Protein AF-A0A812Z7P4-F1 (afdb_monomer_lite)

Secondary structure (DSSP, 8-state):
-PPPP-------HHHHHHHHHHHHHHHS------PPPGGGHHHHTT--TT-----SSPPP---HHHHHHHHHHHHHHHHT-HHHHHHHHHT-----HHHHHHHHHHHHHTT-HHHHHHHHHHHHTSTT----HHHHHHHHHHHHHHT-HHHHHHHHHHHHHTT---HHHHHHHHHHHHHHT-HHHHHHHHHHHHHTT----HHHHHHHHHHHHH---TTHHHHHHHHHHHHHHTTPPP-HHHHHHHHHHGGGS-HHHHHHHHHHHHHTTPPP-HHHHHHHHHHHH----S--SHHHHHHHHHSS-HHHHHHHHHHHHHHHHTT-----EEEEEEEEPPTT-HHHHHTTHHHHHHHHHHS-TTEEEEEEEEETTEEEEEEEESSHHHHHHHHHHTHHHHHHHHHHH-TTSEEEEEEE-HHHHHHHHHHHGGGT-EEEEBPTT-EE-----SS---EEEEEEEEPPTT-HHHHHTTHHHHHHHHHHS-TTEEEEEEEEETTEEEEEEEESSHHHHHHHHHHTHHHHHHHHHHH-TTTEEEEEEE-HHHHGGGHHHHGGGTPEEEEEPTT-EE-

Radius of gyration: 27.0 Å; chains: 1; bounding box: 67×52×75 Å

Structure (mmCIF, N/CA/C/O backbone):
data_AF-A0A812Z7P4-F1
#
_entry.id   AF-A0A812Z7P4-F1
#
loop_
_atom_site.group_PDB
_atom_site.id
_atom_site.type_symbol
_atom_site.label_atom_id
_atom_site.label_alt_id
_atom_site.label_comp_id
_atom_site.label_asym_id
_atom_site.label_entity_id
_atom_site.label_seq_id
_atom_site.pdbx_PDB_ins_code
_atom_site.Cartn_x
_atom_site.Cartn_y
_atom_site.Cartn_z
_atom_site.occupancy
_atom_site.B_iso_or_equiv
_atom_site.auth_seq_id
_atom_site.auth_comp_id
_atom_site.auth_asym_id
_atom_site.auth_atom_id
_atom_site.pdbx_PDB_model_num
ATOM 1 N N . MET A 1 1 ? -6.033 26.272 -31.046 1.00 30.12 1 MET A N 1
ATOM 2 C CA . MET A 1 1 ? -6.868 25.969 -29.862 1.00 30.12 1 MET A CA 1
ATOM 3 C C . MET A 1 1 ? -6.390 24.642 -29.301 1.00 30.12 1 MET A C 1
ATOM 5 O O . MET A 1 1 ? -6.400 23.667 -30.039 1.00 30.12 1 MET A O 1
ATOM 9 N N . VAL A 1 2 ? -5.879 24.620 -28.070 1.00 25.52 2 VAL A N 1
ATOM 10 C CA . VAL A 1 2 ? -5.314 23.407 -27.454 1.00 25.52 2 VAL A CA 1
ATOM 11 C C . VAL A 1 2 ? -6.429 22.671 -26.715 1.00 25.52 2 VAL A C 1
ATOM 13 O O . VAL A 1 2 ? -7.096 23.267 -25.872 1.00 25.52 2 VAL A O 1
ATOM 16 N N . ALA A 1 3 ? -6.652 21.397 -27.038 1.00 22.02 3 ALA A N 1
ATOM 17 C CA . ALA A 1 3 ? -7.585 20.560 -26.289 1.00 22.02 3 ALA A CA 1
ATOM 18 C C . ALA A 1 3 ? -7.003 20.251 -24.893 1.00 22.02 3 ALA A C 1
ATOM 20 O O . ALA A 1 3 ? -5.816 19.925 -24.810 1.00 22.02 3 ALA A O 1
ATOM 21 N N . PRO A 1 4 ? -7.790 20.315 -23.800 1.00 26.67 4 PRO A N 1
ATOM 22 C CA . PRO A 1 4 ? -7.289 19.964 -22.475 1.00 26.67 4 PRO A CA 1
ATOM 23 C C . PRO A 1 4 ? -6.882 18.491 -22.434 1.00 26.67 4 PRO A C 1
ATOM 25 O O . PRO A 1 4 ? -7.632 17.620 -22.891 1.00 26.67 4 PRO A O 1
ATOM 28 N N . SER A 1 5 ? -5.720 18.194 -21.854 1.00 23.91 5 SER A N 1
ATOM 29 C CA . SER A 1 5 ? -5.325 16.814 -21.590 1.00 23.91 5 SER A CA 1
ATOM 30 C C . SER A 1 5 ? -6.328 16.177 -20.626 1.00 23.91 5 SER A C 1
ATOM 32 O O . SER A 1 5 ? -6.592 16.684 -19.536 1.00 23.91 5 SER A O 1
ATOM 34 N N . LYS A 1 6 ? -6.914 15.044 -21.027 1.00 24.33 6 LYS A N 1
ATOM 35 C CA . LYS A 1 6 ? -7.744 14.245 -20.123 1.00 24.33 6 LYS A CA 1
ATOM 36 C C . LYS A 1 6 ? -6.831 13.629 -19.069 1.00 24.33 6 LYS A C 1
ATOM 38 O O . LYS A 1 6 ? -6.160 12.637 -19.341 1.00 24.33 6 LYS A O 1
ATOM 43 N N . THR A 1 7 ? -6.808 14.216 -17.877 1.00 23.75 7 THR A N 1
ATOM 44 C CA . THR A 1 7 ? -6.112 13.664 -16.713 1.00 23.75 7 THR A CA 1
ATOM 45 C C . THR A 1 7 ? -6.671 12.273 -16.420 1.00 23.75 7 THR A C 1
ATOM 47 O O . THR A 1 7 ? -7.791 12.140 -15.922 1.00 23.75 7 THR A O 1
ATOM 50 N N . VAL A 1 8 ? -5.919 11.225 -16.768 1.00 25.42 8 VAL A N 1
ATOM 51 C CA . VAL A 1 8 ? -6.342 9.837 -16.549 1.00 25.42 8 VAL A CA 1
ATOM 52 C C . VAL A 1 8 ? -6.358 9.568 -15.047 1.00 25.42 8 VAL A C 1
ATOM 54 O O . VAL A 1 8 ? -5.317 9.442 -14.403 1.00 25.42 8 VAL A O 1
ATOM 57 N N . TRP A 1 9 ? -7.566 9.503 -14.489 1.00 21.88 9 TRP A N 1
ATOM 58 C CA . TRP A 1 9 ? -7.824 9.221 -13.081 1.00 21.88 9 TRP A CA 1
ATOM 59 C C . TRP A 1 9 ? -7.302 7.820 -12.710 1.00 21.88 9 TRP A C 1
ATOM 61 O O . TRP A 1 9 ? -7.929 6.805 -13.015 1.00 21.88 9 TRP A O 1
ATOM 71 N N . ARG A 1 10 ? -6.149 7.747 -12.032 1.00 25.75 10 ARG A N 1
ATOM 72 C CA . ARG A 1 10 ? -5.577 6.493 -11.512 1.00 25.75 10 ARG A CA 1
ATOM 73 C C . ARG A 1 10 ? -6.250 6.096 -10.189 1.00 25.75 10 ARG A C 1
ATOM 75 O O . ARG A 1 10 ? -5.707 6.328 -9.115 1.00 25.75 10 ARG A O 1
ATOM 82 N N . GLY A 1 11 ? -7.437 5.493 -10.265 1.00 27.22 11 GLY A N 1
ATOM 83 C CA . GLY A 1 11 ? -8.162 4.962 -9.101 1.00 27.22 11 GLY A CA 1
ATOM 84 C C . GLY A 1 11 ? -7.928 3.463 -8.865 1.00 27.22 11 GLY A C 1
ATOM 85 O O . GLY A 1 11 ? -8.193 2.650 -9.751 1.00 27.22 11 GLY A O 1
ATOM 86 N N . PRO A 1 12 ? -7.473 3.078 -7.659 1.00 28.86 12 PRO A N 1
ATOM 87 C CA . PRO A 1 12 ? -8.139 1.964 -6.971 1.00 28.86 12 PRO A CA 1
ATOM 88 C C . PRO A 1 12 ? -8.408 2.188 -5.468 1.00 28.86 12 PRO A C 1
ATOM 90 O O . PRO A 1 12 ? -9.170 1.423 -4.886 1.00 28.86 12 PRO A O 1
ATOM 93 N N . VAL A 1 13 ? -7.820 3.211 -4.833 1.00 30.33 13 VAL A N 1
ATOM 94 C CA . VAL A 1 13 ? -7.772 3.336 -3.356 1.00 30.33 13 VAL A CA 1
ATOM 95 C C . VAL A 1 13 ? -9.149 3.580 -2.721 1.00 30.33 13 VAL A C 1
ATOM 97 O O . VAL A 1 13 ? -9.495 2.908 -1.753 1.00 30.33 13 VAL A O 1
ATOM 100 N N . LEU A 1 14 ? -9.965 4.472 -3.297 1.00 29.08 14 LEU A N 1
ATOM 101 C CA . LEU A 1 14 ? -11.325 4.757 -2.809 1.00 29.08 14 LEU A CA 1
ATOM 102 C C . LEU A 1 14 ? -12.236 3.517 -2.846 1.00 29.08 14 LEU A C 1
ATOM 104 O O . LEU A 1 14 ? -12.969 3.261 -1.898 1.00 29.08 14 LEU A O 1
ATOM 108 N N . LEU A 1 15 ? -12.149 2.699 -3.900 1.00 33.47 15 LEU A N 1
ATOM 109 C CA . LEU A 1 15 ? -13.056 1.564 -4.101 1.00 33.47 15 LEU A CA 1
ATOM 110 C C . LEU A 1 15 ? -12.952 0.512 -2.981 1.00 33.47 15 LEU A C 1
ATOM 112 O O . LEU A 1 15 ? -13.958 -0.065 -2.580 1.00 33.47 15 LEU A O 1
ATOM 116 N N . VAL A 1 16 ? -11.736 0.269 -2.479 1.00 34.72 16 VAL A N 1
ATOM 117 C CA . VAL A 1 16 ? -11.441 -0.816 -1.527 1.00 34.72 16 VAL A CA 1
ATOM 118 C C . VAL A 1 16 ? -11.898 -0.468 -0.108 1.00 34.72 16 VAL A C 1
ATOM 120 O O . VAL A 1 16 ? -12.548 -1.291 0.532 1.00 34.72 16 VAL A O 1
ATOM 123 N N . GLY A 1 17 ? -11.640 0.758 0.367 1.00 33.97 17 GLY A N 1
ATOM 124 C CA . GLY A 1 17 ? -12.118 1.199 1.688 1.00 33.97 17 GLY A CA 1
ATOM 125 C C . GLY A 1 17 ? -13.648 1.222 1.782 1.00 33.97 17 GLY A C 1
ATOM 126 O O . GLY A 1 17 ? -14.228 0.857 2.800 1.00 33.97 17 GLY A O 1
ATOM 127 N N . MET A 1 18 ? -14.313 1.564 0.680 1.00 36.75 18 MET A N 1
ATOM 128 C CA . MET A 1 18 ? -15.772 1.654 0.617 1.00 36.75 18 MET A CA 1
ATOM 129 C C . MET A 1 18 ? -16.445 0.276 0.477 1.00 36.75 18 MET A C 1
ATOM 131 O O . MET A 1 18 ? -17.516 0.062 1.041 1.00 36.75 18 MET A O 1
ATOM 135 N N . MET A 1 19 ? -15.818 -0.695 -0.208 1.00 34.78 19 MET A N 1
ATOM 136 C CA . MET A 1 19 ? -16.302 -2.085 -0.182 1.00 34.78 19 MET A CA 1
ATOM 137 C C . MET A 1 19 ? -16.125 -2.736 1.197 1.00 34.78 19 MET A C 1
ATOM 139 O O . MET A 1 19 ? -16.982 -3.523 1.588 1.00 34.78 19 MET A O 1
ATOM 143 N N . ALA A 1 20 ? -15.083 -2.382 1.961 1.00 37.06 20 ALA A N 1
ATOM 144 C CA . ALA A 1 20 ? -14.920 -2.854 3.339 1.00 37.06 20 ALA A CA 1
ATOM 145 C C . ALA A 1 20 ? -16.061 -2.361 4.253 1.00 37.06 20 ALA A C 1
ATOM 147 O O . ALA A 1 20 ? -16.652 -3.159 4.978 1.00 37.06 20 ALA A O 1
ATOM 148 N N . GLN A 1 21 ? -16.449 -1.083 4.145 1.00 36.16 21 GLN A N 1
ATOM 149 C CA . GLN A 1 21 ? -17.596 -0.522 4.876 1.00 36.16 21 GLN A CA 1
ATOM 150 C C . GLN A 1 21 ? -18.930 -1.214 4.543 1.00 36.16 21 GLN A C 1
ATOM 152 O O . GLN A 1 21 ? -19.782 -1.327 5.421 1.00 36.16 21 GLN A O 1
ATOM 157 N N . PHE A 1 22 ? -19.123 -1.702 3.311 1.00 40.09 22 PHE A N 1
ATOM 158 C CA . PHE A 1 22 ? -20.367 -2.377 2.922 1.00 40.09 22 PHE A CA 1
ATOM 159 C C . PHE A 1 22 ? -20.368 -3.894 3.169 1.00 40.09 22 PHE A C 1
ATOM 161 O O . PHE A 1 22 ? -21.406 -4.449 3.525 1.00 40.09 22 PHE A O 1
ATOM 168 N N . ALA A 1 23 ? -19.217 -4.568 3.063 1.00 36.94 23 ALA A N 1
ATOM 169 C CA . ALA A 1 23 ? -19.074 -5.953 3.523 1.00 36.94 23 ALA A CA 1
ATOM 170 C C . ALA A 1 23 ? -19.417 -6.072 5.019 1.00 36.94 23 ALA A C 1
ATOM 172 O O . ALA A 1 23 ? -20.098 -7.004 5.442 1.00 36.94 23 ALA A O 1
ATOM 173 N N . PHE A 1 24 ? -19.031 -5.055 5.787 1.00 35.66 24 PHE A N 1
ATOM 174 C CA . PHE A 1 24 ? -19.361 -4.898 7.195 1.00 35.66 24 PHE A CA 1
ATOM 175 C C . PHE A 1 24 ? -20.861 -4.643 7.460 1.00 35.66 24 PHE A C 1
ATOM 177 O O . PHE A 1 24 ? -21.371 -5.084 8.483 1.00 35.66 24 PHE A O 1
ATOM 184 N N . TRP A 1 25 ? -21.586 -3.986 6.542 1.00 31.78 25 TRP A N 1
ATOM 185 C CA . TRP A 1 25 ? -23.004 -3.615 6.722 1.00 31.78 25 TRP A CA 1
ATOM 186 C C . TRP A 1 25 ? -24.007 -4.713 6.316 1.00 31.78 25 TRP A C 1
ATOM 188 O O . TRP A 1 25 ? -25.131 -4.715 6.805 1.00 31.78 25 TRP A O 1
ATOM 198 N N . LEU A 1 26 ? -23.623 -5.649 5.435 1.00 34.16 26 LEU A N 1
ATOM 199 C CA . LEU A 1 26 ? -24.467 -6.799 5.059 1.00 34.16 26 LEU A CA 1
ATOM 200 C C . LEU A 1 26 ? -24.066 -8.133 5.704 1.00 34.16 26 LEU A C 1
ATOM 202 O O . LEU A 1 26 ? -24.894 -9.043 5.729 1.00 34.16 26 LEU A O 1
ATOM 206 N N . PHE A 1 27 ? -22.810 -8.300 6.136 1.00 38.00 27 PHE A N 1
ATOM 207 C CA . PHE A 1 27 ? -22.260 -9.635 6.421 1.00 38.00 27 PHE A CA 1
ATOM 208 C C . PHE A 1 27 ? -21.524 -9.775 7.759 1.00 38.00 27 PHE A C 1
ATOM 210 O O . PHE A 1 27 ? -21.036 -10.865 8.036 1.00 38.00 27 PHE A O 1
ATOM 217 N N . ASP A 1 28 ? -21.452 -8.721 8.578 1.00 29.69 28 ASP A N 1
ATOM 218 C CA . ASP A 1 28 ? -20.866 -8.755 9.931 1.00 29.69 28 ASP A CA 1
ATOM 219 C C . ASP A 1 28 ? -19.380 -9.198 9.973 1.00 29.69 28 ASP A C 1
ATOM 221 O O . ASP A 1 28 ? -18.908 -9.849 10.906 1.00 29.69 28 ASP A O 1
ATOM 225 N N . VAL A 1 29 ? -18.611 -8.848 8.928 1.00 33.75 29 VAL A N 1
ATOM 226 C CA . VAL A 1 29 ? -17.169 -9.137 8.830 1.00 33.75 29 VAL A CA 1
ATOM 227 C C . VAL A 1 29 ? -16.377 -7.888 8.440 1.00 33.75 29 VAL A C 1
ATOM 229 O O . VAL A 1 29 ? -16.521 -7.361 7.336 1.00 33.75 29 VAL A O 1
ATOM 232 N N . GLY A 1 30 ? -15.483 -7.451 9.330 1.00 31.27 30 GLY A N 1
ATOM 233 C CA . GLY A 1 30 ? -14.333 -6.621 8.972 1.00 31.27 30 GLY A CA 1
ATOM 234 C C . GLY A 1 30 ? -13.162 -7.520 8.573 1.00 31.27 30 GLY A C 1
ATOM 235 O O . GLY A 1 30 ? -12.961 -8.558 9.191 1.00 31.27 30 GLY A O 1
ATOM 236 N N . PHE A 1 31 ? -12.393 -7.141 7.555 1.00 27.98 31 PHE A N 1
ATOM 237 C CA . PHE A 1 31 ? -11.209 -7.899 7.129 1.00 27.98 31 PHE A CA 1
ATOM 238 C C . PHE A 1 31 ? -9.932 -7.247 7.746 1.00 27.98 31 PHE A C 1
ATOM 240 O O . PHE A 1 31 ? -9.766 -6.049 7.565 1.00 27.98 31 PHE A O 1
ATOM 247 N N . SER A 1 32 ? -9.019 -7.988 8.430 1.00 32.91 32 SER A N 1
ATOM 248 C CA . SER A 1 32 ? -7.630 -7.641 8.908 1.00 32.91 32 SER A CA 1
ATOM 249 C C . SER A 1 32 ? -6.400 -8.616 8.623 1.00 32.91 32 SER A C 1
ATOM 251 O O . SER A 1 32 ? -6.404 -9.751 9.070 1.00 32.91 32 SER A O 1
ATOM 253 N N . LEU A 1 33 ? -5.297 -8.172 7.956 1.00 26.97 33 LEU A N 1
ATOM 254 C CA . LEU A 1 33 ? -4.332 -8.864 7.007 1.00 26.97 33 LEU A CA 1
ATOM 255 C C . LEU A 1 33 ? -2.838 -9.083 7.431 1.00 26.97 33 LEU A C 1
ATOM 257 O O . LEU A 1 33 ? -2.402 -8.523 8.434 1.00 26.97 33 LEU A O 1
ATOM 261 N N . PRO A 1 34 ? -2.001 -9.735 6.571 1.00 22.97 34 PRO A N 1
ATOM 262 C CA . PRO A 1 34 ? -0.533 -9.509 6.530 1.00 22.97 34 PRO A CA 1
ATOM 263 C C . PRO A 1 34 ? 0.131 -9.227 5.146 1.00 22.97 34 PRO A C 1
ATOM 265 O O . PRO A 1 34 ? -0.263 -9.770 4.110 1.00 22.97 34 PRO A O 1
ATOM 268 N N . ARG A 1 35 ? 1.202 -8.408 5.117 1.00 26.34 35 ARG A N 1
ATOM 269 C CA . ARG A 1 35 ? 2.136 -8.313 3.966 1.00 26.34 35 ARG A CA 1
ATOM 270 C C . ARG A 1 35 ? 3.194 -9.421 4.035 1.00 26.34 35 ARG A C 1
ATOM 272 O O . ARG A 1 35 ? 3.717 -9.717 5.104 1.00 26.34 35 ARG A O 1
ATOM 279 N N . GLN A 1 36 ? 3.558 -9.974 2.877 1.00 26.86 36 GLN A N 1
ATOM 280 C CA . GLN A 1 36 ? 4.770 -10.787 2.715 1.00 26.86 36 GLN A CA 1
ATOM 281 C C . GLN A 1 36 ? 6.035 -9.914 2.810 1.00 26.86 36 GLN A C 1
ATOM 283 O O . GLN A 1 36 ? 5.989 -8.708 2.561 1.00 26.86 36 GLN A O 1
ATOM 288 N N . ALA A 1 37 ? 7.166 -10.544 3.141 1.00 24.38 37 ALA A N 1
ATOM 289 C CA . ALA A 1 37 ? 8.466 -9.893 3.294 1.00 24.38 37 ALA A CA 1
ATOM 290 C C . ALA A 1 37 ? 8.908 -9.095 2.048 1.00 24.38 37 ALA A C 1
ATOM 292 O O . ALA A 1 37 ? 8.495 -9.377 0.923 1.00 24.38 37 ALA A O 1
ATOM 293 N N . ILE A 1 38 ? 9.826 -8.142 2.254 1.00 28.95 38 ILE A N 1
ATOM 294 C CA . ILE A 1 38 ? 10.306 -7.141 1.274 1.00 28.95 38 ILE A CA 1
ATOM 295 C C . ILE A 1 38 ? 10.731 -7.742 -0.086 1.00 28.95 38 ILE A C 1
ATOM 297 O O . ILE A 1 38 ? 10.614 -7.076 -1.115 1.00 28.95 38 ILE A O 1
ATOM 301 N N . GLY A 1 39 ? 11.141 -9.016 -0.134 1.00 30.11 39 GLY A N 1
ATOM 302 C CA . GLY A 1 39 ? 11.398 -9.741 -1.385 1.00 30.11 39 GLY A CA 1
ATOM 303 C C . GLY A 1 39 ? 10.211 -9.768 -2.364 1.00 30.11 39 GLY A C 1
ATOM 304 O O . GLY A 1 39 ? 10.422 -9.610 -3.565 1.00 30.11 39 GLY A O 1
ATOM 305 N N . ALA A 1 40 ? 8.971 -9.869 -1.869 1.00 32.16 40 ALA A N 1
ATOM 306 C CA . ALA A 1 40 ? 7.755 -9.967 -2.686 1.00 32.16 40 ALA A CA 1
ATOM 307 C C . ALA A 1 40 ? 7.373 -8.654 -3.401 1.00 32.16 40 ALA A C 1
ATOM 309 O O . ALA A 1 40 ? 6.597 -8.661 -4.358 1.00 32.16 40 ALA A O 1
ATOM 310 N N . PHE A 1 41 ? 7.947 -7.510 -3.005 1.00 27.39 41 PHE A N 1
ATOM 311 C CA . PHE A 1 41 ? 7.725 -6.245 -3.716 1.00 27.39 41 PHE A CA 1
ATOM 312 C C . PHE A 1 41 ? 8.298 -6.284 -5.146 1.00 27.39 41 PHE A C 1
ATOM 314 O O . PHE A 1 41 ? 7.763 -5.630 -6.042 1.00 27.39 41 PHE A O 1
ATOM 321 N N . ARG A 1 42 ? 9.335 -7.106 -5.385 1.00 32.06 42 ARG A N 1
ATOM 322 C CA . ARG A 1 42 ? 9.909 -7.330 -6.724 1.00 32.06 42 ARG A CA 1
ATOM 323 C C . ARG A 1 42 ? 8.915 -7.962 -7.696 1.00 32.06 42 ARG A C 1
ATOM 325 O O . ARG A 1 42 ? 8.908 -7.570 -8.860 1.00 32.06 42 ARG A O 1
ATOM 332 N N . GLU A 1 43 ? 8.077 -8.890 -7.229 1.00 30.61 43 GLU A N 1
ATOM 333 C CA . GLU A 1 43 ? 7.115 -9.606 -8.080 1.00 30.61 43 GLU A CA 1
ATOM 334 C C . GLU A 1 43 ? 5.980 -8.698 -8.566 1.00 30.61 43 GLU A C 1
ATOM 336 O O . GLU A 1 43 ? 5.507 -8.838 -9.692 1.00 30.61 43 GLU A O 1
ATOM 341 N N . ARG A 1 44 ? 5.559 -7.732 -7.738 1.00 29.67 44 ARG A N 1
ATOM 342 C CA . ARG A 1 44 ? 4.468 -6.801 -8.072 1.00 29.67 44 ARG A CA 1
ATOM 343 C C . ARG A 1 44 ? 4.888 -5.707 -9.057 1.00 29.67 44 ARG A C 1
ATOM 345 O O . ARG A 1 44 ? 4.051 -5.211 -9.801 1.00 29.67 44 ARG A O 1
ATOM 352 N N . GLU A 1 45 ? 6.165 -5.335 -9.034 1.00 31.05 45 GLU A N 1
ATOM 353 C CA . GLU A 1 45 ? 6.792 -4.369 -9.947 1.00 31.05 45 GLU A CA 1
ATOM 354 C C . GLU A 1 45 ? 7.225 -4.994 -11.286 1.00 31.05 45 GLU A C 1
ATOM 356 O O . GLU A 1 45 ? 7.757 -4.269 -12.116 1.00 31.05 45 GLU A O 1
ATOM 361 N N . GLY A 1 46 ? 7.140 -6.324 -11.463 1.00 33.44 46 GLY A N 1
ATOM 362 C CA . GLY A 1 46 ? 7.762 -7.019 -12.605 1.00 33.44 46 GLY A CA 1
ATOM 363 C C . GLY A 1 46 ? 9.283 -6.800 -12.708 1.00 33.44 46 GLY A C 1
ATOM 364 O O . GLY A 1 46 ? 9.906 -7.102 -13.726 1.00 33.44 46 GLY A O 1
ATOM 365 N N . SER A 1 47 ? 9.904 -6.218 -11.675 1.00 33.69 47 SER A N 1
ATOM 366 C CA . SER A 1 47 ? 11.202 -5.579 -11.846 1.00 33.69 47 SER A CA 1
ATOM 367 C C . SER A 1 47 ? 12.328 -6.602 -11.865 1.00 33.69 47 SER A C 1
ATOM 369 O O . SER A 1 47 ? 12.548 -7.343 -10.907 1.00 33.69 47 SER A O 1
ATOM 371 N N . SER A 1 48 ? 13.142 -6.534 -12.917 1.00 36.44 48 SER A N 1
ATOM 372 C CA . SER A 1 48 ? 14.395 -7.275 -13.111 1.00 36.44 48 SER A CA 1
ATOM 373 C C . SER A 1 48 ? 15.510 -6.930 -12.095 1.00 36.44 48 SER A C 1
ATOM 375 O O . SER A 1 48 ? 16.698 -7.102 -12.372 1.00 36.44 48 SER A O 1
ATOM 377 N N . ALA A 1 49 ? 15.160 -6.391 -10.924 1.00 36.62 49 ALA A N 1
ATOM 378 C CA . ALA A 1 49 ? 16.032 -5.685 -9.990 1.00 36.62 49 ALA A CA 1
ATOM 379 C C . ALA A 1 49 ? 16.869 -6.608 -9.076 1.00 36.62 49 ALA A C 1
ATOM 381 O O . ALA A 1 49 ? 16.921 -6.399 -7.857 1.00 36.62 49 ALA A O 1
ATOM 382 N N . SER A 1 50 ? 17.554 -7.601 -9.654 1.00 35.12 50 SER A N 1
ATOM 383 C CA . SER A 1 50 ? 18.654 -8.326 -8.986 1.00 35.12 50 SER A CA 1
ATOM 384 C C . SER A 1 50 ? 19.623 -9.096 -9.888 1.00 35.12 50 SER A C 1
ATOM 386 O O . SER A 1 50 ? 20.575 -9.650 -9.348 1.00 35.12 50 SER A O 1
ATOM 388 N N . ALA A 1 51 ? 19.465 -9.130 -11.216 1.00 31.30 51 ALA A N 1
ATOM 389 C CA . ALA A 1 51 ? 20.540 -9.649 -12.065 1.00 31.30 51 ALA A CA 1
ATOM 390 C C . ALA A 1 51 ? 21.678 -8.607 -12.118 1.00 31.30 51 ALA A C 1
ATOM 392 O O . ALA A 1 51 ? 21.440 -7.510 -12.632 1.00 31.30 51 ALA A O 1
ATOM 393 N N . PRO A 1 52 ? 22.892 -8.883 -11.597 1.00 33.06 52 PRO A N 1
ATOM 394 C CA . PRO A 1 52 ? 24.023 -7.996 -11.825 1.00 33.06 52 PRO A CA 1
ATOM 395 C C . PRO A 1 52 ? 24.329 -8.008 -13.322 1.00 33.06 52 PRO A C 1
ATOM 397 O O . PRO A 1 52 ? 24.645 -9.053 -13.895 1.00 33.06 52 PRO A O 1
ATOM 400 N N . ILE A 1 53 ? 24.206 -6.850 -13.966 1.00 40.88 53 ILE A N 1
ATOM 401 C CA . ILE A 1 53 ? 24.525 -6.719 -15.383 1.00 40.88 53 ILE A CA 1
ATOM 402 C C . ILE A 1 53 ? 26.044 -6.842 -15.498 1.00 40.88 53 ILE A C 1
ATOM 404 O O . ILE A 1 53 ? 26.778 -5.948 -15.076 1.00 40.88 53 ILE A O 1
ATOM 408 N N . ARG A 1 54 ? 26.526 -7.975 -16.025 1.00 36.91 54 ARG A N 1
ATOM 409 C CA . ARG A 1 54 ? 27.932 -8.103 -16.415 1.00 36.91 54 ARG A CA 1
ATOM 410 C C . ARG A 1 54 ? 28.195 -7.066 -17.500 1.00 36.91 54 ARG A C 1
ATOM 412 O O . ARG A 1 54 ? 27.577 -7.128 -18.558 1.00 36.91 54 ARG A O 1
ATOM 419 N N . GLN A 1 55 ? 29.102 -6.135 -17.223 1.00 44.91 55 GLN A N 1
ATOM 420 C CA . GLN A 1 55 ? 29.638 -5.228 -18.232 1.00 44.91 55 GLN A CA 1
ATOM 421 C C . GLN A 1 55 ? 30.262 -6.073 -19.345 1.00 44.91 55 GLN A C 1
ATOM 423 O O . GLN A 1 55 ? 31.146 -6.888 -19.086 1.00 44.91 55 GLN A O 1
ATOM 428 N N . THR A 1 56 ? 29.740 -5.931 -20.562 1.00 41.09 56 THR A N 1
ATOM 429 C CA . THR A 1 56 ? 30.172 -6.710 -21.732 1.00 41.09 56 THR A CA 1
ATOM 430 C C . THR A 1 56 ? 31.338 -6.068 -22.477 1.00 41.09 56 THR A C 1
ATOM 432 O O . THR A 1 56 ? 31.951 -6.729 -23.307 1.00 41.09 56 THR A O 1
ATOM 435 N N . GLU A 1 57 ? 31.676 -4.816 -22.164 1.00 42.19 57 GLU A N 1
ATOM 436 C CA . GLU A 1 57 ? 32.898 -4.150 -22.619 1.00 42.19 57 GLU A CA 1
ATOM 437 C C . GLU A 1 57 ? 33.774 -3.766 -21.415 1.00 42.19 57 GLU A C 1
ATOM 439 O O . GLU A 1 57 ? 33.238 -3.376 -20.369 1.00 42.19 57 GLU A O 1
ATOM 444 N N . PRO A 1 58 ? 35.114 -3.841 -21.534 1.00 41.53 58 PRO A N 1
ATOM 445 C CA . PRO A 1 58 ? 36.005 -3.260 -20.544 1.00 41.53 58 PRO A CA 1
ATOM 446 C C . PRO A 1 58 ? 35.816 -1.741 -20.541 1.00 41.53 58 PRO A C 1
ATOM 448 O O . PRO A 1 58 ? 36.037 -1.062 -21.545 1.00 41.53 58 PRO A O 1
ATOM 451 N N . LEU A 1 59 ? 35.398 -1.215 -19.393 1.00 47.75 59 LEU A N 1
ATOM 452 C CA . LEU A 1 59 ? 35.217 0.213 -19.167 1.00 47.75 59 LEU A CA 1
ATOM 453 C C . LEU A 1 59 ? 36.493 0.984 -19.535 1.00 47.75 59 LEU A C 1
ATOM 455 O O . LEU A 1 59 ? 37.535 0.775 -18.911 1.00 47.75 59 LEU A O 1
ATOM 459 N N . LYS A 1 60 ? 36.393 1.919 -20.489 1.00 56.50 60 LYS A N 1
ATOM 460 C CA . LYS A 1 60 ? 37.403 2.977 -20.646 1.00 56.50 60 LYS A CA 1
ATOM 461 C C . LYS A 1 60 ? 37.527 3.779 -19.347 1.00 56.50 60 LYS A C 1
ATOM 463 O O . LYS A 1 60 ? 36.575 3.848 -18.571 1.00 56.50 60 LYS A O 1
ATOM 468 N N . ASP A 1 61 ? 38.708 4.353 -19.138 1.00 66.62 61 ASP A N 1
ATOM 469 C CA . ASP A 1 61 ? 39.241 4.863 -17.870 1.00 66.62 61 ASP A CA 1
ATOM 470 C C . ASP A 1 61 ? 38.244 5.618 -16.969 1.00 66.62 61 ASP A C 1
ATOM 472 O O . ASP A 1 61 ? 38.125 6.839 -17.022 1.00 66.62 61 ASP A O 1
ATOM 476 N N . ILE A 1 62 ? 37.572 4.886 -16.072 1.00 80.81 62 ILE A N 1
ATOM 477 C CA . ILE A 1 62 ? 36.821 5.487 -14.962 1.00 80.81 62 ILE A CA 1
ATOM 478 C C . ILE A 1 62 ? 37.807 5.886 -13.870 1.00 80.81 62 ILE A C 1
ATOM 480 O O . ILE A 1 62 ? 38.536 5.035 -13.335 1.00 80.81 62 ILE A O 1
ATOM 484 N N . THR A 1 63 ? 37.769 7.158 -13.483 1.00 89.12 63 THR A N 1
ATOM 485 C CA . THR A 1 63 ? 38.614 7.697 -12.416 1.00 89.12 63 THR A CA 1
ATOM 486 C C . THR A 1 63 ? 38.312 7.053 -11.057 1.00 89.12 63 THR A C 1
ATOM 488 O O . THR A 1 63 ? 37.233 6.508 -10.800 1.00 89.12 63 THR A O 1
ATOM 491 N N . THR A 1 64 ? 39.272 7.119 -10.133 1.00 89.00 64 THR A N 1
ATOM 492 C CA . THR A 1 64 ? 39.087 6.621 -8.760 1.00 89.00 64 THR A CA 1
ATOM 493 C C . THR A 1 64 ? 37.922 7.315 -8.048 1.00 89.00 64 THR A C 1
ATOM 495 O O . THR A 1 64 ? 37.204 6.669 -7.284 1.00 89.00 64 THR A O 1
ATOM 498 N N . ASP A 1 65 ? 37.688 8.599 -8.320 1.00 91.00 65 ASP A N 1
ATOM 499 C CA . ASP A 1 65 ? 36.615 9.358 -7.676 1.00 91.00 65 ASP A CA 1
ATOM 500 C C . ASP A 1 65 ? 35.240 9.069 -8.286 1.00 91.00 65 ASP A C 1
ATOM 502 O O . ASP A 1 65 ? 34.264 8.957 -7.547 1.00 91.00 65 ASP A O 1
ATOM 506 N N . GLU A 1 66 ? 35.151 8.786 -9.587 1.00 93.19 66 GLU A N 1
ATOM 507 C CA . GLU A 1 66 ? 33.918 8.268 -10.195 1.00 93.19 66 GLU A CA 1
ATOM 508 C C . GLU A 1 66 ? 33.548 6.875 -9.665 1.00 93.19 66 GLU A C 1
ATOM 510 O O . GLU A 1 66 ? 32.373 6.608 -9.421 1.00 93.19 66 GLU A O 1
ATOM 515 N N . LYS A 1 67 ? 34.526 5.997 -9.392 1.00 92.00 67 LYS A N 1
ATOM 516 C CA . LYS A 1 67 ? 34.273 4.692 -8.740 1.00 92.00 67 LYS A CA 1
ATOM 517 C C . LYS A 1 67 ? 33.706 4.854 -7.323 1.00 92.00 67 LYS A C 1
ATOM 519 O O . LYS A 1 67 ? 32.776 4.131 -6.948 1.00 92.00 67 LYS A O 1
ATOM 524 N N . LYS A 1 68 ? 34.212 5.826 -6.551 1.00 93.44 68 LYS A N 1
ATOM 525 C CA . LYS A 1 68 ? 33.648 6.191 -5.237 1.00 93.44 68 LYS A CA 1
ATOM 526 C C . LYS A 1 68 ? 32.229 6.741 -5.394 1.00 93.44 68 LYS A C 1
ATOM 528 O O . LYS A 1 68 ? 31.317 6.253 -4.735 1.00 93.44 68 LYS A O 1
ATOM 533 N N . LEU A 1 69 ? 32.026 7.686 -6.314 1.00 95.62 69 LEU A N 1
ATOM 534 C CA . LEU A 1 69 ? 30.731 8.311 -6.592 1.00 95.62 69 LEU A CA 1
ATOM 535 C C . LEU A 1 69 ? 29.664 7.286 -7.004 1.00 95.62 69 LEU A C 1
ATOM 537 O O . LEU A 1 69 ? 28.561 7.317 -6.464 1.00 95.62 69 LEU A O 1
ATOM 541 N N . ILE A 1 70 ? 29.994 6.339 -7.890 1.00 94.31 70 ILE A N 1
ATOM 542 C CA . ILE A 1 70 ? 29.115 5.219 -8.270 1.00 94.31 70 ILE A CA 1
ATOM 543 C C . ILE A 1 70 ? 28.706 4.418 -7.032 1.00 94.31 70 ILE A C 1
ATOM 545 O O . ILE A 1 70 ? 27.520 4.153 -6.840 1.00 94.31 70 ILE A O 1
ATOM 549 N N . THR A 1 71 ? 29.664 4.076 -6.167 1.00 94.25 71 THR A N 1
ATOM 550 C CA . THR A 1 71 ? 29.391 3.355 -4.913 1.00 94.25 71 THR A CA 1
ATOM 551 C C . THR A 1 71 ? 28.428 4.144 -4.022 1.00 94.25 71 THR A C 1
ATOM 553 O O . THR A 1 71 ? 27.391 3.616 -3.621 1.00 94.25 71 THR A O 1
ATOM 556 N N . SER A 1 72 ? 28.699 5.433 -3.791 1.00 94.31 72 SER A N 1
ATOM 557 C CA . SER A 1 72 ? 27.851 6.301 -2.965 1.00 94.31 72 SER A CA 1
ATOM 558 C C . SER A 1 72 ? 26.445 6.514 -3.543 1.00 94.31 72 SER A C 1
ATOM 560 O O . SER A 1 72 ? 25.473 6.513 -2.787 1.00 94.31 72 SER A O 1
ATOM 562 N N . LEU A 1 73 ? 26.306 6.649 -4.868 1.00 93.38 73 LEU A N 1
ATOM 563 C CA . LEU A 1 73 ? 25.011 6.742 -5.557 1.00 93.38 73 LEU A CA 1
ATOM 564 C C . LEU A 1 73 ? 24.213 5.438 -5.429 1.00 93.38 73 LEU A C 1
ATOM 566 O O . LEU A 1 73 ? 23.020 5.471 -5.124 1.00 93.38 73 LEU A O 1
ATOM 570 N N . VAL A 1 74 ? 24.865 4.285 -5.615 1.00 89.44 74 VAL A N 1
ATOM 571 C CA . VAL A 1 74 ? 24.241 2.962 -5.460 1.00 89.44 74 VAL A CA 1
ATOM 572 C C . VAL A 1 74 ? 23.782 2.731 -4.020 1.00 89.44 74 VAL A C 1
ATOM 574 O O . VAL A 1 74 ? 22.705 2.178 -3.806 1.00 89.44 74 VAL A O 1
ATOM 577 N N . GLU A 1 75 ? 24.559 3.152 -3.026 1.00 83.19 75 GLU A N 1
ATOM 578 C CA . GLU A 1 75 ? 24.180 3.057 -1.615 1.00 83.19 75 GLU A CA 1
ATOM 579 C C . GLU A 1 75 ? 23.029 3.990 -1.236 1.00 83.19 75 GLU A C 1
ATOM 581 O O . GLU A 1 75 ? 22.060 3.535 -0.626 1.00 83.19 75 GLU A O 1
ATOM 586 N N . ALA A 1 76 ? 23.086 5.265 -1.629 1.00 74.62 76 ALA A N 1
ATOM 587 C CA . ALA A 1 76 ? 21.996 6.208 -1.388 1.00 74.62 76 ALA A CA 1
ATOM 588 C C . ALA A 1 76 ? 20.700 5.736 -2.075 1.00 74.62 76 ALA A C 1
ATOM 590 O O . ALA A 1 76 ? 19.649 5.671 -1.441 1.00 74.62 76 ALA A O 1
ATOM 591 N N . GLY A 1 77 ? 20.792 5.252 -3.320 1.00 73.38 77 GLY A N 1
ATOM 592 C CA . GLY A 1 77 ? 19.676 4.640 -4.046 1.00 73.38 77 GLY A CA 1
ATOM 593 C C . GLY A 1 77 ? 19.172 3.313 -3.461 1.00 73.38 77 GLY A C 1
ATOM 594 O O . GLY A 1 77 ? 18.008 2.972 -3.651 1.00 73.38 77 GLY A O 1
ATOM 595 N N . LYS A 1 78 ? 20.000 2.546 -2.734 1.00 72.56 78 LYS A N 1
ATOM 596 C CA . LYS A 1 78 ? 19.543 1.380 -1.946 1.00 72.56 78 LYS A CA 1
ATOM 597 C C . LYS A 1 78 ? 18.774 1.803 -0.691 1.00 72.56 78 LYS A C 1
ATOM 599 O O . LYS A 1 78 ? 17.849 1.093 -0.315 1.00 72.56 78 LYS A O 1
ATOM 604 N N . ARG A 1 79 ? 19.147 2.929 -0.071 1.00 72.50 79 ARG A N 1
ATOM 605 C CA . ARG A 1 79 ? 18.453 3.531 1.084 1.00 72.50 79 ARG A CA 1
ATOM 606 C C . ARG A 1 79 ? 17.220 4.362 0.698 1.00 72.50 79 ARG A C 1
ATOM 608 O O . ARG A 1 79 ? 16.486 4.784 1.577 1.00 72.50 79 ARG A O 1
ATOM 615 N N . GLY A 1 80 ? 17.007 4.625 -0.594 1.00 74.12 80 GLY A N 1
ATOM 616 C CA . GLY A 1 80 ? 15.957 5.529 -1.078 1.00 74.12 80 GLY A CA 1
ATOM 617 C C . GLY A 1 80 ? 16.253 7.020 -0.854 1.00 74.12 80 GLY A C 1
ATOM 618 O O . GLY A 1 80 ? 15.433 7.855 -1.233 1.00 74.12 80 GLY A O 1
ATOM 619 N N . ASP A 1 81 ? 17.425 7.363 -0.308 1.00 78.06 81 ASP A N 1
ATOM 620 C CA . ASP A 1 81 ? 17.842 8.712 0.095 1.00 78.06 81 ASP A CA 1
ATOM 621 C C . ASP A 1 81 ? 18.067 9.630 -1.117 1.00 78.06 81 ASP A C 1
ATOM 623 O O . ASP A 1 81 ? 19.177 9.811 -1.629 1.00 78.06 81 ASP A O 1
ATOM 627 N N . TRP A 1 82 ? 16.970 10.214 -1.594 1.00 88.69 82 TRP A N 1
ATOM 628 C CA . TRP A 1 82 ? 16.967 11.075 -2.767 1.00 88.69 82 TRP A CA 1
ATOM 629 C C . TRP A 1 82 ? 17.762 12.370 -2.574 1.00 88.69 82 TRP A C 1
ATOM 631 O O . TRP A 1 82 ? 18.362 12.876 -3.525 1.00 88.69 82 TRP A O 1
ATOM 641 N N . ILE A 1 83 ? 17.804 12.902 -1.349 1.00 83.50 83 ILE A N 1
ATOM 642 C CA . ILE A 1 83 ? 18.526 14.142 -1.042 1.00 83.50 83 ILE A CA 1
ATOM 643 C C . ILE A 1 83 ? 20.025 13.916 -1.245 1.00 83.50 83 ILE A C 1
ATOM 645 O O . ILE A 1 83 ? 20.680 14.717 -1.921 1.00 83.50 83 ILE A O 1
ATOM 649 N N . GLN A 1 84 ? 20.563 12.803 -0.740 1.00 84.88 84 GLN A N 1
ATOM 650 C CA . GLN A 1 84 ? 21.961 12.450 -0.954 1.00 84.88 84 GLN A CA 1
ATOM 651 C C . GLN A 1 84 ? 22.245 12.074 -2.414 1.00 84.88 84 GLN A C 1
ATOM 653 O O . GLN A 1 84 ? 23.266 12.513 -2.944 1.00 84.88 84 GLN A O 1
ATOM 658 N N . VAL A 1 85 ? 21.348 11.351 -3.103 1.00 88.50 85 VAL A N 1
ATOM 659 C CA . VAL A 1 85 ? 21.490 11.081 -4.552 1.00 88.50 85 VAL A CA 1
ATOM 660 C C . VAL A 1 85 ? 21.602 12.387 -5.343 1.00 88.50 85 VAL A C 1
ATOM 662 O O . VAL A 1 85 ? 22.521 12.536 -6.145 1.00 88.50 85 VAL A O 1
ATOM 665 N N . MET A 1 86 ? 20.733 13.368 -5.085 1.00 92.94 86 MET A N 1
ATOM 666 C CA . MET A 1 86 ? 20.763 14.657 -5.781 1.00 92.94 86 MET A CA 1
ATOM 667 C C . MET A 1 86 ? 21.948 15.541 -5.394 1.00 92.94 86 MET A C 1
ATOM 669 O O . MET A 1 86 ? 22.441 16.281 -6.245 1.00 92.94 86 MET A O 1
ATOM 673 N N . ARG A 1 87 ? 22.434 15.471 -4.148 1.00 93.44 87 ARG A N 1
ATOM 674 C CA . ARG A 1 87 ? 23.672 16.149 -3.733 1.00 93.44 87 ARG A CA 1
ATOM 675 C C . ARG A 1 87 ? 24.877 15.590 -4.492 1.00 93.44 87 ARG A C 1
ATOM 677 O O . ARG A 1 87 ? 25.641 16.365 -5.058 1.00 93.44 87 ARG A O 1
ATOM 684 N N . LEU A 1 88 ? 25.014 14.264 -4.527 1.00 95.56 88 LEU A N 1
ATOM 685 C CA . LEU A 1 88 ? 26.076 13.564 -5.255 1.00 95.56 88 LEU A CA 1
ATOM 686 C C . LEU A 1 88 ? 26.001 13.850 -6.761 1.00 95.56 88 LEU A C 1
ATOM 688 O O . LEU A 1 88 ? 27.011 14.185 -7.371 1.00 95.56 88 LEU A O 1
ATOM 692 N N . TRP A 1 89 ? 24.800 13.788 -7.343 1.00 96.19 89 TRP A N 1
ATOM 693 C CA . TRP A 1 89 ? 24.578 14.050 -8.764 1.00 96.19 89 TRP A CA 1
ATOM 694 C C . TRP A 1 89 ? 24.913 15.490 -9.169 1.00 96.19 89 TRP A C 1
ATOM 696 O O . TRP A 1 89 ? 25.621 15.702 -10.146 1.00 96.19 89 TRP A O 1
ATOM 706 N N . ARG A 1 90 ? 24.468 16.495 -8.401 1.00 93.62 90 ARG A N 1
ATOM 707 C CA . ARG A 1 90 ? 24.780 17.912 -8.676 1.00 93.62 90 ARG A CA 1
ATOM 708 C C . ARG A 1 90 ? 26.261 18.258 -8.508 1.00 93.62 90 ARG A C 1
ATOM 710 O O . ARG A 1 90 ? 26.697 19.265 -9.054 1.00 93.62 90 ARG A O 1
ATOM 717 N N . GLY A 1 91 ? 27.011 17.463 -7.743 1.00 90.12 91 GLY A N 1
ATOM 718 C CA . GLY A 1 91 ? 28.462 17.595 -7.612 1.00 90.12 91 GLY A CA 1
ATOM 719 C C . GLY A 1 91 ? 29.253 16.987 -8.774 1.00 90.12 91 GLY A C 1
ATOM 720 O O . GLY A 1 91 ? 30.469 17.153 -8.814 1.00 90.12 91 GLY A O 1
ATOM 721 N N . TYR A 1 92 ? 28.598 16.283 -9.704 1.00 94.31 92 TYR A N 1
ATOM 722 C CA . TYR A 1 92 ? 29.250 15.633 -10.836 1.00 94.31 92 TYR A CA 1
ATOM 723 C C . TYR A 1 92 ? 29.134 16.466 -12.116 1.00 94.31 92 TYR A C 1
ATOM 725 O O . TYR A 1 92 ? 28.044 16.862 -12.521 1.00 94.31 92 TYR A O 1
ATOM 733 N N . SER A 1 93 ? 30.275 16.701 -12.765 1.00 88.69 93 SER A N 1
ATOM 734 C CA . SER A 1 93 ? 30.401 17.448 -14.024 1.00 88.69 93 SER A CA 1
ATOM 735 C C . SER A 1 93 ? 30.987 16.621 -15.178 1.00 88.69 93 SER A C 1
ATOM 737 O O . SER A 1 93 ? 31.227 17.164 -16.255 1.00 88.69 93 SER A O 1
ATOM 739 N N . GLY A 1 94 ? 31.247 15.326 -14.962 1.00 87.62 94 GLY A N 1
ATOM 740 C CA . GLY A 1 94 ? 31.783 14.418 -15.981 1.00 87.62 94 GLY A CA 1
ATOM 741 C C . GLY A 1 94 ? 30.704 13.774 -16.861 1.00 87.62 94 GLY A C 1
ATOM 742 O O . GLY A 1 94 ? 29.515 14.047 -16.720 1.00 87.62 94 GLY A O 1
ATOM 743 N N . GLN A 1 95 ? 31.130 12.889 -17.767 1.00 86.44 95 GLN A N 1
ATOM 744 C CA . GLN A 1 95 ? 30.273 12.228 -18.768 1.00 86.44 95 GLN A CA 1
ATOM 745 C C . GLN A 1 95 ? 30.384 10.688 -18.759 1.00 86.44 95 GLN A C 1
ATOM 747 O O . GLN A 1 95 ? 30.000 10.017 -19.716 1.00 86.44 95 GLN A O 1
ATOM 752 N N . ALA A 1 96 ? 30.901 10.084 -17.684 1.00 87.88 96 ALA A N 1
ATOM 753 C CA . ALA A 1 96 ? 31.066 8.636 -17.608 1.00 87.88 96 ALA A CA 1
ATOM 754 C C . ALA A 1 96 ? 29.706 7.916 -17.517 1.00 87.88 96 ALA A C 1
ATOM 756 O O . ALA A 1 96 ? 29.002 7.985 -16.504 1.00 87.88 96 ALA A O 1
ATOM 757 N N . VAL A 1 97 ? 29.374 7.153 -18.565 1.00 88.81 97 VAL A N 1
ATOM 758 C CA . VAL A 1 97 ? 28.149 6.335 -18.698 1.00 88.81 97 VAL A CA 1
ATOM 759 C C . VAL A 1 97 ? 27.790 5.542 -17.420 1.00 88.81 97 VAL A C 1
ATOM 761 O O . VAL A 1 97 ? 26.614 5.538 -17.044 1.00 88.81 97 VAL A O 1
ATOM 764 N N . PRO A 1 98 ? 28.735 4.926 -16.677 1.00 88.94 98 PRO A N 1
ATOM 765 C CA . PRO A 1 98 ? 28.405 4.190 -15.452 1.00 88.94 98 PRO A CA 1
ATOM 766 C C . PRO A 1 98 ? 27.973 5.075 -14.275 1.00 88.94 98 PRO A C 1
ATOM 768 O O . PRO A 1 98 ? 27.174 4.626 -13.454 1.00 88.94 98 PRO A O 1
ATOM 771 N N . VAL A 1 99 ? 28.441 6.328 -14.196 1.00 92.19 99 VAL A N 1
ATOM 772 C CA . VAL A 1 99 ? 27.982 7.302 -13.186 1.00 92.19 99 VAL A CA 1
ATOM 773 C C . VAL A 1 99 ? 26.537 7.699 -13.476 1.00 92.19 99 VAL A C 1
ATOM 775 O O . VAL A 1 99 ? 25.699 7.667 -12.575 1.00 92.19 99 VAL A O 1
ATOM 778 N N . TYR A 1 100 ? 26.218 7.976 -14.743 1.00 93.00 100 TYR A N 1
ATOM 779 C CA . TYR A 1 100 ? 24.849 8.237 -15.191 1.00 93.00 100 TYR A CA 1
ATOM 780 C C . TYR A 1 100 ? 23.928 7.039 -14.931 1.00 93.00 100 TYR A C 1
ATOM 782 O O . TYR A 1 100 ? 22.865 7.206 -14.340 1.00 93.00 100 TYR A O 1
ATOM 790 N N . SER A 1 101 ? 24.352 5.819 -15.279 1.00 92.06 101 SER A N 1
ATOM 791 C CA . SER A 1 101 ? 23.592 4.594 -14.988 1.00 92.06 101 SER A CA 1
ATOM 792 C C . SER A 1 101 ? 23.342 4.399 -13.489 1.00 92.06 101 SER A C 1
ATOM 794 O O . SER A 1 101 ? 22.229 4.051 -13.089 1.00 92.06 101 SER A O 1
ATOM 796 N N . ALA A 1 102 ? 24.338 4.668 -12.637 1.00 93.00 102 ALA A N 1
ATOM 797 C CA . ALA A 1 102 ? 24.181 4.608 -11.184 1.00 93.00 102 ALA A CA 1
ATOM 798 C C . ALA A 1 102 ? 23.193 5.668 -10.664 1.00 93.00 102 ALA A C 1
ATOM 800 O O . ALA A 1 102 ? 22.310 5.338 -9.870 1.00 93.00 102 ALA A O 1
ATOM 801 N N . ALA A 1 103 ? 23.293 6.912 -11.144 1.00 95.31 103 ALA A N 1
ATOM 802 C CA . ALA A 1 103 ? 22.391 8.004 -10.781 1.00 95.31 103 ALA A CA 1
ATOM 803 C C . ALA A 1 103 ? 20.947 7.741 -11.239 1.00 95.31 103 ALA A C 1
ATOM 805 O O . ALA A 1 103 ? 20.024 7.849 -10.432 1.00 95.31 103 ALA A O 1
ATOM 806 N N . MET A 1 104 ? 20.747 7.296 -12.484 1.00 94.50 104 MET A N 1
ATOM 807 C CA . MET A 1 104 ? 19.443 6.886 -13.018 1.00 94.50 104 MET A CA 1
ATOM 808 C C . MET A 1 104 ? 18.833 5.737 -12.213 1.00 94.50 104 MET A C 1
ATOM 810 O O . MET A 1 104 ? 17.659 5.782 -11.844 1.00 94.50 104 MET A O 1
ATOM 814 N N . GLN A 1 105 ? 19.622 4.703 -11.908 1.00 90.62 105 GLN A N 1
ATOM 815 C CA . GLN A 1 105 ? 19.161 3.567 -11.114 1.00 90.62 105 GLN A CA 1
ATOM 816 C C . GLN A 1 105 ? 18.806 3.989 -9.680 1.00 90.62 105 GLN A C 1
ATOM 818 O O . GLN A 1 105 ? 17.844 3.454 -9.121 1.00 90.62 105 GLN A O 1
ATOM 823 N N . ALA A 1 106 ? 19.533 4.937 -9.088 1.00 84.75 106 ALA A N 1
ATOM 824 C CA . ALA A 1 106 ? 19.216 5.496 -7.779 1.00 84.75 106 ALA A CA 1
ATOM 825 C C . ALA A 1 106 ? 17.931 6.345 -7.818 1.00 84.75 106 ALA A C 1
ATOM 827 O O . ALA A 1 106 ? 17.013 6.087 -7.043 1.00 84.75 106 ALA A O 1
ATOM 828 N N . ALA A 1 107 ? 17.804 7.257 -8.788 1.00 81.50 107 ALA A N 1
ATOM 829 C CA . ALA A 1 107 ? 16.599 8.051 -9.028 1.00 81.50 107 ALA A CA 1
ATOM 830 C C . ALA A 1 107 ? 15.355 7.170 -9.229 1.00 81.50 107 ALA A C 1
ATOM 832 O O . ALA A 1 107 ? 14.321 7.402 -8.606 1.00 81.50 107 ALA A O 1
ATOM 833 N N . HIS A 1 108 ? 15.469 6.099 -10.021 1.00 81.88 108 HIS A N 1
ATOM 834 C CA . HIS A 1 108 ? 14.389 5.134 -10.217 1.00 81.88 108 HIS A CA 1
ATOM 835 C C . HIS A 1 108 ? 14.019 4.398 -8.914 1.00 81.88 108 HIS A C 1
ATOM 837 O O . HIS A 1 108 ? 12.841 4.118 -8.691 1.00 81.88 108 HIS A O 1
ATOM 843 N N . ARG A 1 109 ? 14.982 4.066 -8.041 1.00 80.12 109 ARG A N 1
ATOM 844 C CA . ARG A 1 109 ? 14.692 3.418 -6.743 1.00 80.12 109 ARG A CA 1
ATOM 845 C C . ARG A 1 109 ? 14.003 4.360 -5.760 1.00 80.12 109 ARG A C 1
ATOM 847 O O . ARG A 1 109 ? 13.134 3.908 -5.027 1.00 80.12 109 ARG A O 1
ATOM 854 N N . SER A 1 110 ? 14.327 5.649 -5.807 1.00 76.25 110 SER A N 1
ATOM 855 C CA . SER A 1 110 ? 13.639 6.697 -5.045 1.00 76.25 110 SER A CA 1
ATOM 856 C C . SER A 1 110 ? 12.343 7.204 -5.710 1.00 76.25 110 SER A C 1
ATOM 858 O O . SER A 1 110 ? 11.741 8.146 -5.212 1.00 76.25 110 SER A O 1
ATOM 860 N N . GLY A 1 111 ? 11.893 6.626 -6.833 1.00 77.88 111 GLY A N 1
ATOM 861 C CA . GLY A 1 111 ? 10.646 7.018 -7.517 1.00 77.88 111 GLY A CA 1
ATOM 862 C C . GLY A 1 111 ? 10.714 8.304 -8.362 1.00 77.88 111 GLY A C 1
ATOM 863 O O . GLY A 1 111 ? 9.700 8.750 -8.900 1.00 77.88 111 GLY A O 1
ATOM 864 N N . HIS A 1 112 ? 11.898 8.894 -8.534 1.00 85.38 112 HIS A N 1
ATOM 865 C CA . HIS A 1 112 ? 12.122 10.152 -9.254 1.00 85.38 112 HIS A CA 1
ATOM 866 C C . HIS A 1 112 ? 12.339 9.930 -10.761 1.00 85.38 112 HIS A C 1
ATOM 868 O O . HIS A 1 112 ? 13.400 10.204 -11.324 1.00 85.38 112 HIS A O 1
ATOM 874 N N . PHE A 1 113 ? 11.312 9.404 -11.438 1.00 88.44 113 PHE A N 1
ATOM 875 C CA . PHE A 1 113 ? 11.395 8.999 -12.851 1.00 88.44 113 PHE A CA 1
ATOM 876 C C . PHE A 1 113 ? 11.641 10.166 -13.823 1.00 88.44 113 PHE A C 1
ATOM 878 O O . PHE A 1 113 ? 12.313 9.986 -14.834 1.00 88.44 113 PHE A O 1
ATOM 885 N N . LYS A 1 114 ? 11.145 11.375 -13.518 1.00 90.88 114 LYS A N 1
ATOM 886 C CA . LYS A 1 114 ? 11.380 12.578 -14.344 1.00 90.88 114 LYS A CA 1
ATOM 887 C C . LYS A 1 114 ? 12.829 13.054 -14.266 1.00 90.88 114 LYS A C 1
ATOM 889 O O . LYS A 1 114 ? 13.372 13.578 -15.232 1.00 90.88 114 LYS A O 1
ATOM 894 N N . GLU A 1 115 ? 13.468 12.895 -13.116 1.00 92.00 115 GLU A N 1
ATOM 895 C CA . GLU A 1 115 ? 14.882 13.202 -12.953 1.00 92.00 115 GLU A CA 1
ATOM 896 C C . GLU A 1 115 ? 15.759 12.103 -13.560 1.00 92.00 115 GLU A C 1
ATOM 898 O O . GLU A 1 115 ? 16.730 12.433 -14.236 1.00 92.00 115 GLU A O 1
ATOM 903 N N . ALA A 1 116 ? 15.363 10.830 -13.452 1.00 92.44 116 ALA A N 1
ATOM 904 C CA . ALA A 1 116 ? 15.997 9.734 -14.187 1.00 92.44 116 ALA A CA 1
ATOM 905 C C . ALA A 1 116 ? 15.944 9.942 -15.716 1.00 92.44 116 ALA A C 1
ATOM 907 O O . ALA A 1 116 ? 16.940 9.686 -16.392 1.00 92.44 116 ALA A O 1
ATOM 908 N N . SER A 1 117 ? 14.836 10.453 -16.275 1.00 95.44 117 SER A N 1
ATOM 909 C CA . SER A 1 117 ? 14.764 10.738 -17.716 1.00 95.44 117 SER A CA 1
ATOM 910 C C . SER A 1 117 ? 15.651 11.920 -18.102 1.00 95.44 117 SER A C 1
ATOM 912 O O . SER A 1 117 ? 16.391 11.815 -19.068 1.00 95.44 117 SER A O 1
ATOM 914 N N . ARG A 1 118 ? 15.692 12.998 -17.302 1.00 95.38 118 ARG A N 1
ATOM 915 C CA . ARG A 1 118 ? 16.643 14.109 -17.515 1.00 95.38 118 ARG A CA 1
ATOM 916 C C . ARG A 1 118 ? 18.105 13.654 -17.476 1.00 95.38 118 ARG A C 1
ATOM 918 O O . ARG A 1 118 ? 18.910 14.179 -18.237 1.00 95.38 118 ARG A O 1
ATOM 925 N N . MET A 1 119 ? 18.456 12.706 -16.603 1.00 94.88 119 MET A N 1
ATOM 926 C CA . MET A 1 119 ? 19.795 12.102 -16.580 1.00 94.88 119 MET A CA 1
ATOM 927 C C . MET A 1 119 ? 20.068 11.342 -17.885 1.00 94.88 119 MET A C 1
ATOM 929 O O . MET A 1 119 ? 21.123 11.534 -18.481 1.00 94.88 119 MET A O 1
ATOM 933 N N . TYR A 1 120 ? 19.110 10.542 -18.366 1.00 94.38 120 TYR A N 1
ATOM 934 C CA . TYR A 1 120 ? 19.226 9.838 -19.647 1.00 94.38 120 TYR A CA 1
ATOM 935 C C . TYR A 1 120 ? 19.359 10.801 -20.834 1.00 94.38 120 TYR A C 1
ATOM 937 O O . TYR A 1 120 ? 20.318 10.711 -21.592 1.00 94.38 120 TYR A O 1
ATOM 945 N N . ASP A 1 121 ? 18.446 11.764 -20.965 1.00 92.69 121 ASP A N 1
ATOM 946 C CA . ASP A 1 121 ? 18.459 12.782 -22.021 1.00 92.69 121 ASP A CA 1
ATOM 947 C C . ASP A 1 121 ? 19.753 13.612 -21.988 1.00 92.69 121 ASP A C 1
ATOM 949 O O . ASP A 1 121 ? 20.338 13.897 -23.031 1.00 92.69 121 ASP A O 1
ATOM 953 N N . GLY A 1 122 ? 20.256 13.930 -20.791 1.00 91.31 122 GLY A N 1
ATOM 954 C CA . GLY A 1 122 ? 21.546 14.589 -20.599 1.00 91.31 122 GLY A CA 1
ATOM 955 C C . GLY A 1 122 ? 22.751 13.739 -21.014 1.00 91.31 122 GLY A C 1
ATOM 956 O O . GLY A 1 122 ? 23.741 14.301 -21.461 1.00 91.31 122 GLY A O 1
ATOM 957 N N . LEU A 1 123 ? 22.679 12.407 -20.911 1.00 90.19 123 LEU A N 1
ATOM 958 C CA . LEU A 1 123 ? 23.710 11.507 -21.442 1.00 90.19 123 LEU A CA 1
ATOM 959 C C . LEU A 1 123 ? 23.631 11.387 -22.967 1.00 90.19 123 LEU A C 1
ATOM 961 O O . LEU A 1 123 ? 24.656 11.294 -23.633 1.00 90.19 123 LEU A O 1
ATOM 965 N N . ARG A 1 124 ? 22.414 11.371 -23.528 1.00 86.94 124 ARG A N 1
ATOM 966 C CA . ARG A 1 124 ? 22.189 11.263 -24.979 1.00 86.94 124 ARG A CA 1
ATOM 967 C C . ARG A 1 124 ? 22.427 12.575 -25.735 1.00 86.94 124 ARG A C 1
ATOM 969 O O . ARG A 1 124 ? 22.504 12.532 -26.958 1.00 86.94 124 ARG A O 1
ATOM 976 N N . SER A 1 125 ? 22.566 13.714 -25.049 1.00 85.81 125 SER A N 1
ATOM 977 C CA . SER A 1 125 ? 22.930 14.988 -25.687 1.00 85.81 125 SER A CA 1
ATOM 978 C C . SER A 1 125 ? 24.380 15.014 -26.191 1.00 85.81 125 SER A C 1
ATOM 980 O O . SER A 1 125 ? 24.683 15.764 -27.119 1.00 85.81 125 SER A O 1
ATOM 982 N N . ASP A 1 126 ? 25.258 14.161 -25.650 1.00 82.06 126 ASP A N 1
ATOM 983 C CA . ASP A 1 126 ? 26.564 13.884 -26.242 1.00 82.06 126 ASP A CA 1
ATOM 984 C C . ASP A 1 126 ? 26.457 12.802 -27.331 1.00 82.06 126 ASP A C 1
ATOM 986 O O . ASP A 1 126 ? 26.253 11.616 -27.066 1.00 82.06 126 ASP A O 1
ATOM 990 N N . SER A 1 127 ? 26.667 13.222 -28.580 1.00 71.12 127 SER A N 1
ATOM 991 C CA . SER A 1 127 ? 26.725 12.343 -29.756 1.00 71.12 127 SER A CA 1
ATOM 992 C C . SER A 1 127 ? 27.807 11.251 -29.695 1.00 71.12 127 SER A C 1
ATOM 994 O O . SER A 1 127 ? 27.701 10.260 -30.414 1.00 71.12 127 SER A O 1
ATOM 996 N N . GLN A 1 128 ? 28.844 11.415 -28.862 1.00 71.50 128 GLN A N 1
ATOM 997 C CA . GLN A 1 128 ? 29.937 10.451 -28.697 1.00 71.50 128 GLN A CA 1
ATOM 998 C C . GLN A 1 128 ? 29.693 9.451 -27.553 1.00 71.50 128 GLN A C 1
ATOM 1000 O O . GLN A 1 128 ? 30.437 8.470 -27.427 1.00 71.50 128 GLN A O 1
ATOM 1005 N N . ALA A 1 129 ? 28.648 9.644 -26.740 1.00 76.25 129 ALA A N 1
ATOM 1006 C CA . ALA A 1 129 ? 28.356 8.799 -25.589 1.00 76.25 129 ALA A CA 1
ATOM 1007 C C . ALA A 1 129 ? 27.942 7.378 -26.013 1.00 76.25 129 ALA A C 1
ATOM 1009 O O . ALA A 1 129 ? 26.800 7.109 -26.402 1.00 76.25 129 ALA A O 1
ATOM 1010 N N . LYS A 1 130 ? 28.876 6.429 -25.879 1.00 76.56 130 LYS A N 1
ATOM 1011 C CA . LYS A 1 130 ? 28.634 4.994 -26.085 1.00 76.56 130 LYS A CA 1
ATOM 1012 C C . LYS A 1 130 ? 27.843 4.397 -24.918 1.00 76.56 130 LYS A C 1
ATOM 1014 O O . LYS A 1 130 ? 28.409 3.760 -24.035 1.00 76.56 130 LYS A O 1
ATOM 1019 N N . VAL A 1 131 ? 26.527 4.598 -24.918 1.00 83.69 131 VAL A N 1
ATOM 1020 C CA . VAL A 1 131 ? 25.625 3.981 -23.931 1.00 83.69 131 VAL A CA 1
ATOM 1021 C C . VAL A 1 131 ? 25.615 2.459 -24.087 1.00 83.69 131 VAL A C 1
ATOM 1023 O O . VAL A 1 131 ? 25.585 1.956 -25.210 1.00 83.69 131 VAL A O 1
ATOM 1026 N N . ASP A 1 132 ? 25.660 1.711 -22.989 1.00 85.44 132 ASP A N 1
ATOM 1027 C CA . ASP A 1 132 ? 25.675 0.244 -23.006 1.00 85.44 132 ASP A CA 1
ATOM 1028 C C . ASP A 1 132 ? 24.261 -0.359 -22.868 1.00 85.44 132 ASP A C 1
ATOM 1030 O O . ASP A 1 132 ? 23.261 0.345 -22.697 1.00 85.44 132 ASP A O 1
ATOM 1034 N N . ALA A 1 133 ? 24.165 -1.690 -22.916 1.00 87.12 133 ALA A N 1
ATOM 1035 C CA . ALA A 1 133 ? 22.898 -2.400 -22.737 1.00 87.12 133 ALA A CA 1
ATOM 1036 C C . ALA A 1 133 ? 22.229 -2.133 -21.367 1.00 87.12 133 ALA A C 1
ATOM 1038 O O . ALA A 1 133 ? 21.003 -2.210 -21.267 1.00 87.12 133 ALA A O 1
ATOM 1039 N N . ALA A 1 134 ? 23.004 -1.804 -20.323 1.00 85.69 134 ALA A N 1
ATOM 1040 C CA . ALA A 1 134 ? 22.477 -1.444 -19.004 1.00 85.69 134 ALA A CA 1
ATOM 1041 C C . ALA A 1 134 ? 21.802 -0.066 -19.028 1.00 85.69 134 ALA A C 1
ATOM 1043 O O . ALA A 1 134 ? 20.705 0.112 -18.502 1.00 85.69 134 ALA A O 1
ATOM 1044 N N . THR A 1 135 ? 22.434 0.893 -19.697 1.00 90.12 135 THR A N 1
ATOM 1045 C CA . THR A 1 135 ? 21.931 2.254 -19.874 1.00 90.12 135 THR A CA 1
ATOM 1046 C C . THR A 1 135 ? 20.642 2.258 -20.702 1.00 90.12 135 THR A C 1
ATOM 1048 O O . THR A 1 135 ? 19.660 2.883 -20.304 1.00 90.12 135 THR A O 1
ATOM 1051 N N . LEU A 1 136 ? 20.603 1.502 -21.809 1.00 93.19 136 LEU A N 1
ATOM 1052 C CA . LEU A 1 136 ? 19.406 1.346 -22.651 1.00 93.19 136 LEU A CA 1
ATOM 1053 C C . LEU A 1 136 ? 18.246 0.689 -21.875 1.00 93.19 136 LEU A C 1
ATOM 1055 O O . LEU A 1 136 ? 17.111 1.162 -21.938 1.00 93.19 136 LEU A O 1
ATOM 1059 N N . HIS A 1 137 ? 18.529 -0.352 -21.079 1.00 92.88 137 HIS A N 1
ATOM 1060 C CA . HIS A 1 137 ? 17.558 -0.980 -20.166 1.00 92.88 137 HIS A CA 1
ATOM 1061 C C . HIS A 1 137 ? 16.960 0.021 -19.166 1.00 92.88 137 HIS A C 1
ATOM 1063 O O . HIS A 1 137 ? 15.735 0.092 -19.026 1.00 92.88 137 HIS A O 1
ATOM 1069 N N . LEU A 1 138 ? 17.800 0.824 -18.504 1.00 92.00 138 LEU A N 1
ATOM 1070 C CA . LEU A 1 138 ? 17.350 1.852 -17.561 1.00 92.00 138 LEU A CA 1
ATOM 1071 C C . LEU A 1 138 ? 16.545 2.960 -18.254 1.00 92.00 138 LEU A C 1
ATOM 1073 O O . LEU A 1 138 ? 15.568 3.444 -17.677 1.00 92.00 138 LEU A O 1
ATOM 1077 N N . GLY A 1 139 ? 16.910 3.328 -19.486 1.00 95.75 139 GLY A N 1
ATOM 1078 C CA . GLY A 1 139 ? 16.152 4.243 -20.338 1.00 95.75 139 GLY A CA 1
ATOM 1079 C C . GLY A 1 139 ? 14.737 3.726 -20.603 1.00 95.75 139 GLY A C 1
ATOM 1080 O O . GLY A 1 139 ? 13.769 4.371 -20.197 1.00 95.75 139 GLY A O 1
ATOM 1081 N N . ILE A 1 140 ? 14.604 2.524 -21.183 1.00 96.25 140 ILE A N 1
ATOM 1082 C CA . ILE A 1 140 ? 13.301 1.879 -21.440 1.00 96.25 140 ILE A CA 1
ATOM 1083 C C . ILE A 1 140 ? 12.456 1.817 -20.167 1.00 96.25 140 ILE A C 1
ATOM 1085 O O . ILE A 1 140 ? 11.291 2.213 -20.188 1.00 96.25 140 ILE A O 1
ATOM 1089 N N . LYS A 1 141 ? 13.033 1.375 -19.042 1.00 91.19 141 LYS A N 1
ATOM 1090 C CA . LYS A 1 141 ? 12.290 1.263 -17.780 1.00 91.19 141 LYS A CA 1
ATOM 1091 C C . LYS A 1 141 ? 11.791 2.627 -17.278 1.00 91.19 141 LYS A C 1
ATOM 1093 O O . LYS A 1 141 ? 10.656 2.748 -16.818 1.00 91.19 141 LYS A O 1
ATOM 1098 N N . THR A 1 142 ? 12.616 3.665 -17.414 1.00 93.25 142 THR A N 1
ATOM 1099 C CA . THR A 1 142 ? 12.280 5.035 -16.999 1.00 93.25 142 THR A CA 1
ATOM 1100 C C . THR A 1 142 ? 11.152 5.627 -17.845 1.00 93.25 142 THR A C 1
ATOM 1102 O O . THR A 1 142 ? 10.163 6.100 -17.285 1.00 93.25 142 THR A O 1
ATOM 1105 N N . TYR A 1 143 ? 11.239 5.554 -19.178 1.00 95.94 143 TYR A N 1
ATOM 1106 C CA . TYR A 1 143 ? 10.160 6.036 -20.052 1.00 95.94 143 TYR A CA 1
ATOM 1107 C C . TYR A 1 143 ? 8.901 5.162 -19.971 1.00 95.94 143 TYR A C 1
ATOM 1109 O O . TYR A 1 143 ? 7.795 5.687 -20.088 1.00 95.94 143 TYR A O 1
ATOM 1117 N N . GLY A 1 144 ? 9.045 3.874 -19.637 1.00 91.81 144 GLY A N 1
ATOM 1118 C CA . GLY A 1 144 ? 7.947 2.994 -19.234 1.00 91.81 144 GLY A CA 1
ATOM 1119 C C . GLY A 1 144 ? 7.138 3.564 -18.067 1.00 91.81 144 GLY A C 1
ATOM 1120 O O . GLY A 1 144 ? 5.936 3.786 -18.203 1.00 91.81 144 GLY A O 1
ATOM 1121 N N . LYS A 1 145 ? 7.798 3.913 -16.951 1.00 89.19 145 LYS A N 1
ATOM 1122 C CA . LYS A 1 145 ? 7.150 4.563 -15.790 1.00 89.19 145 LYS A CA 1
ATOM 1123 C C . LYS A 1 145 ? 6.566 5.948 -16.109 1.00 89.19 145 LYS A C 1
ATOM 1125 O O . LYS A 1 145 ? 5.614 6.369 -15.451 1.00 89.19 145 LYS A O 1
ATOM 1130 N N . LEU A 1 146 ? 7.108 6.653 -17.107 1.00 88.69 146 LEU A N 1
ATOM 1131 C CA . LEU A 1 146 ? 6.591 7.941 -17.597 1.00 88.69 146 LEU A CA 1
ATOM 1132 C C . LEU A 1 146 ? 5.473 7.815 -18.651 1.00 88.69 146 LEU A C 1
ATOM 1134 O O . LEU A 1 146 ? 4.897 8.835 -19.023 1.00 88.69 146 LEU A O 1
ATOM 1138 N N . LEU A 1 147 ? 5.134 6.595 -19.087 1.00 92.25 147 LEU A N 1
ATOM 1139 C CA . LEU A 1 147 ? 4.173 6.295 -20.160 1.00 92.25 147 LEU A CA 1
ATOM 1140 C C . LEU A 1 147 ? 4.548 6.871 -21.542 1.00 92.25 147 LEU A C 1
ATOM 1142 O O . LEU A 1 147 ? 3.674 7.094 -22.380 1.00 92.25 147 LEU A O 1
ATOM 1146 N N . ASP A 1 148 ? 5.838 7.085 -21.806 1.00 94.88 148 ASP A N 1
ATOM 1147 C CA . ASP A 1 148 ? 6.327 7.576 -23.098 1.00 94.88 148 ASP A CA 1
ATOM 1148 C C . ASP A 1 148 ? 6.695 6.409 -24.029 1.00 94.88 148 ASP A C 1
ATOM 1150 O O . ASP A 1 148 ? 7.824 5.910 -24.049 1.00 94.88 148 ASP A O 1
ATOM 1154 N N . GLN A 1 149 ? 5.711 5.953 -24.810 1.00 94.06 149 GLN A N 1
ATOM 1155 C CA . GLN A 1 149 ? 5.909 4.878 -25.786 1.00 94.06 149 GLN A CA 1
ATOM 1156 C C . GLN A 1 149 ? 6.880 5.276 -26.911 1.00 94.06 149 GLN A C 1
ATOM 1158 O O . GLN A 1 149 ? 7.592 4.418 -27.433 1.00 94.06 149 GLN A O 1
ATOM 1163 N N . GLY A 1 150 ? 6.938 6.562 -27.278 1.00 96.12 150 GLY A N 1
ATOM 1164 C CA . GLY A 1 150 ? 7.807 7.051 -28.347 1.00 96.12 150 GLY A CA 1
ATOM 1165 C C . GLY A 1 150 ? 9.279 6.858 -27.996 1.00 96.12 150 GLY A C 1
ATOM 1166 O O . GLY A 1 150 ? 10.015 6.225 -28.754 1.00 96.12 150 GLY A O 1
ATOM 1167 N N . ARG A 1 151 ? 9.679 7.306 -26.799 1.00 96.50 151 ARG A N 1
ATOM 1168 C CA . ARG A 1 151 ? 11.045 7.124 -26.283 1.00 96.50 151 ARG A CA 1
ATOM 1169 C C . ARG A 1 151 ? 11.380 5.649 -26.057 1.00 96.50 151 ARG A C 1
ATOM 1171 O O . ARG A 1 151 ? 12.480 5.229 -26.399 1.00 96.50 151 ARG A O 1
ATOM 1178 N N . VAL A 1 152 ? 10.443 4.827 -25.569 1.00 97.12 152 VAL A N 1
ATOM 1179 C CA . VAL A 1 152 ? 10.663 3.369 -25.437 1.00 97.12 152 VAL A CA 1
ATOM 1180 C C . VAL A 1 152 ? 10.978 2.711 -26.790 1.00 97.12 152 VAL A C 1
ATOM 1182 O O . VAL A 1 152 ? 11.926 1.931 -26.877 1.00 97.12 152 VAL A O 1
ATOM 1185 N N . LEU A 1 153 ? 10.235 3.044 -27.851 1.00 95.81 153 LEU A N 1
ATOM 1186 C CA . LEU A 1 153 ? 10.447 2.492 -29.198 1.00 95.81 153 LEU A CA 1
ATOM 1187 C C . LEU A 1 153 ? 11.682 3.067 -29.912 1.00 95.81 153 LEU A C 1
ATOM 1189 O O . LEU A 1 153 ? 12.260 2.413 -30.779 1.00 95.81 153 LEU A O 1
ATOM 1193 N N . GLU A 1 154 ? 12.099 4.287 -29.584 1.00 95.44 154 GLU A N 1
ATOM 1194 C CA . GLU A 1 154 ? 13.369 4.863 -30.040 1.00 95.44 154 GLU A CA 1
ATOM 1195 C C . GLU A 1 154 ? 14.566 4.110 -29.440 1.00 95.44 154 GLU A C 1
ATOM 1197 O O . GLU A 1 154 ? 15.415 3.615 -30.177 1.00 95.44 154 GLU A O 1
ATOM 1202 N N . ILE A 1 155 ? 14.579 3.933 -28.115 1.00 95.44 155 ILE A N 1
ATOM 1203 C CA . ILE A 1 155 ? 15.655 3.236 -27.391 1.00 95.44 155 ILE A CA 1
ATOM 1204 C C . ILE A 1 155 ? 15.709 1.749 -27.774 1.00 95.44 155 ILE A C 1
ATOM 1206 O O . ILE A 1 155 ? 16.791 1.165 -27.848 1.00 95.44 155 ILE A O 1
ATOM 1210 N N . TRP A 1 156 ? 14.557 1.129 -28.059 1.00 95.44 156 TRP A N 1
ATOM 1211 C CA . TRP A 1 156 ? 14.515 -0.236 -28.586 1.00 95.44 156 TRP A CA 1
ATOM 1212 C C . TRP A 1 156 ? 15.180 -0.356 -29.962 1.00 95.44 156 TRP A C 1
ATOM 1214 O O . TRP A 1 156 ? 16.018 -1.237 -30.141 1.00 95.44 156 TRP A O 1
ATOM 1224 N N . ARG A 1 157 ? 14.857 0.533 -30.912 1.00 94.94 157 ARG A N 1
ATOM 1225 C CA . ARG A 1 157 ? 15.471 0.513 -32.252 1.00 94.94 157 ARG A CA 1
ATOM 1226 C C . ARG A 1 157 ? 16.981 0.717 -32.189 1.00 94.94 157 ARG A C 1
ATOM 1228 O O . ARG A 1 157 ? 17.711 -0.027 -32.832 1.00 94.94 157 ARG A O 1
ATOM 1235 N N . GLU A 1 158 ? 17.460 1.621 -31.331 1.00 92.31 158 GLU A N 1
ATOM 1236 C CA . GLU A 1 158 ? 18.900 1.757 -31.073 1.00 92.31 158 GLU A CA 1
ATOM 1237 C C . GLU A 1 158 ? 19.514 0.432 -30.571 1.00 92.31 158 GLU A C 1
ATOM 1239 O O . GLU A 1 158 ? 20.594 0.034 -31.014 1.00 92.31 158 GLU A O 1
ATOM 1244 N N . ALA A 1 159 ? 18.841 -0.278 -29.659 1.00 93.19 159 ALA A N 1
ATOM 1245 C CA . ALA A 1 159 ? 19.319 -1.572 -29.173 1.00 93.19 159 ALA A CA 1
ATOM 1246 C C . ALA A 1 159 ? 19.352 -2.645 -30.281 1.00 93.19 159 ALA A C 1
ATOM 1248 O O . ALA A 1 159 ? 20.229 -3.510 -30.252 1.00 93.19 159 ALA A O 1
ATOM 1249 N N . GLU A 1 160 ? 18.430 -2.602 -31.248 1.00 93.56 160 GLU A N 1
ATOM 1250 C CA . GLU A 1 160 ? 18.404 -3.496 -32.415 1.00 93.56 160 GLU A CA 1
ATOM 1251 C C . GLU A 1 160 ? 19.530 -3.195 -33.401 1.00 93.56 160 GLU A C 1
ATOM 1253 O O . GLU A 1 160 ? 20.311 -4.092 -33.716 1.00 93.56 160 GLU A O 1
ATOM 1258 N N . GLU A 1 161 ? 19.652 -1.938 -33.834 1.00 92.69 161 GLU A N 1
ATOM 1259 C CA . GLU A 1 161 ? 20.682 -1.460 -34.770 1.00 92.69 161 GLU A CA 1
ATOM 1260 C C . GLU A 1 161 ? 22.101 -1.763 -34.270 1.00 92.69 161 GLU A C 1
ATOM 1262 O O . GLU A 1 161 ? 23.011 -2.028 -35.055 1.00 92.69 161 GLU A O 1
ATOM 1267 N N . ARG A 1 162 ? 22.286 -1.764 -32.945 1.00 89.38 162 ARG A N 1
ATOM 1268 C CA . ARG A 1 162 ? 23.568 -2.028 -32.279 1.00 89.38 162 ARG A CA 1
ATOM 1269 C C . ARG A 1 162 ? 23.763 -3.487 -31.850 1.00 89.38 162 ARG A C 1
ATOM 1271 O O . ARG A 1 162 ? 24.789 -3.793 -31.248 1.00 89.38 162 ARG A O 1
ATOM 1278 N N . GLY A 1 163 ? 22.800 -4.377 -32.105 1.00 90.44 163 GLY A N 1
ATOM 1279 C CA . GLY A 1 163 ? 22.872 -5.790 -31.708 1.00 90.44 163 GLY A CA 1
ATOM 1280 C C . GLY A 1 163 ? 22.895 -6.030 -30.189 1.00 90.44 163 GLY A C 1
ATOM 1281 O O . GLY A 1 163 ? 23.375 -7.065 -29.736 1.00 90.44 163 GLY A O 1
ATOM 1282 N N . LEU A 1 164 ? 22.399 -5.079 -29.390 1.00 90.94 164 LEU A N 1
ATOM 1283 C CA . LEU A 1 164 ? 22.431 -5.114 -27.922 1.00 90.94 164 LEU A CA 1
ATOM 1284 C C . LEU A 1 164 ? 21.187 -5.756 -27.286 1.00 90.94 164 LEU A C 1
ATOM 1286 O O . LEU A 1 164 ? 21.182 -5.993 -26.072 1.00 90.94 164 LEU A O 1
ATOM 1290 N N . VAL A 1 165 ? 20.141 -6.043 -28.074 1.00 92.19 165 VAL A N 1
ATOM 1291 C CA . VAL A 1 165 ? 18.911 -6.702 -27.600 1.00 92.19 165 VAL A CA 1
ATOM 1292 C C . VAL A 1 165 ? 19.234 -8.029 -26.916 1.00 92.19 165 VAL A C 1
ATOM 1294 O O . VAL A 1 165 ? 19.808 -8.946 -27.494 1.00 92.19 165 VAL A O 1
ATOM 1297 N N . ASN A 1 166 ? 18.811 -8.136 -25.661 1.00 90.19 166 ASN A N 1
ATOM 1298 C CA . ASN A 1 166 ? 18.952 -9.322 -24.829 1.00 90.19 166 ASN A CA 1
ATOM 1299 C C . ASN A 1 166 ? 17.742 -9.435 -23.885 1.00 90.19 166 ASN A C 1
ATOM 1301 O O . ASN A 1 166 ? 16.913 -8.524 -23.810 1.00 90.19 166 ASN A O 1
ATOM 1305 N N . LYS A 1 167 ? 17.660 -10.528 -23.115 1.00 90.19 167 LYS A N 1
ATOM 1306 C CA . LYS A 1 167 ? 16.529 -10.808 -22.209 1.00 90.19 167 LYS A CA 1
ATOM 1307 C C . LYS A 1 167 ? 16.223 -9.705 -21.181 1.00 90.19 167 LYS A C 1
ATOM 1309 O O . LYS A 1 167 ? 15.081 -9.585 -20.748 1.00 90.19 167 LYS A O 1
ATOM 1314 N N . ILE A 1 168 ? 17.209 -8.888 -20.794 1.00 87.56 168 ILE A N 1
ATOM 1315 C CA . ILE A 1 168 ? 17.032 -7.788 -19.832 1.00 87.56 168 ILE A CA 1
ATOM 1316 C C . ILE A 1 168 ? 16.361 -6.586 -20.514 1.00 87.56 168 ILE A C 1
ATOM 1318 O O . ILE A 1 168 ? 15.388 -6.052 -19.981 1.00 87.56 168 ILE A O 1
ATOM 1322 N N . ILE A 1 169 ? 16.824 -6.198 -21.709 1.00 91.81 169 ILE A N 1
ATOM 1323 C CA . ILE A 1 169 ? 16.209 -5.115 -22.502 1.00 91.81 169 ILE A CA 1
ATOM 1324 C C . ILE A 1 169 ? 14.789 -5.515 -22.934 1.00 91.81 169 ILE A C 1
ATOM 1326 O O . ILE A 1 169 ? 13.851 -4.742 -22.744 1.00 91.81 169 ILE A O 1
ATOM 1330 N N . ALA A 1 170 ? 14.610 -6.741 -23.439 1.00 92.88 170 ALA A N 1
ATOM 1331 C CA . ALA A 1 170 ? 13.297 -7.262 -23.822 1.00 92.88 170 ALA A CA 1
ATOM 1332 C C . ALA A 1 170 ? 12.328 -7.299 -22.630 1.00 92.88 170 ALA A C 1
ATOM 1334 O O . ALA A 1 170 ? 11.214 -6.785 -22.729 1.00 92.88 170 ALA A O 1
ATOM 1335 N N . GLY A 1 171 ? 12.780 -7.779 -21.465 1.00 91.88 171 GLY A N 1
ATOM 1336 C CA . GLY A 1 171 ? 11.984 -7.758 -20.238 1.00 91.88 171 GLY A CA 1
ATOM 1337 C C . GLY A 1 171 ? 11.525 -6.357 -19.824 1.00 91.88 171 GLY A C 1
ATOM 1338 O O . GLY A 1 171 ? 10.359 -6.187 -19.472 1.00 91.88 171 GLY A O 1
ATOM 1339 N N . ALA A 1 172 ? 12.385 -5.338 -19.934 1.00 92.81 172 ALA A N 1
ATOM 1340 C CA . ALA A 1 172 ? 11.988 -3.955 -19.655 1.00 92.81 172 ALA A CA 1
ATOM 1341 C C . ALA A 1 172 ? 11.002 -3.379 -20.685 1.00 92.81 172 ALA A C 1
ATOM 1343 O O . ALA A 1 172 ? 10.175 -2.548 -20.317 1.00 92.81 172 ALA A O 1
ATOM 1344 N N . ARG A 1 173 ? 11.028 -3.827 -21.948 1.00 96.50 173 ARG A N 1
ATOM 1345 C CA . ARG A 1 173 ? 10.022 -3.424 -22.947 1.00 96.50 173 ARG A CA 1
ATOM 1346 C C . ARG A 1 173 ? 8.651 -4.048 -22.652 1.00 96.50 173 ARG A C 1
ATOM 1348 O O . ARG A 1 173 ? 7.648 -3.344 -22.752 1.00 96.50 173 ARG A O 1
ATOM 1355 N N . VAL A 1 174 ? 8.595 -5.307 -22.193 1.00 95.50 174 VAL A N 1
ATOM 1356 C CA . VAL A 1 174 ? 7.343 -5.910 -21.678 1.00 95.50 174 VAL A CA 1
ATOM 1357 C C . VAL A 1 174 ? 6.839 -5.154 -20.439 1.00 95.50 174 VAL A C 1
ATOM 1359 O O . VAL A 1 174 ? 5.642 -4.899 -20.322 1.00 95.50 174 VAL A O 1
ATOM 1362 N N . ASP A 1 175 ? 7.735 -4.748 -19.533 1.00 88.94 175 ASP A N 1
ATOM 1363 C CA . ASP A 1 175 ? 7.390 -3.956 -18.340 1.00 88.94 175 ASP A CA 1
ATOM 1364 C C . ASP A 1 175 ? 6.838 -2.559 -18.697 1.00 88.94 175 ASP A C 1
ATOM 1366 O O . ASP A 1 175 ? 5.808 -2.132 -18.174 1.00 88.94 175 ASP A O 1
ATOM 1370 N N . ALA A 1 176 ? 7.442 -1.879 -19.677 1.00 93.00 176 ALA A N 1
ATOM 1371 C CA . ALA A 1 176 ? 6.938 -0.612 -20.205 1.00 93.00 176 ALA A CA 1
ATOM 1372 C C . ALA A 1 176 ? 5.546 -0.757 -20.854 1.00 93.00 176 ALA A C 1
ATOM 1374 O O . ALA A 1 176 ? 4.652 0.047 -20.585 1.00 93.00 176 ALA A O 1
ATOM 1375 N N . ALA A 1 177 ? 5.321 -1.811 -21.647 1.00 92.19 177 ALA A N 1
ATOM 1376 C CA . ALA A 1 177 ? 4.001 -2.123 -22.206 1.00 92.19 177 ALA A CA 1
ATOM 1377 C C . ALA A 1 177 ? 2.955 -2.414 -21.106 1.00 92.19 177 ALA A C 1
ATOM 1379 O O . ALA A 1 177 ? 1.789 -2.033 -21.231 1.00 92.19 177 ALA A O 1
ATOM 1380 N N . SER A 1 178 ? 3.390 -3.028 -20.003 1.00 90.12 178 SER A N 1
ATOM 1381 C CA . SER A 1 178 ? 2.620 -3.281 -18.779 1.00 90.12 178 SER A CA 1
ATOM 1382 C C . SER A 1 178 ? 2.147 -1.995 -18.087 1.00 90.12 178 SER A C 1
ATOM 1384 O O . SER A 1 178 ? 0.951 -1.857 -17.808 1.00 90.12 178 SER A O 1
ATOM 1386 N N . GLU A 1 179 ? 3.041 -1.025 -17.880 1.00 86.38 179 GLU A N 1
ATOM 1387 C CA . GLU A 1 179 ? 2.712 0.296 -17.314 1.00 86.38 179 GLU A CA 1
ATOM 1388 C C . GLU A 1 179 ? 1.733 1.086 -18.200 1.00 86.38 179 GLU A C 1
ATOM 1390 O O . GLU A 1 179 ? 0.831 1.760 -17.697 1.00 86.38 179 GLU A O 1
ATOM 1395 N N . MET A 1 180 ? 1.867 0.958 -19.524 1.00 88.06 180 MET A N 1
ATOM 1396 C CA . MET A 1 180 ? 1.006 1.617 -20.517 1.00 88.06 180 MET A CA 1
ATOM 1397 C C . MET A 1 180 ? -0.330 0.897 -20.768 1.00 88.06 180 MET A C 1
ATOM 1399 O O . MET A 1 180 ? -1.193 1.446 -21.449 1.00 88.06 180 MET A O 1
ATOM 1403 N N . GLY A 1 181 ? -0.516 -0.328 -20.264 1.00 90.88 181 GLY A N 1
ATOM 1404 C CA . GLY A 1 181 ? -1.681 -1.158 -20.596 1.00 90.88 181 GLY A CA 1
ATOM 1405 C C . GLY A 1 181 ? -1.735 -1.598 -22.066 1.00 90.88 181 GLY A C 1
ATOM 1406 O O . GLY A 1 181 ? -2.804 -1.937 -22.574 1.00 90.88 181 GLY A O 1
ATOM 1407 N N . ASN A 1 182 ? -0.600 -1.595 -22.770 1.00 92.69 182 ASN A N 1
ATOM 1408 C CA . ASN A 1 182 ? -0.522 -1.977 -24.176 1.00 92.69 182 ASN A CA 1
ATOM 1409 C C . ASN A 1 182 ? -0.319 -3.495 -24.313 1.00 92.69 182 ASN A C 1
ATOM 1411 O O . ASN A 1 182 ? 0.792 -3.995 -24.484 1.00 92.69 182 ASN A O 1
ATOM 1415 N N . MET A 1 183 ? -1.425 -4.235 -24.232 1.00 93.69 183 MET A N 1
ATOM 1416 C CA . MET A 1 183 ? -1.430 -5.697 -24.364 1.00 93.69 183 MET A CA 1
ATOM 1417 C C . MET A 1 183 ? -0.888 -6.198 -25.718 1.00 93.69 183 MET A C 1
ATOM 1419 O O . MET A 1 183 ? -0.266 -7.256 -25.760 1.00 93.69 183 MET A O 1
ATOM 1423 N N . THR A 1 184 ? -1.081 -5.448 -26.811 1.00 93.62 184 THR A N 1
ATOM 1424 C CA . THR A 1 184 ? -0.603 -5.833 -28.151 1.00 93.62 184 THR A CA 1
ATOM 1425 C C . THR A 1 184 ? 0.920 -5.788 -28.220 1.00 93.62 184 THR A C 1
ATOM 1427 O O . THR A 1 184 ? 1.545 -6.740 -28.677 1.00 93.62 184 THR A O 1
ATOM 1430 N N . GLU A 1 185 ? 1.517 -4.714 -27.702 1.00 93.38 185 GLU A N 1
ATOM 1431 C CA . GLU A 1 185 ? 2.971 -4.565 -27.591 1.00 93.38 185 GLU A CA 1
ATOM 1432 C C . GLU A 1 185 ? 3.573 -5.645 -26.681 1.00 93.38 185 GLU A C 1
ATOM 1434 O O . GLU A 1 185 ? 4.580 -6.256 -27.028 1.00 93.38 185 GLU A O 1
ATOM 1439 N N . ALA A 1 186 ? 2.932 -5.941 -25.544 1.00 93.75 186 ALA A N 1
ATOM 1440 C CA . ALA A 1 186 ? 3.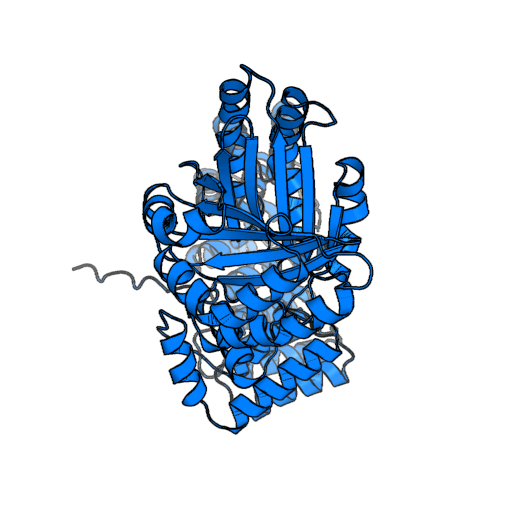407 -6.976 -24.629 1.00 93.75 186 ALA A CA 1
ATOM 1441 C C . ALA A 1 186 ? 3.459 -8.369 -25.289 1.00 93.75 186 ALA A C 1
ATOM 1443 O O . ALA A 1 186 ? 4.440 -9.088 -25.110 1.00 93.75 186 ALA A O 1
ATOM 1444 N N . VAL A 1 187 ? 2.446 -8.732 -26.089 1.00 94.19 187 VAL A N 1
ATOM 1445 C CA . VAL A 1 187 ? 2.446 -9.977 -26.881 1.00 94.19 187 VAL A CA 1
ATOM 1446 C C . VAL A 1 187 ? 3.528 -9.944 -27.964 1.00 94.19 187 VAL A C 1
ATOM 1448 O O . VAL A 1 187 ? 4.287 -10.903 -28.083 1.00 94.19 187 VAL A O 1
ATOM 1451 N N . ALA A 1 188 ? 3.648 -8.840 -28.708 1.00 93.81 188 ALA A N 1
ATOM 1452 C CA . ALA A 1 188 ? 4.633 -8.702 -29.783 1.00 93.81 188 ALA A CA 1
ATOM 1453 C C . ALA A 1 188 ? 6.084 -8.838 -29.287 1.00 93.81 188 ALA A C 1
ATOM 1455 O O . ALA A 1 188 ? 6.922 -9.398 -29.988 1.00 93.81 188 ALA A O 1
ATOM 1456 N N . VAL A 1 189 ? 6.386 -8.372 -28.070 1.00 94.88 189 VAL A N 1
ATOM 1457 C CA . VAL A 1 189 ? 7.720 -8.524 -27.465 1.00 94.88 189 VAL A CA 1
ATOM 1458 C C . VAL A 1 189 ? 7.975 -9.953 -26.979 1.00 94.88 189 VAL A C 1
ATOM 1460 O O . VAL A 1 189 ? 9.103 -10.419 -27.102 1.00 94.88 189 VAL A O 1
ATOM 1463 N N . LEU A 1 190 ? 6.968 -10.677 -26.474 1.00 94.69 190 LEU A N 1
ATOM 1464 C CA . LEU A 1 190 ? 7.124 -12.098 -26.114 1.00 94.69 190 LEU A CA 1
ATOM 1465 C C . LEU A 1 190 ? 7.389 -12.979 -27.350 1.00 94.69 190 LEU A C 1
ATOM 1467 O O . LEU A 1 190 ? 8.246 -13.857 -27.306 1.00 94.69 190 LEU A O 1
ATOM 1471 N N . ASP A 1 191 ? 6.692 -12.709 -28.451 1.00 93.88 191 ASP A N 1
ATOM 1472 C CA . ASP A 1 191 ? 6.895 -13.347 -29.760 1.00 93.88 191 ASP A CA 1
ATOM 1473 C C . ASP A 1 191 ? 8.265 -12.976 -30.373 1.00 93.88 191 ASP A C 1
ATOM 1475 O O . ASP A 1 191 ? 8.985 -13.827 -30.896 1.00 93.88 191 ASP A O 1
ATOM 1479 N N . ASP A 1 192 ? 8.712 -11.726 -30.219 1.00 93.00 192 ASP A N 1
ATOM 1480 C CA . ASP A 1 192 ? 10.059 -11.321 -30.635 1.00 93.00 192 ASP A CA 1
ATOM 1481 C C . ASP A 1 192 ? 11.178 -11.950 -29.789 1.00 93.00 192 ASP A C 1
ATOM 1483 O O . ASP A 1 192 ? 12.228 -12.319 -30.319 1.00 93.00 192 ASP A O 1
ATOM 1487 N N . MET A 1 193 ? 10.949 -12.123 -28.485 1.00 94.25 193 MET A N 1
ATOM 1488 C CA . MET A 1 193 ? 11.840 -12.879 -27.606 1.00 94.25 193 MET A CA 1
ATOM 1489 C C . MET A 1 193 ? 11.982 -14.329 -28.085 1.00 94.25 193 MET A C 1
ATOM 1491 O O . MET A 1 193 ? 13.106 -14.806 -28.232 1.00 94.25 193 MET A O 1
ATOM 1495 N N . GLU A 1 194 ? 10.874 -14.996 -28.411 1.00 91.62 194 GLU A N 1
ATOM 1496 C CA . GLU A 1 194 ? 10.873 -16.361 -28.947 1.00 91.62 194 GLU A CA 1
ATOM 1497 C C . GLU A 1 194 ? 11.623 -16.469 -30.283 1.00 91.62 194 GLU A C 1
ATOM 1499 O O . GLU A 1 194 ? 12.524 -17.299 -30.405 1.00 91.62 194 GLU A O 1
ATOM 1504 N N . ARG A 1 195 ? 11.357 -15.574 -31.249 1.00 94.19 195 ARG A N 1
ATOM 1505 C CA . ARG A 1 195 ? 12.102 -15.523 -32.526 1.00 94.19 195 ARG A CA 1
ATOM 1506 C C . ARG A 1 195 ? 13.612 -15.348 -32.355 1.00 94.19 195 ARG A C 1
ATOM 1508 O O . ARG A 1 195 ? 14.376 -15.815 -33.196 1.00 94.19 195 ARG A O 1
ATOM 1515 N N . ARG A 1 196 ? 14.049 -14.657 -31.297 1.00 93.12 196 ARG A N 1
ATOM 1516 C CA . ARG A 1 196 ? 15.470 -14.430 -30.974 1.00 93.12 196 ARG A CA 1
ATOM 1517 C C . ARG A 1 196 ? 16.067 -15.498 -30.050 1.00 93.12 196 ARG A C 1
ATOM 1519 O O . ARG A 1 196 ? 17.196 -15.321 -29.594 1.00 93.12 196 ARG A O 1
ATOM 1526 N N . SER A 1 197 ? 15.335 -16.569 -29.737 1.00 93.88 197 SER A N 1
ATOM 1527 C CA . SER A 1 197 ? 15.728 -17.587 -28.749 1.00 93.88 197 SER A CA 1
ATOM 1528 C C . SER A 1 197 ? 16.054 -17.002 -27.362 1.00 93.88 197 SER A C 1
ATOM 1530 O O . SER A 1 197 ? 16.893 -17.521 -26.624 1.00 93.88 197 SER A O 1
ATOM 1532 N N . LEU A 1 198 ? 15.392 -15.901 -26.994 1.00 92.94 198 LEU A N 1
ATOM 1533 C CA . LEU A 1 198 ? 15.456 -15.290 -25.670 1.00 92.94 198 LEU A CA 1
ATOM 1534 C C . LEU A 1 198 ? 14.330 -15.869 -24.810 1.00 92.94 198 LEU A C 1
ATOM 1536 O O . LEU A 1 198 ? 13.173 -15.488 -24.945 1.00 92.94 198 LEU A O 1
ATOM 1540 N N . GLU A 1 199 ? 14.669 -16.779 -23.903 1.00 90.44 199 GLU A N 1
ATOM 1541 C CA . GLU A 1 199 ? 13.690 -17.436 -23.033 1.00 90.44 199 GLU A CA 1
ATOM 1542 C C . GLU A 1 199 ? 12.902 -16.422 -22.174 1.00 90.44 199 GLU A C 1
ATOM 1544 O O . GLU A 1 199 ? 13.474 -15.685 -21.361 1.00 90.44 199 GLU A O 1
ATOM 1549 N N . ALA A 1 200 ? 11.580 -16.388 -22.364 1.00 91.00 200 ALA A N 1
ATOM 1550 C CA . ALA A 1 200 ? 10.651 -15.596 -21.565 1.00 91.00 200 ALA A CA 1
ATOM 1551 C C . ALA A 1 200 ? 10.207 -16.385 -20.326 1.00 91.00 200 ALA A C 1
ATOM 1553 O O . ALA A 1 200 ? 9.799 -17.538 -20.429 1.00 91.00 200 ALA A O 1
ATOM 1554 N N . ASN A 1 201 ? 10.250 -15.749 -19.156 1.00 89.69 201 ASN A N 1
ATOM 1555 C CA . ASN A 1 201 ? 9.939 -16.381 -17.874 1.00 89.69 201 ASN A CA 1
ATOM 1556 C C . ASN A 1 201 ? 8.623 -15.864 -17.262 1.00 89.69 201 ASN A C 1
ATOM 1558 O O . ASN A 1 201 ? 7.979 -14.950 -17.783 1.00 89.69 201 ASN A O 1
ATOM 1562 N N . ILE A 1 202 ? 8.251 -16.415 -16.102 1.00 91.44 202 ILE A N 1
ATOM 1563 C CA . ILE A 1 202 ? 7.048 -16.045 -15.337 1.00 91.44 202 ILE A CA 1
ATOM 1564 C C . ILE A 1 202 ? 6.908 -14.532 -15.071 1.00 91.44 202 ILE A C 1
ATOM 1566 O O . ILE A 1 202 ? 5.792 -14.018 -15.036 1.00 91.44 202 ILE A O 1
ATOM 1570 N N . ILE A 1 203 ? 8.011 -13.783 -14.941 1.00 85.81 203 ILE A N 1
ATOM 1571 C CA . ILE A 1 203 ? 7.976 -12.322 -14.759 1.00 85.81 203 ILE A CA 1
ATOM 1572 C C . ILE A 1 203 ? 7.514 -11.646 -16.055 1.00 85.81 203 ILE A C 1
ATOM 1574 O O . ILE A 1 203 ? 6.642 -10.781 -16.010 1.00 85.81 203 ILE A O 1
ATOM 1578 N N . ASN A 1 204 ? 8.027 -12.077 -17.213 1.00 92.94 204 ASN A N 1
ATOM 1579 C CA . ASN A 1 204 ? 7.611 -11.542 -18.511 1.00 92.94 204 ASN A CA 1
ATOM 1580 C C . ASN A 1 204 ? 6.112 -11.790 -18.765 1.00 92.94 204 ASN A C 1
ATOM 1582 O O . ASN A 1 204 ? 5.393 -10.861 -19.139 1.00 92.94 204 ASN A O 1
ATOM 1586 N N . PHE A 1 205 ? 5.615 -13.001 -18.488 1.00 94.75 205 PHE A N 1
ATOM 1587 C CA . PHE A 1 205 ? 4.182 -13.308 -18.600 1.00 94.75 205 PHE A CA 1
ATOM 1588 C C . PHE A 1 205 ? 3.333 -12.530 -17.591 1.00 94.75 205 PHE A C 1
ATOM 1590 O O . PHE A 1 205 ? 2.299 -11.981 -17.968 1.00 94.75 205 PHE A O 1
ATOM 1597 N N . ASN A 1 206 ? 3.774 -12.397 -16.337 1.00 90.94 206 ASN A N 1
ATOM 1598 C CA . ASN A 1 206 ? 3.056 -11.601 -15.342 1.00 90.94 206 ASN A CA 1
ATOM 1599 C C . ASN A 1 206 ? 2.971 -10.117 -15.732 1.00 90.94 206 ASN A C 1
ATOM 1601 O O . ASN A 1 206 ? 1.910 -9.521 -15.536 1.00 90.94 206 ASN A O 1
ATOM 1605 N N . SER A 1 207 ? 4.012 -9.537 -16.342 1.00 89.81 207 SER A N 1
ATOM 1606 C CA . SER A 1 207 ? 3.945 -8.189 -16.923 1.00 89.81 207 SER A CA 1
ATOM 1607 C C . SER A 1 207 ? 2.992 -8.134 -18.126 1.00 89.81 207 SER A C 1
ATOM 1609 O O . SER A 1 207 ? 2.143 -7.248 -18.179 1.00 89.81 207 SER A O 1
ATOM 1611 N N . ALA A 1 208 ? 3.007 -9.101 -19.047 1.00 95.38 208 ALA A N 1
ATOM 1612 C CA . ALA A 1 208 ? 2.043 -9.123 -20.155 1.00 95.38 208 ALA A CA 1
ATOM 1613 C C . ALA A 1 208 ? 0.576 -9.242 -19.674 1.00 95.38 208 ALA A C 1
ATOM 1615 O O . ALA A 1 208 ? -0.301 -8.517 -20.145 1.00 95.38 208 ALA A O 1
ATOM 1616 N N . LEU A 1 209 ? 0.312 -10.056 -18.647 1.00 95.38 209 LEU A N 1
ATOM 1617 C CA . LEU A 1 209 ? -0.988 -10.119 -17.966 1.00 95.38 209 LEU A CA 1
ATOM 1618 C C . LEU A 1 209 ? -1.339 -8.797 -17.254 1.00 95.38 209 LEU A C 1
ATOM 1620 O O . LEU A 1 209 ? -2.505 -8.395 -17.226 1.00 95.38 209 LEU A O 1
ATOM 1624 N N . ASN A 1 210 ? -0.350 -8.088 -16.698 1.00 89.81 210 ASN A N 1
ATOM 1625 C CA . ASN A 1 210 ? -0.530 -6.751 -16.125 1.00 89.81 210 ASN A CA 1
ATOM 1626 C C . ASN A 1 210 ? -0.915 -5.724 -17.205 1.00 89.81 210 ASN A C 1
ATOM 1628 O O . ASN A 1 210 ? -1.808 -4.910 -16.968 1.00 89.81 210 ASN A O 1
ATOM 1632 N N . ALA A 1 211 ? -0.335 -5.821 -18.409 1.00 91.19 211 ALA A N 1
ATOM 1633 C CA . ALA A 1 211 ? -0.744 -5.026 -19.566 1.00 91.19 211 ALA A CA 1
ATOM 1634 C C . ALA A 1 211 ? -2.227 -5.267 -19.895 1.00 91.19 211 ALA A C 1
ATOM 1636 O O . ALA A 1 211 ? -2.986 -4.309 -20.012 1.00 91.19 211 ALA A O 1
ATOM 1637 N N . CYS A 1 212 ? -2.686 -6.525 -19.933 1.00 92.88 212 CYS A N 1
ATOM 1638 C CA . CYS A 1 212 ? -4.105 -6.857 -20.122 1.00 92.88 212 CYS A CA 1
ATOM 1639 C C . CYS A 1 212 ? -5.015 -6.332 -18.994 1.00 92.88 212 CYS A C 1
ATOM 1641 O O . CYS A 1 212 ? -6.125 -5.872 -19.260 1.00 92.88 212 CYS A O 1
ATOM 1643 N N . LYS A 1 213 ? -4.567 -6.351 -17.731 1.00 89.56 213 LYS A N 1
ATOM 1644 C CA . LYS A 1 213 ? -5.309 -5.756 -16.601 1.00 89.56 213 LYS A CA 1
ATOM 1645 C C . LYS A 1 213 ? -5.478 -4.240 -16.754 1.00 89.56 213 LYS A C 1
ATOM 1647 O O . LYS A 1 213 ? -6.562 -3.715 -16.468 1.00 89.56 213 LYS A O 1
ATOM 1652 N N . ASN A 1 214 ? -4.417 -3.560 -17.181 1.00 85.38 214 ASN A N 1
ATOM 1653 C CA . ASN A 1 214 ? -4.360 -2.106 -17.324 1.00 85.38 214 ASN A CA 1
ATOM 1654 C C . ASN A 1 214 ? -4.994 -1.611 -18.638 1.00 85.38 214 ASN A C 1
ATOM 1656 O O . ASN A 1 214 ? -5.427 -0.464 -18.699 1.00 85.38 214 ASN A O 1
ATOM 1660 N N . ALA A 1 215 ? -5.106 -2.469 -19.657 1.00 88.88 215 ALA A N 1
ATOM 1661 C CA . ALA A 1 215 ? -5.704 -2.148 -20.950 1.00 88.88 215 ALA A CA 1
ATOM 1662 C C . ALA A 1 215 ? -7.166 -1.687 -20.831 1.00 88.88 215 ALA A C 1
ATOM 1664 O O . ALA A 1 215 ? -8.004 -2.369 -20.226 1.00 88.88 215 ALA A O 1
ATOM 1665 N N . ASP A 1 216 ? -7.512 -0.590 -21.506 1.00 86.75 216 ASP A N 1
ATOM 1666 C CA . ASP A 1 216 ? -8.903 -0.175 -21.720 1.00 86.75 216 ASP A CA 1
ATOM 1667 C C . ASP A 1 216 ? -9.450 -0.795 -23.018 1.00 86.75 216 ASP A C 1
ATOM 1669 O O . ASP A 1 216 ? -9.764 -0.123 -23.997 1.00 86.75 216 ASP A O 1
ATOM 1673 N N . HIS A 1 217 ? -9.498 -2.132 -23.051 1.00 86.75 217 HIS A N 1
ATOM 1674 C CA . HIS A 1 217 ? -9.945 -2.902 -24.213 1.00 86.75 217 HIS A CA 1
ATOM 1675 C C . HIS A 1 217 ? -10.980 -3.964 -23.825 1.00 86.75 217 HIS A C 1
ATOM 1677 O O . HIS A 1 217 ? -10.784 -4.720 -22.875 1.00 86.75 217 HIS A O 1
ATOM 1683 N N . ARG A 1 218 ? -12.076 -4.079 -24.589 1.00 85.62 218 ARG A N 1
ATOM 1684 C CA . ARG A 1 218 ? -13.202 -4.983 -24.264 1.00 85.62 218 ARG A CA 1
ATOM 1685 C C . ARG A 1 218 ? -12.769 -6.454 -24.146 1.00 85.62 218 ARG A C 1
ATOM 1687 O O . ARG A 1 218 ? -13.118 -7.125 -23.180 1.00 85.62 218 ARG A O 1
ATOM 1694 N N . ARG A 1 219 ? -11.926 -6.917 -25.076 1.00 85.75 219 ARG A N 1
ATOM 1695 C CA . ARG A 1 219 ? -11.415 -8.305 -25.155 1.00 85.75 219 ARG A CA 1
ATOM 1696 C C . ARG A 1 219 ? -10.162 -8.574 -24.305 1.00 85.75 219 ARG A C 1
ATOM 1698 O O . ARG A 1 219 ? -9.481 -9.574 -24.495 1.00 85.75 219 ARG A O 1
ATOM 1705 N N . ARG A 1 220 ? -9.802 -7.675 -23.379 1.00 91.25 220 ARG A N 1
ATOM 1706 C CA . ARG A 1 220 ? -8.574 -7.810 -22.564 1.00 91.25 220 ARG A CA 1
ATOM 1707 C C . ARG A 1 220 ? -8.542 -9.065 -21.680 1.00 91.25 220 ARG A C 1
ATOM 1709 O O . ARG A 1 220 ? -7.470 -9.536 -21.327 1.00 91.25 220 ARG A O 1
ATOM 1716 N N . HIS A 1 221 ? -9.715 -9.582 -21.318 1.00 92.50 221 HIS A N 1
ATOM 1717 C CA . HIS A 1 221 ? -9.875 -10.793 -20.521 1.00 92.50 221 HIS A CA 1
ATOM 1718 C C . HIS A 1 221 ? -9.522 -12.048 -21.341 1.00 92.50 221 HIS A C 1
ATOM 1720 O O . HIS A 1 221 ? -8.725 -12.863 -20.890 1.00 92.50 221 HIS A O 1
ATOM 1726 N N . GLU A 1 222 ? -9.977 -12.118 -22.596 1.00 92.00 222 GLU A N 1
ATOM 1727 C CA . GLU A 1 222 ? -9.593 -13.155 -23.566 1.00 92.00 222 GLU A CA 1
ATOM 1728 C C . GLU A 1 222 ? -8.080 -13.151 -23.840 1.00 92.00 222 GLU A C 1
ATOM 1730 O O . GLU A 1 222 ? -7.442 -14.199 -23.812 1.00 92.00 222 GLU A O 1
ATOM 1735 N N . ALA A 1 223 ? -7.485 -11.967 -24.041 1.00 92.50 223 ALA A N 1
ATOM 1736 C CA . ALA A 1 223 ? -6.037 -11.827 -24.224 1.00 92.50 223 ALA A CA 1
ATOM 1737 C C . ALA A 1 223 ? -5.245 -12.298 -22.988 1.00 92.50 223 ALA A C 1
ATOM 1739 O O . ALA A 1 223 ? -4.204 -12.940 -23.127 1.00 92.50 223 ALA A O 1
ATOM 1740 N N . ALA A 1 224 ? -5.758 -12.030 -21.782 1.00 95.62 224 ALA A N 1
ATOM 1741 C CA . ALA A 1 224 ? -5.156 -12.513 -20.545 1.00 95.62 224 ALA A CA 1
ATOM 1742 C C . ALA A 1 224 ? -5.253 -14.046 -20.414 1.00 95.62 224 ALA A C 1
ATOM 1744 O O . ALA A 1 224 ? -4.270 -14.679 -20.042 1.00 95.62 224 ALA A O 1
ATOM 1745 N N . MET A 1 225 ? -6.391 -14.655 -20.772 1.00 95.62 225 MET A N 1
ATOM 1746 C CA . MET A 1 225 ? -6.518 -16.120 -20.797 1.00 95.62 225 MET A CA 1
ATOM 1747 C C . MET A 1 225 ? -5.586 -16.764 -21.825 1.00 95.62 225 MET A C 1
ATOM 1749 O O . MET A 1 225 ? -4.910 -17.732 -21.497 1.00 95.62 225 MET A O 1
ATOM 1753 N N . PHE A 1 226 ? -5.476 -16.200 -23.032 1.00 94.69 226 PHE A N 1
ATOM 1754 C CA . PHE A 1 226 ? -4.531 -16.686 -24.042 1.00 94.69 226 PHE A CA 1
ATOM 1755 C C . PHE A 1 226 ? -3.083 -16.675 -23.527 1.00 94.69 226 PHE A C 1
ATOM 1757 O O . PHE A 1 226 ? -2.375 -17.673 -23.656 1.00 94.69 226 PHE A O 1
ATOM 1764 N N . LEU A 1 227 ? -2.651 -15.578 -22.893 1.00 95.69 227 LEU A N 1
ATOM 1765 C CA . LEU A 1 227 ? -1.326 -15.478 -22.273 1.00 95.69 227 LEU A CA 1
ATOM 1766 C C . LEU A 1 227 ? -1.116 -16.494 -21.142 1.00 95.69 227 LEU A C 1
ATOM 1768 O O . LEU A 1 227 ? -0.019 -17.030 -21.017 1.00 95.69 227 LEU A O 1
ATOM 1772 N N . PHE A 1 228 ? -2.145 -16.776 -20.340 1.00 96.88 228 PHE A N 1
ATOM 1773 C CA . PHE A 1 228 ? -2.076 -17.762 -19.260 1.00 96.88 228 PHE A CA 1
ATOM 1774 C C . PHE A 1 228 ? -1.968 -19.199 -19.780 1.00 96.88 228 PHE A C 1
ATOM 1776 O O . PHE A 1 228 ? -1.058 -19.913 -19.372 1.00 96.88 228 PHE A O 1
ATOM 1783 N N . GLU A 1 229 ? -2.807 -19.613 -20.731 1.00 96.19 229 GLU A N 1
ATOM 1784 C CA . GLU A 1 229 ? -2.699 -20.957 -21.321 1.00 96.19 229 GLU A CA 1
ATOM 1785 C C . GLU A 1 229 ? -1.376 -21.128 -22.092 1.00 96.19 229 GLU A C 1
ATOM 1787 O O . GLU A 1 229 ? -0.732 -22.171 -22.008 1.00 96.19 229 GLU A O 1
ATOM 1792 N N . THR A 1 230 ? -0.896 -20.070 -22.758 1.00 94.75 230 THR A N 1
ATOM 1793 C CA . THR A 1 230 ? 0.431 -20.042 -23.405 1.00 94.75 230 THR A CA 1
ATOM 1794 C C . THR A 1 230 ? 1.574 -20.210 -22.396 1.00 94.75 230 THR A C 1
ATOM 1796 O O . THR A 1 230 ? 2.582 -20.850 -22.689 1.00 94.75 230 THR A O 1
ATOM 1799 N N . MET A 1 231 ? 1.433 -19.635 -21.200 1.00 95.50 231 MET A N 1
ATOM 1800 C CA . MET A 1 231 ? 2.394 -19.770 -20.107 1.00 95.50 231 MET A CA 1
ATOM 1801 C C . MET A 1 231 ? 2.405 -21.203 -19.548 1.00 95.50 231 MET A C 1
ATOM 1803 O O . MET A 1 231 ? 3.478 -21.781 -19.377 1.00 95.50 231 MET A O 1
ATOM 1807 N N . LEU A 1 232 ? 1.227 -21.809 -19.348 1.00 94.44 232 LEU A N 1
ATOM 1808 C CA . LEU A 1 232 ? 1.098 -23.208 -18.921 1.00 94.44 232 LEU A CA 1
ATOM 1809 C C . LEU A 1 232 ? 1.666 -24.187 -19.959 1.00 94.44 232 LEU A C 1
ATOM 1811 O O . LEU A 1 232 ? 2.371 -25.124 -19.593 1.00 94.44 232 LEU A O 1
ATOM 1815 N N . ALA A 1 233 ? 1.430 -23.945 -21.253 1.00 94.62 233 ALA A N 1
ATOM 1816 C CA . ALA A 1 233 ? 1.993 -24.742 -22.347 1.00 94.62 233 ALA A CA 1
ATOM 1817 C C . ALA A 1 233 ? 3.533 -24.672 -22.427 1.00 94.62 233 ALA A C 1
ATOM 1819 O O . ALA A 1 233 ? 4.162 -25.547 -23.018 1.00 94.62 233 ALA A O 1
ATOM 1820 N N . ARG A 1 234 ? 4.142 -23.650 -21.810 1.00 92.44 234 ARG A N 1
ATOM 1821 C CA . ARG A 1 234 ? 5.597 -23.484 -21.648 1.00 92.44 234 ARG A CA 1
ATOM 1822 C C . ARG A 1 234 ? 6.121 -24.024 -20.312 1.00 92.44 234 ARG A C 1
ATOM 1824 O O . ARG A 1 234 ? 7.258 -23.740 -19.951 1.00 92.44 234 ARG A O 1
ATOM 1831 N N . SER A 1 235 ? 5.306 -24.786 -19.577 1.00 94.38 235 SER A N 1
ATOM 1832 C CA . SER A 1 235 ? 5.633 -25.351 -18.258 1.00 94.38 235 SER A CA 1
ATOM 1833 C C . SER A 1 235 ? 6.041 -24.304 -17.210 1.00 94.38 235 SER A C 1
ATOM 1835 O O . SER A 1 235 ? 6.764 -24.614 -16.266 1.00 94.38 235 SER A O 1
ATOM 1837 N N . LEU A 1 236 ? 5.586 -23.055 -17.362 1.00 93.12 236 LEU A N 1
ATOM 1838 C CA . LEU A 1 236 ? 5.836 -21.989 -16.395 1.00 93.12 236 LEU A CA 1
ATOM 1839 C C . LEU A 1 236 ? 4.768 -22.024 -15.295 1.00 93.12 236 LEU A C 1
ATOM 1841 O O . LEU A 1 236 ? 3.571 -21.913 -15.568 1.00 93.12 236 LEU A O 1
ATOM 1845 N N . GLU A 1 237 ? 5.209 -22.145 -14.045 1.00 91.88 237 GLU A N 1
ATOM 1846 C CA . GLU A 1 237 ? 4.314 -22.262 -12.894 1.00 91.88 237 GLU A CA 1
ATOM 1847 C C . GLU A 1 237 ? 3.594 -20.929 -12.590 1.00 91.88 237 GLU A C 1
ATOM 1849 O O . GLU A 1 237 ? 4.248 -19.903 -12.369 1.00 91.88 237 GLU A O 1
ATOM 1854 N N . PRO A 1 238 ? 2.247 -20.905 -12.564 1.00 92.31 238 PRO A N 1
ATOM 1855 C CA . PRO A 1 238 ? 1.490 -19.712 -12.208 1.00 92.31 238 PRO A CA 1
ATOM 1856 C C . PRO A 1 238 ? 1.603 -19.391 -10.718 1.00 92.31 238 PRO A C 1
ATOM 1858 O O . PRO A 1 238 ? 1.600 -20.277 -9.868 1.00 92.31 238 PRO A O 1
ATOM 1861 N N . THR A 1 239 ? 1.603 -18.100 -10.384 1.00 87.19 239 THR A N 1
ATOM 1862 C CA . THR A 1 239 ? 1.647 -17.629 -8.992 1.00 87.19 239 THR A CA 1
ATOM 1863 C C . THR A 1 239 ? 0.402 -16.821 -8.627 1.00 87.19 239 THR A C 1
ATOM 1865 O O . THR A 1 239 ? -0.436 -16.480 -9.469 1.00 87.19 239 THR A O 1
ATOM 1868 N N . VAL A 1 240 ? 0.284 -16.432 -7.355 1.00 82.50 240 VAL A N 1
ATOM 1869 C CA . VAL A 1 240 ? -0.760 -15.502 -6.892 1.00 82.50 240 VAL A CA 1
ATOM 1870 C C . VAL A 1 240 ? -0.743 -14.158 -7.644 1.00 82.50 240 VAL A C 1
ATOM 1872 O O . VAL A 1 240 ? -1.789 -13.520 -7.791 1.00 82.50 240 VAL A O 1
ATOM 1875 N N . VAL A 1 241 ? 0.406 -13.737 -8.191 1.00 82.38 241 VAL A N 1
ATOM 1876 C CA . VAL A 1 241 ? 0.517 -12.540 -9.046 1.00 82.38 241 VAL A CA 1
ATOM 1877 C C . VAL A 1 241 ? -0.138 -12.773 -10.409 1.00 82.38 241 VAL A C 1
ATOM 1879 O O . VAL A 1 241 ? -0.894 -11.914 -10.869 1.00 82.38 241 VAL A O 1
ATOM 1882 N N . THR A 1 242 ? 0.064 -13.949 -11.011 1.00 90.44 242 THR A N 1
ATOM 1883 C CA . THR A 1 242 ? -0.597 -14.372 -12.257 1.00 90.44 242 THR A CA 1
ATOM 1884 C C . THR A 1 242 ? -2.115 -14.297 -12.112 1.00 90.44 242 THR A C 1
ATOM 1886 O O . THR A 1 242 ? -2.783 -13.599 -12.877 1.00 90.44 242 THR A O 1
ATOM 1889 N N . PHE A 1 243 ? -2.658 -14.930 -11.068 1.00 93.06 243 PHE A N 1
ATOM 1890 C CA . PHE A 1 243 ? -4.096 -14.939 -10.792 1.00 93.06 243 PHE A CA 1
ATOM 1891 C C . PHE A 1 243 ? -4.649 -13.553 -10.428 1.00 93.06 243 PHE A C 1
ATOM 1893 O O . PHE A 1 243 ? -5.738 -13.188 -10.874 1.00 93.06 243 PHE A O 1
ATOM 1900 N N . SER A 1 244 ? -3.880 -12.726 -9.710 1.00 84.31 244 SER A N 1
ATOM 1901 C CA . SER A 1 244 ? -4.250 -11.327 -9.443 1.00 84.31 244 SER A CA 1
ATOM 1902 C C . SER A 1 244 ? -4.359 -10.501 -10.732 1.00 84.31 244 SER A C 1
ATOM 1904 O O . SER A 1 244 ? -5.274 -9.688 -10.877 1.00 84.31 244 SER A O 1
ATOM 1906 N N . ASN A 1 245 ? -3.449 -10.701 -11.691 1.00 89.19 245 ASN A N 1
ATOM 1907 C CA . ASN A 1 245 ? -3.486 -9.992 -12.969 1.00 89.19 245 ASN A CA 1
ATOM 1908 C C . ASN A 1 245 ? -4.615 -10.499 -13.877 1.00 89.19 245 ASN A C 1
ATOM 1910 O O . ASN A 1 245 ? -5.341 -9.677 -14.441 1.00 89.19 245 ASN A O 1
ATOM 1914 N N . LEU A 1 246 ? -4.836 -11.818 -13.934 1.00 94.94 246 LEU A N 1
ATOM 1915 C CA . LEU A 1 246 ? -5.962 -12.433 -14.643 1.00 94.94 246 LEU A CA 1
ATOM 1916 C C . LEU A 1 246 ? -7.304 -11.875 -14.176 1.00 94.94 246 LEU A C 1
ATOM 1918 O O . LEU A 1 246 ? -8.041 -11.297 -14.977 1.00 94.94 246 LEU A O 1
ATOM 1922 N N . VAL A 1 247 ? -7.611 -11.973 -12.882 1.00 92.62 247 VAL A N 1
ATOM 1923 C CA . VAL A 1 247 ? -8.893 -11.489 -12.347 1.00 92.62 247 VAL A CA 1
ATOM 1924 C C . VAL A 1 247 ? -9.027 -9.969 -12.512 1.00 92.62 247 VAL A C 1
ATOM 1926 O O . VAL A 1 247 ? -10.103 -9.456 -12.825 1.00 92.62 247 VAL A O 1
ATOM 1929 N N . G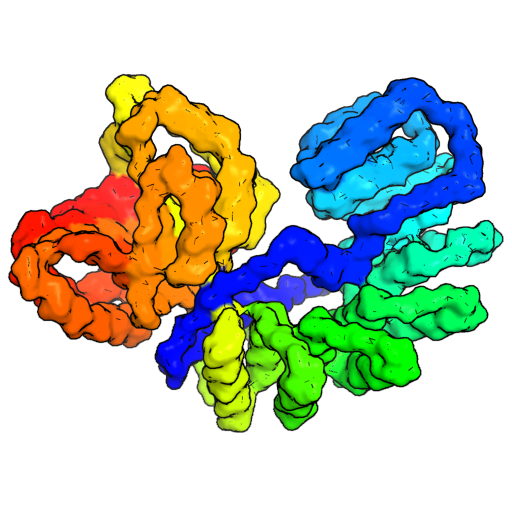LY A 1 248 ? -7.914 -9.232 -12.429 1.00 87.94 248 GLY A N 1
ATOM 1930 C CA . GLY A 1 248 ? -7.863 -7.809 -12.758 1.00 87.94 248 GLY A CA 1
ATOM 1931 C C . GLY A 1 248 ? -8.273 -7.488 -14.205 1.00 87.94 248 GLY A C 1
ATOM 1932 O O . GLY A 1 248 ? -9.013 -6.524 -14.430 1.00 87.94 248 GLY A O 1
ATOM 1933 N N . ALA A 1 249 ? -7.855 -8.293 -15.186 1.00 91.25 249 ALA A N 1
ATOM 1934 C CA . ALA A 1 249 ? -8.310 -8.173 -16.573 1.00 91.25 249 ALA A CA 1
ATOM 1935 C C . ALA A 1 249 ? -9.811 -8.499 -16.707 1.00 91.25 249 ALA A C 1
ATOM 1937 O O . ALA A 1 249 ? -10.542 -7.754 -17.370 1.00 91.25 249 ALA A O 1
ATOM 1938 N N . HIS A 1 250 ? -10.289 -9.514 -15.980 1.00 91.50 250 HIS A N 1
ATOM 1939 C CA . HIS A 1 250 ? -11.675 -10.004 -15.985 1.00 91.50 250 HIS A CA 1
ATOM 1940 C C . HIS A 1 250 ? -12.696 -9.123 -15.234 1.00 91.50 250 HIS A C 1
ATOM 1942 O O . HIS A 1 250 ? -13.875 -9.451 -15.220 1.00 91.50 250 HIS A O 1
ATOM 1948 N N . ARG A 1 251 ? -12.327 -7.948 -14.695 1.00 83.12 251 ARG A N 1
ATOM 1949 C CA . ARG A 1 251 ? -13.270 -7.000 -14.036 1.00 83.12 251 ARG A CA 1
ATOM 1950 C C . ARG A 1 251 ? -14.494 -6.560 -14.866 1.00 83.12 251 ARG A C 1
ATOM 1952 O O . ARG A 1 251 ? -15.412 -5.969 -14.307 1.00 83.12 251 ARG A O 1
ATOM 1959 N N . ALA A 1 252 ? -14.485 -6.776 -16.182 1.00 82.12 252 ALA A N 1
ATOM 1960 C CA . ALA A 1 252 ? -15.604 -6.492 -17.090 1.00 82.12 252 ALA A CA 1
ATOM 1961 C C . ALA A 1 252 ? -16.198 -7.764 -17.737 1.00 82.12 252 ALA A C 1
ATOM 1963 O O . ALA A 1 252 ? -17.027 -7.663 -18.637 1.00 82.12 252 ALA A O 1
ATOM 1964 N N . ALA A 1 253 ? -15.755 -8.946 -17.306 1.00 87.44 253 ALA A N 1
ATOM 1965 C CA . ALA A 1 253 ? -16.213 -10.236 -17.803 1.00 87.44 253 ALA A CA 1
ATOM 1966 C C . ALA A 1 253 ? -17.516 -10.691 -17.100 1.00 87.44 253 ALA A C 1
ATOM 1968 O O . ALA A 1 253 ? -17.891 -10.149 -16.045 1.00 87.44 253 ALA A O 1
ATOM 1969 N N . PRO A 1 254 ? -18.220 -11.697 -17.657 1.00 90.06 254 PRO A N 1
ATOM 1970 C CA . PRO A 1 254 ? -19.300 -12.394 -16.963 1.00 90.06 254 PRO A CA 1
ATOM 1971 C C . PRO A 1 254 ? -18.845 -12.943 -15.605 1.00 90.06 254 PRO A C 1
ATOM 1973 O O . PRO A 1 254 ? -17.700 -13.365 -15.455 1.00 90.06 254 PRO A O 1
ATOM 1976 N N . LEU A 1 255 ? -19.755 -12.972 -14.624 1.00 90.94 255 LEU A N 1
ATOM 1977 C CA . LEU A 1 255 ? -19.446 -13.428 -13.262 1.00 90.94 255 LEU A CA 1
ATOM 1978 C C . LEU A 1 255 ? -18.858 -14.846 -13.245 1.00 90.94 255 LEU A C 1
ATOM 1980 O O . LEU A 1 255 ? -17.865 -15.077 -12.566 1.00 90.94 255 LEU A O 1
ATOM 1984 N N . GLN A 1 256 ? -19.421 -15.748 -14.052 1.00 93.38 256 GLN A N 1
ATOM 1985 C CA . GLN A 1 256 ? -18.962 -17.129 -14.189 1.00 93.38 256 GLN A CA 1
ATOM 1986 C C . GLN A 1 256 ? -17.450 -17.226 -14.462 1.00 93.38 256 GLN A C 1
ATOM 1988 O O . GLN A 1 256 ? -16.758 -17.945 -13.751 1.00 93.38 256 GLN A O 1
ATOM 1993 N N . GLN A 1 257 ? -16.920 -16.451 -15.416 1.00 92.44 257 GLN A N 1
ATOM 1994 C CA . GLN A 1 257 ? -15.489 -16.473 -15.755 1.00 92.44 257 GLN A CA 1
ATOM 1995 C C . GLN A 1 257 ? -14.610 -15.967 -14.600 1.00 92.44 257 GLN A C 1
ATOM 1997 O O . GLN A 1 257 ? -13.484 -16.419 -14.419 1.00 92.44 257 GLN A O 1
ATOM 2002 N N . ILE A 1 258 ? -15.120 -15.030 -13.792 1.00 93.31 258 ILE A N 1
ATOM 2003 C CA . ILE A 1 258 ? -14.423 -14.548 -12.594 1.00 93.31 258 ILE A CA 1
ATOM 2004 C C . ILE A 1 258 ? -14.388 -15.667 -11.538 1.00 93.31 258 ILE A C 1
ATOM 2006 O O . ILE A 1 258 ? -13.323 -15.949 -10.991 1.00 93.31 258 ILE A O 1
ATOM 2010 N N . SER A 1 259 ? -15.512 -16.354 -11.313 1.00 93.19 259 SER A N 1
ATOM 2011 C CA . SER A 1 259 ? -15.624 -17.497 -10.393 1.00 93.19 259 SER A CA 1
ATOM 2012 C C . SER A 1 259 ? -14.756 -18.691 -10.785 1.00 93.19 259 SER A C 1
ATOM 2014 O O . SER A 1 259 ? -14.084 -19.281 -9.934 1.00 93.19 259 SER A O 1
ATOM 2016 N N . GLU A 1 260 ? -14.694 -19.006 -12.078 1.00 94.94 260 GLU A N 1
ATOM 2017 C CA . GLU A 1 260 ? -13.833 -20.053 -12.631 1.00 94.94 260 GLU A CA 1
ATOM 2018 C C . GLU A 1 260 ? -12.350 -19.792 -12.326 1.00 94.94 260 GLU A C 1
ATOM 2020 O O . GLU A 1 260 ? -11.630 -20.731 -11.991 1.00 94.94 260 GLU A O 1
ATOM 2025 N N . LEU A 1 261 ? -11.890 -18.532 -12.315 1.00 95.62 261 LEU A N 1
ATOM 2026 C CA . LEU A 1 261 ? -10.509 -18.194 -11.942 1.00 95.62 261 LEU A CA 1
ATOM 2027 C C . LEU A 1 261 ? -10.189 -18.482 -10.464 1.00 95.62 261 LEU A C 1
ATOM 2029 O O . LEU A 1 261 ? -9.081 -18.938 -10.176 1.00 95.62 261 LEU A O 1
ATOM 2033 N N . ARG A 1 262 ? -11.132 -18.283 -9.526 1.00 93.06 262 ARG A N 1
ATOM 2034 C CA . ARG A 1 262 ? -10.945 -18.684 -8.111 1.00 93.06 262 ARG A CA 1
ATOM 2035 C C . ARG A 1 262 ? -10.890 -20.201 -7.976 1.00 93.06 262 ARG A C 1
ATOM 2037 O O . ARG A 1 262 ? -9.996 -20.716 -7.308 1.00 93.06 262 ARG A O 1
ATOM 2044 N N . GLY A 1 263 ? -11.807 -20.908 -8.640 1.00 93.00 263 GLY A N 1
ATOM 2045 C CA . GLY A 1 263 ? -11.810 -22.373 -8.672 1.00 93.00 263 GLY A CA 1
ATOM 2046 C C . GLY A 1 263 ? -10.516 -22.940 -9.264 1.00 93.00 263 GLY A C 1
ATOM 2047 O O . GLY A 1 263 ? -9.913 -23.844 -8.688 1.00 93.00 263 GLY A O 1
ATOM 2048 N N . ARG A 1 264 ? -10.027 -22.353 -10.364 1.00 94.56 264 ARG A N 1
ATOM 2049 C CA . ARG A 1 264 ? -8.774 -22.748 -11.018 1.00 94.56 264 ARG A CA 1
ATOM 2050 C C . ARG A 1 264 ? -7.561 -22.512 -10.120 1.00 94.56 264 ARG A C 1
ATOM 2052 O O . ARG A 1 264 ? -6.747 -23.421 -9.985 1.00 94.56 264 ARG A O 1
ATOM 2059 N N . MET A 1 265 ? -7.472 -21.358 -9.458 1.00 93.94 265 MET A N 1
ATOM 2060 C CA . MET A 1 265 ? -6.401 -21.057 -8.500 1.00 93.94 265 MET A CA 1
ATOM 2061 C C . MET A 1 265 ? -6.355 -22.074 -7.350 1.00 93.94 265 MET A C 1
ATOM 2063 O O . MET A 1 265 ? -5.289 -22.608 -7.046 1.00 93.94 265 MET A O 1
ATOM 2067 N N . ALA A 1 266 ? -7.517 -22.399 -6.772 1.00 90.25 266 ALA A N 1
ATOM 2068 C CA . ALA A 1 266 ? -7.636 -23.409 -5.723 1.00 90.25 266 ALA A CA 1
ATOM 2069 C C . ALA A 1 266 ? -7.260 -24.817 -6.220 1.00 90.25 266 ALA A C 1
ATOM 2071 O O . ALA A 1 266 ? -6.542 -25.535 -5.530 1.00 90.25 266 ALA A O 1
ATOM 2072 N N . SER A 1 267 ? -7.666 -25.196 -7.441 1.00 93.94 267 SER A N 1
ATOM 2073 C CA . SER A 1 267 ? -7.321 -26.500 -8.039 1.00 93.94 267 SER A CA 1
ATOM 2074 C C . SER A 1 267 ? -5.821 -26.695 -8.293 1.00 93.94 267 SER A C 1
ATOM 2076 O O . SER A 1 267 ? -5.358 -27.828 -8.366 1.00 93.94 267 SER A O 1
ATOM 2078 N N . LEU A 1 268 ? -5.064 -25.598 -8.406 1.00 91.75 268 LEU A N 1
ATOM 2079 C CA . LEU A 1 268 ? -3.605 -25.599 -8.543 1.00 91.75 268 LEU A CA 1
ATOM 2080 C C . LEU A 1 268 ? -2.879 -25.492 -7.188 1.00 91.75 268 LEU A C 1
ATOM 2082 O O . LEU A 1 268 ? -1.658 -25.378 -7.161 1.00 91.75 268 LEU A O 1
ATOM 2086 N N . GLY A 1 269 ? -3.607 -25.494 -6.064 1.00 87.50 269 GLY A N 1
ATOM 2087 C CA . GLY A 1 269 ? -3.029 -25.404 -4.719 1.00 87.50 269 GLY A CA 1
ATOM 2088 C C . GLY A 1 269 ? -2.406 -24.045 -4.375 1.00 87.50 269 GLY A C 1
ATOM 2089 O O . GLY A 1 269 ? -1.663 -23.948 -3.401 1.00 87.50 269 GLY A O 1
ATOM 2090 N N . ILE A 1 270 ? -2.685 -22.992 -5.150 1.00 84.88 270 ILE A N 1
ATOM 2091 C CA . ILE A 1 270 ? -2.069 -21.674 -4.955 1.00 84.88 270 ILE A CA 1
ATOM 2092 C C . ILE A 1 270 ? -2.863 -20.908 -3.885 1.00 84.88 270 ILE A C 1
ATOM 2094 O O . ILE A 1 270 ? -4.041 -20.613 -4.105 1.00 84.88 270 ILE A O 1
ATOM 2098 N N . PRO A 1 271 ? -2.256 -20.537 -2.741 1.00 77.50 271 PRO A N 1
ATOM 2099 C CA . PRO A 1 271 ? -2.963 -19.826 -1.684 1.00 77.50 271 PRO A CA 1
ATOM 2100 C C . PRO A 1 271 ? -3.291 -18.385 -2.094 1.00 77.50 271 PRO A C 1
ATOM 2102 O O . PRO A 1 271 ? -2.483 -17.678 -2.706 1.00 77.50 271 PRO A O 1
ATOM 2105 N N . ALA A 1 272 ? -4.487 -17.926 -1.723 1.00 73.38 272 ALA A N 1
ATOM 2106 C CA . ALA A 1 272 ? -4.876 -16.529 -1.873 1.00 73.38 272 ALA A CA 1
ATOM 2107 C C . ALA A 1 272 ? -4.045 -15.617 -0.951 1.00 73.38 272 ALA A C 1
ATOM 2109 O O . ALA A 1 272 ? -3.641 -16.002 0.142 1.00 73.38 272 ALA A O 1
ATOM 2110 N N . ASN A 1 273 ? -3.820 -14.374 -1.379 1.00 63.75 273 ASN A N 1
ATOM 2111 C CA . ASN A 1 273 ? -3.275 -13.300 -0.543 1.00 63.75 273 ASN A CA 1
ATOM 2112 C C . ASN A 1 273 ? -4.157 -12.041 -0.664 1.00 63.75 273 ASN A C 1
ATOM 2114 O O . ASN A 1 273 ? -5.109 -12.040 -1.452 1.00 63.75 273 ASN A O 1
ATOM 2118 N N . ARG A 1 274 ? -3.827 -10.951 0.059 1.00 62.84 274 ARG A N 1
ATOM 2119 C CA . ARG A 1 274 ? -4.578 -9.673 -0.009 1.00 62.84 274 ARG A CA 1
ATOM 2120 C C . ARG A 1 274 ? -4.880 -9.257 -1.443 1.00 62.84 274 ARG A C 1
ATOM 2122 O O . ARG A 1 274 ? -6.000 -8.897 -1.772 1.00 62.84 274 ARG A O 1
ATOM 2129 N N . VAL A 1 275 ? -3.840 -9.260 -2.275 1.00 63.31 275 VAL A N 1
ATOM 2130 C CA . VAL A 1 275 ? -3.859 -8.638 -3.597 1.00 63.31 275 VAL A CA 1
ATOM 2131 C C . VAL A 1 275 ? -4.817 -9.382 -4.510 1.00 63.31 275 VAL A C 1
ATOM 2133 O O . VAL A 1 275 ? -5.574 -8.740 -5.241 1.00 63.31 275 VAL A O 1
ATOM 2136 N N . PHE A 1 276 ? -4.819 -10.712 -4.417 1.00 77.00 276 PHE A N 1
ATOM 2137 C CA . PHE A 1 276 ? -5.810 -11.537 -5.080 1.00 77.00 276 PHE A CA 1
ATOM 2138 C C . PHE A 1 276 ? -7.211 -11.265 -4.522 1.00 77.00 276 PHE A C 1
ATOM 2140 O O . PHE A 1 276 ? -8.086 -10.901 -5.299 1.00 77.00 276 PHE A O 1
ATOM 2147 N N . ALA A 1 277 ? -7.414 -11.348 -3.203 1.00 70.62 277 ALA A N 1
ATOM 2148 C CA . ALA A 1 277 ? -8.727 -11.184 -2.572 1.00 70.62 277 ALA A CA 1
ATOM 2149 C C . ALA A 1 277 ? -9.386 -9.818 -2.870 1.00 70.62 277 ALA A C 1
ATOM 2151 O O . ALA A 1 277 ? -10.527 -9.770 -3.331 1.00 70.62 277 ALA A O 1
ATOM 2152 N N . GLU A 1 278 ? -8.656 -8.707 -2.711 1.00 62.25 278 GLU A N 1
ATOM 2153 C CA . GLU A 1 278 ? -9.108 -7.353 -3.078 1.00 62.25 278 GLU A CA 1
ATOM 2154 C C . GLU A 1 278 ? -9.440 -7.246 -4.571 1.00 62.25 278 GLU A C 1
ATOM 2156 O O . GLU A 1 278 ? -10.463 -6.677 -4.957 1.00 62.25 278 GLU A O 1
ATOM 2161 N N . THR A 1 279 ? -8.570 -7.785 -5.435 1.00 72.25 279 THR A N 1
ATOM 2162 C CA . THR A 1 279 ? -8.773 -7.719 -6.889 1.00 72.25 279 THR A CA 1
ATOM 2163 C C . THR A 1 279 ? -9.952 -8.582 -7.326 1.00 72.25 279 THR A C 1
ATOM 2165 O O . THR A 1 279 ? -10.659 -8.200 -8.259 1.00 72.25 279 THR A O 1
ATOM 2168 N N . TYR A 1 280 ? -10.181 -9.694 -6.630 1.00 84.06 280 TYR A N 1
ATOM 2169 C CA . TYR A 1 280 ? -11.271 -10.628 -6.846 1.00 84.06 280 TYR A CA 1
ATOM 2170 C C . TYR A 1 280 ? -12.620 -10.024 -6.498 1.00 84.06 280 TYR A C 1
ATOM 2172 O O . TYR A 1 280 ? -13.484 -9.913 -7.365 1.00 84.06 280 TYR A O 1
ATOM 2180 N N . VAL A 1 281 ? -12.777 -9.547 -5.263 1.00 78.69 281 VAL A N 1
ATOM 2181 C CA . VAL A 1 281 ? -14.006 -8.879 -4.819 1.00 78.69 281 VAL A CA 1
ATOM 2182 C C . VAL A 1 281 ? -14.267 -7.640 -5.683 1.00 78.69 281 VAL A C 1
ATOM 2184 O O . VAL A 1 281 ? -15.384 -7.441 -6.152 1.00 78.69 281 VAL A O 1
ATOM 2187 N N . GLY A 1 282 ? -13.223 -6.880 -6.034 1.00 73.19 282 GLY A N 1
ATOM 2188 C CA . GLY A 1 282 ? -13.325 -5.769 -6.983 1.00 73.19 282 GLY A CA 1
ATOM 2189 C C . GLY A 1 282 ? -13.750 -6.163 -8.408 1.00 73.19 282 GLY A C 1
ATOM 2190 O O . GLY A 1 282 ? -14.360 -5.352 -9.102 1.00 73.19 282 GLY A O 1
ATOM 2191 N N . ALA A 1 283 ? -13.462 -7.384 -8.869 1.00 83.00 283 ALA A N 1
ATOM 2192 C CA . ALA A 1 283 ? -13.936 -7.895 -10.158 1.00 83.00 283 ALA A CA 1
ATOM 2193 C C . ALA A 1 283 ? -15.378 -8.415 -10.083 1.00 83.00 283 ALA A C 1
ATOM 2195 O O . ALA A 1 283 ? -16.181 -8.127 -10.973 1.00 83.00 283 ALA A O 1
ATOM 2196 N N . VAL A 1 284 ? -15.725 -9.122 -9.004 1.00 83.69 284 VAL A N 1
ATOM 2197 C CA . VAL A 1 284 ? -17.086 -9.609 -8.742 1.00 83.69 284 VAL A CA 1
ATOM 2198 C C . VAL A 1 284 ? -18.071 -8.445 -8.595 1.00 83.69 284 VAL A C 1
ATOM 2200 O O . VAL A 1 284 ? -19.136 -8.474 -9.209 1.00 83.69 284 VAL A O 1
ATOM 2203 N N . CYS A 1 285 ? -17.705 -7.387 -7.870 1.00 74.88 285 CYS A N 1
ATOM 2204 C CA . CYS A 1 285 ? -18.535 -6.191 -7.702 1.00 74.88 285 CYS A CA 1
ATOM 2205 C C . CYS A 1 285 ? -18.473 -5.224 -8.905 1.00 74.88 285 CYS A C 1
ATOM 2207 O O . CYS A 1 285 ? -19.398 -4.447 -9.117 1.00 74.88 285 CYS A O 1
ATOM 2209 N N . GLY A 1 286 ? -17.426 -5.284 -9.734 1.00 69.56 286 GLY A N 1
ATOM 2210 C CA . GLY A 1 286 ? -17.271 -4.434 -10.922 1.00 69.56 286 GLY A CA 1
ATOM 2211 C C . GLY A 1 286 ? -16.772 -3.007 -10.631 1.00 69.56 286 GLY A C 1
ATOM 2212 O O . GLY A 1 286 ? -16.380 -2.660 -9.516 1.00 69.56 286 GLY A O 1
ATOM 2213 N N . ARG A 1 287 ? -16.736 -2.151 -11.668 1.00 59.00 287 ARG A N 1
ATOM 2214 C CA . ARG A 1 287 ? -16.308 -0.745 -11.527 1.00 59.00 287 ARG A CA 1
ATOM 2215 C C . ARG A 1 287 ? -17.431 0.114 -10.932 1.00 59.00 287 ARG A C 1
ATOM 2217 O O . ARG A 1 287 ? -18.354 0.489 -11.652 1.00 59.00 287 ARG A O 1
ATOM 2224 N N . PHE A 1 288 ? -17.277 0.578 -9.693 1.00 56.31 288 PHE A N 1
ATOM 2225 C CA . PHE A 1 288 ? -18.017 1.757 -9.229 1.00 56.31 288 PHE A CA 1
ATOM 2226 C C . PHE A 1 288 ? -17.245 3.029 -9.582 1.00 56.31 288 PHE A C 1
ATOM 2228 O O . PHE A 1 288 ? -16.427 3.533 -8.815 1.00 56.31 288 PHE A O 1
ATOM 2235 N N . GLU A 1 289 ? -17.490 3.561 -10.776 1.00 49.47 289 GLU A N 1
ATOM 2236 C CA . GLU A 1 289 ? -16.965 4.876 -11.144 1.00 49.47 289 GLU A CA 1
ATOM 2237 C C . GLU A 1 289 ? -17.699 5.969 -10.349 1.00 49.47 289 GLU A C 1
ATOM 2239 O O . GLU A 1 289 ? -18.916 5.891 -10.157 1.00 49.47 289 GLU A O 1
ATOM 2244 N N . LYS A 1 290 ? -16.965 6.997 -9.896 1.00 47.91 290 LYS A N 1
ATOM 2245 C CA . LYS A 1 290 ? -17.494 8.166 -9.163 1.00 47.91 290 LYS A CA 1
ATOM 2246 C C . LYS A 1 290 ? -18.316 7.773 -7.920 1.00 47.91 290 LYS A C 1
ATOM 2248 O O . LYS A 1 290 ? -19.540 7.889 -7.914 1.00 47.91 290 LYS A O 1
ATOM 2253 N N . VAL A 1 291 ? -17.642 7.305 -6.872 1.00 45.28 291 VAL A N 1
ATOM 2254 C CA . VAL A 1 291 ? -18.226 7.155 -5.527 1.00 45.28 291 VAL A CA 1
ATOM 2255 C C . VAL A 1 291 ? -17.455 8.074 -4.588 1.00 45.28 291 VAL A C 1
ATOM 2257 O O . VAL A 1 291 ? -16.225 8.070 -4.631 1.00 45.28 291 VAL A O 1
ATOM 2260 N N . ARG A 1 292 ? -18.158 8.904 -3.810 1.00 42.34 292 ARG A N 1
ATOM 2261 C CA . ARG A 1 292 ? -17.535 9.927 -2.946 1.00 42.34 292 ARG A CA 1
ATOM 2262 C C . ARG A 1 292 ? -17.599 9.605 -1.454 1.00 42.34 292 ARG A C 1
ATOM 2264 O O . ARG A 1 292 ? -16.722 10.035 -0.719 1.00 42.34 292 ARG A O 1
ATOM 2271 N N . ASP A 1 293 ? -18.600 8.842 -1.025 1.00 44.28 293 ASP A N 1
ATOM 2272 C CA . ASP A 1 293 ? -18.840 8.503 0.379 1.00 44.28 293 ASP A CA 1
ATOM 2273 C C . ASP A 1 293 ? -19.432 7.090 0.552 1.00 44.28 293 ASP A C 1
ATOM 2275 O O . ASP A 1 293 ? -19.862 6.442 -0.409 1.00 44.28 293 ASP A O 1
ATOM 2279 N N . ALA A 1 294 ? -19.435 6.622 1.802 1.00 40.44 294 ALA A N 1
ATOM 2280 C CA . ALA A 1 294 ? -19.917 5.306 2.214 1.00 40.44 294 ALA A CA 1
ATOM 2281 C C . ALA A 1 294 ? -21.359 5.011 1.759 1.00 40.44 294 ALA A C 1
ATOM 2283 O O . ALA A 1 294 ? -21.647 3.901 1.313 1.00 40.44 294 ALA A O 1
ATOM 2284 N N . GLY A 1 295 ? -22.254 6.003 1.834 1.00 43.78 295 GLY A N 1
ATOM 2285 C CA . GLY A 1 295 ? -23.668 5.861 1.484 1.00 43.78 295 GLY A CA 1
ATOM 2286 C C . GLY A 1 295 ? -23.872 5.664 -0.016 1.00 43.78 295 GLY A C 1
ATOM 2287 O O . GLY A 1 295 ? -24.610 4.771 -0.431 1.00 43.78 295 GLY A O 1
ATOM 2288 N N . GLN A 1 296 ? -23.136 6.410 -0.844 1.00 50.59 296 GLN A N 1
ATOM 2289 C CA . GLN A 1 296 ? -23.124 6.205 -2.297 1.00 50.59 296 GLN A CA 1
ATOM 2290 C C . GLN A 1 296 ? -22.596 4.817 -2.687 1.00 50.59 296 GLN A C 1
ATOM 2292 O O . GLN A 1 296 ? -23.072 4.240 -3.667 1.00 50.59 296 GLN A O 1
ATOM 2297 N N . MET A 1 297 ? -21.620 4.268 -1.950 1.00 51.91 297 MET A N 1
ATOM 2298 C CA . MET A 1 297 ? -21.184 2.886 -2.177 1.00 51.91 297 MET A CA 1
ATOM 2299 C C . MET A 1 297 ? -22.275 1.903 -1.763 1.00 51.91 297 MET A C 1
ATOM 2301 O O . MET A 1 297 ? -22.587 0.991 -2.523 1.00 51.91 297 MET A O 1
ATOM 2305 N N . ALA A 1 298 ? -22.880 2.110 -0.592 1.00 50.53 298 ALA A N 1
ATOM 2306 C CA . ALA A 1 298 ? -23.928 1.243 -0.078 1.00 50.53 298 ALA A CA 1
ATOM 2307 C C . ALA A 1 298 ? -25.106 1.132 -1.052 1.00 50.53 298 ALA A C 1
ATOM 2309 O O . ALA A 1 298 ? -25.527 0.023 -1.378 1.00 50.53 298 ALA A O 1
ATOM 2310 N N . GLN A 1 299 ? -25.559 2.256 -1.612 1.00 57.94 299 GLN A N 1
ATOM 2311 C CA . GLN A 1 299 ? -26.589 2.260 -2.647 1.00 57.94 299 GLN A CA 1
ATOM 2312 C C . GLN A 1 299 ? -26.169 1.440 -3.883 1.00 57.94 299 GLN A C 1
ATOM 2314 O O . GLN A 1 299 ? -26.877 0.508 -4.265 1.00 57.94 299 GLN A O 1
ATOM 2319 N N . LYS A 1 300 ? -24.991 1.708 -4.467 1.00 63.53 300 LYS A N 1
ATOM 2320 C CA . LYS A 1 300 ? -24.503 0.970 -5.652 1.00 63.53 300 LYS A CA 1
ATOM 2321 C C . LYS A 1 300 ? -24.304 -0.526 -5.397 1.00 63.53 300 LYS A C 1
ATOM 2323 O O . LYS A 1 300 ? -24.429 -1.333 -6.315 1.00 63.53 300 LYS A O 1
ATOM 2328 N N . MET A 1 301 ? -24.003 -0.909 -4.159 1.00 59.75 301 MET A N 1
ATOM 2329 C CA . MET A 1 301 ? -23.872 -2.306 -3.757 1.00 59.75 301 MET A CA 1
ATOM 2330 C C . MET A 1 301 ? -25.234 -2.982 -3.503 1.00 59.75 301 MET A C 1
ATOM 2332 O O . MET A 1 301 ? -25.365 -4.176 -3.765 1.00 59.75 301 MET A O 1
ATOM 2336 N N . VAL A 1 302 ? -26.270 -2.254 -3.065 1.00 68.25 302 VAL A N 1
ATOM 2337 C CA . VAL A 1 302 ? -27.666 -2.747 -3.050 1.00 68.25 302 VAL A CA 1
ATOM 2338 C C . VAL A 1 302 ? -28.189 -2.957 -4.476 1.00 68.25 302 VAL A C 1
ATOM 2340 O O . VAL A 1 302 ? -28.889 -3.940 -4.733 1.00 68.25 302 VAL A O 1
ATOM 2343 N N . GLU A 1 303 ? -27.801 -2.080 -5.404 1.00 75.75 303 GLU A N 1
ATOM 2344 C CA . GLU A 1 303 ? -28.109 -2.156 -6.840 1.00 75.75 303 GLU A CA 1
ATOM 2345 C C . GLU A 1 303 ? -27.384 -3.315 -7.563 1.00 75.75 303 GLU A C 1
ATOM 2347 O O . GLU A 1 303 ? -27.768 -3.675 -8.678 1.00 75.75 303 GLU A O 1
ATOM 2352 N N . LEU A 1 304 ? -26.378 -3.960 -6.949 1.00 76.81 304 LEU A N 1
ATOM 2353 C CA . LEU A 1 304 ? -25.702 -5.113 -7.557 1.00 76.81 304 LEU A CA 1
ATOM 2354 C C . LEU A 1 304 ? -26.658 -6.301 -7.787 1.00 76.81 304 LEU A C 1
ATOM 2356 O O . LEU A 1 304 ? -27.437 -6.654 -6.888 1.00 76.81 304 LEU A O 1
ATOM 2360 N N . PRO A 1 305 ? -26.514 -7.029 -8.914 1.00 86.12 305 PRO A N 1
ATOM 2361 C CA . PRO A 1 305 ? -27.164 -8.321 -9.124 1.00 86.12 305 PRO A CA 1
ATOM 2362 C C . PRO A 1 305 ? -26.952 -9.275 -7.943 1.00 86.12 305 PRO A C 1
ATOM 2364 O O . PRO A 1 305 ? -25.861 -9.331 -7.366 1.00 86.12 305 PRO A O 1
ATOM 2367 N N . LYS A 1 306 ? -27.993 -10.040 -7.586 1.00 84.19 306 LYS A N 1
ATOM 2368 C CA . LYS A 1 306 ? -27.966 -10.945 -6.424 1.00 84.19 306 LYS A CA 1
ATOM 2369 C C . LYS A 1 306 ? -26.817 -11.953 -6.510 1.00 84.19 306 LYS A C 1
ATOM 2371 O O . LYS A 1 306 ? -26.115 -12.128 -5.520 1.00 84.19 306 LYS A O 1
ATOM 2376 N N . GLU A 1 307 ? -26.567 -12.530 -7.690 1.00 86.25 307 GLU A N 1
ATOM 2377 C CA . GLU A 1 307 ? -25.458 -13.475 -7.893 1.00 86.25 307 GLU A CA 1
ATOM 2378 C C . GLU A 1 307 ? -24.088 -12.856 -7.570 1.00 86.25 307 GLU A C 1
ATOM 2380 O O . GLU A 1 307 ? -23.262 -13.497 -6.927 1.00 86.25 307 GLU A O 1
ATOM 2385 N N . ARG A 1 308 ? -23.847 -11.592 -7.960 1.00 85.19 308 ARG A N 1
ATOM 2386 C CA . ARG A 1 308 ? -22.576 -10.893 -7.683 1.00 85.19 308 ARG A CA 1
ATOM 2387 C C . ARG A 1 308 ? -22.394 -10.623 -6.189 1.00 85.19 308 ARG A C 1
ATOM 2389 O O . ARG A 1 308 ? -21.290 -10.779 -5.678 1.00 85.19 308 ARG A O 1
ATOM 2396 N N . ARG A 1 309 ? -23.466 -10.263 -5.473 1.00 78.06 309 ARG A N 1
ATOM 2397 C CA . ARG A 1 309 ? -23.425 -10.107 -4.007 1.00 78.06 309 ARG A CA 1
ATOM 2398 C C . ARG A 1 309 ? -23.137 -11.426 -3.295 1.00 78.06 309 ARG A C 1
ATOM 2400 O O . ARG A 1 309 ? -22.296 -11.454 -2.403 1.00 78.06 309 ARG A O 1
ATOM 2407 N N . GLU A 1 310 ? -23.809 -12.498 -3.701 1.00 80.44 310 GLU A N 1
ATOM 2408 C CA . GLU A 1 310 ? -23.643 -13.815 -3.086 1.00 80.44 310 GLU A CA 1
ATOM 2409 C C . GLU A 1 310 ? -22.244 -14.391 -3.340 1.00 80.44 310 GLU A C 1
ATOM 2411 O O . GLU A 1 310 ? -21.588 -14.866 -2.417 1.00 80.44 310 GLU A O 1
ATOM 2416 N N . GLU A 1 311 ? -21.724 -14.257 -4.559 1.00 84.06 311 GLU A N 1
ATOM 2417 C CA . GLU A 1 311 ? -20.369 -14.700 -4.884 1.00 84.06 311 GLU A CA 1
ATOM 2418 C C . GLU A 1 311 ? -19.285 -13.878 -4.161 1.00 84.06 311 GLU A C 1
ATOM 2420 O O . GLU A 1 311 ? -18.271 -14.430 -3.730 1.00 84.06 311 GLU A O 1
ATOM 2425 N N . ALA A 1 312 ? -19.497 -12.570 -3.964 1.00 73.44 312 ALA A N 1
ATOM 2426 C CA . ALA A 1 312 ? -18.609 -11.756 -3.133 1.00 73.44 312 ALA A CA 1
ATOM 2427 C C . ALA A 1 312 ? -18.637 -12.221 -1.667 1.00 73.44 312 ALA A C 1
ATOM 2429 O O . ALA A 1 312 ? -17.582 -12.348 -1.048 1.00 73.44 312 ALA A O 1
ATOM 2430 N N . ARG A 1 313 ? -19.823 -12.534 -1.127 1.00 67.19 313 ARG A N 1
ATOM 2431 C CA . ARG A 1 313 ? -20.009 -13.056 0.237 1.00 67.19 313 ARG A CA 1
ATOM 2432 C C . ARG A 1 313 ? -19.295 -14.395 0.443 1.00 67.19 313 ARG A C 1
ATOM 2434 O O . ARG A 1 313 ? -18.590 -14.559 1.438 1.00 67.19 313 ARG A O 1
ATOM 2441 N N . ILE A 1 314 ? -19.442 -15.328 -0.502 1.00 78.50 314 ILE A N 1
ATOM 2442 C CA . ILE A 1 314 ? -18.754 -16.628 -0.486 1.00 78.50 314 ILE A CA 1
ATOM 2443 C C . ILE A 1 314 ? -17.236 -16.419 -0.550 1.00 78.50 314 ILE A C 1
ATOM 2445 O O . ILE A 1 314 ? -16.525 -16.925 0.313 1.00 78.50 314 ILE A O 1
ATOM 2449 N N . ALA A 1 315 ? -16.746 -15.602 -1.493 1.00 74.62 315 ALA A N 1
ATOM 2450 C CA . ALA A 1 315 ? -15.319 -15.300 -1.628 1.00 74.62 315 ALA A CA 1
ATOM 2451 C C . ALA A 1 315 ? -14.711 -14.779 -0.321 1.00 74.62 315 ALA A C 1
ATOM 2453 O O . ALA A 1 315 ? -13.692 -15.283 0.139 1.00 74.62 315 ALA A O 1
ATOM 2454 N N . LEU A 1 316 ? -15.360 -13.778 0.277 1.00 63.59 316 LEU A N 1
ATOM 2455 C CA . LEU A 1 316 ? -14.934 -13.138 1.516 1.00 63.59 316 LEU A CA 1
ATOM 2456 C C . LEU A 1 316 ? -14.862 -14.150 2.670 1.00 63.59 316 LEU A C 1
ATOM 2458 O O . LEU A 1 316 ? -13.837 -14.225 3.348 1.00 63.59 316 LEU A O 1
ATOM 2462 N N . ARG A 1 317 ? -15.900 -14.975 2.861 1.00 67.00 317 ARG A N 1
ATOM 2463 C CA . ARG A 1 317 ? -15.892 -16.044 3.873 1.00 67.00 317 ARG A CA 1
ATOM 2464 C C . ARG A 1 317 ? -14.735 -17.020 3.650 1.00 67.00 317 ARG A C 1
ATOM 2466 O O . ARG A 1 317 ? -13.993 -17.300 4.585 1.00 67.00 317 ARG A O 1
ATOM 2473 N N . ASP A 1 318 ? -14.576 -17.514 2.426 1.00 73.94 318 ASP A N 1
ATOM 2474 C CA . ASP A 1 318 ? -13.589 -18.546 2.104 1.00 73.94 318 ASP A CA 1
ATOM 2475 C C . ASP A 1 318 ? -12.150 -18.009 2.251 1.00 73.94 318 ASP A C 1
ATOM 2477 O O . ASP A 1 318 ? -11.279 -18.703 2.775 1.00 73.94 318 ASP A O 1
ATOM 2481 N N . PHE A 1 319 ? -11.909 -16.741 1.890 1.00 72.38 319 PHE A N 1
ATOM 2482 C CA . PHE A 1 319 ? -10.642 -16.048 2.151 1.00 72.38 319 PHE A CA 1
ATOM 2483 C C . PHE A 1 319 ? -10.355 -15.896 3.652 1.00 72.38 319 PHE A C 1
ATOM 2485 O O . PHE A 1 319 ? -9.221 -16.134 4.066 1.00 72.38 319 PHE A O 1
ATOM 2492 N N . ARG A 1 320 ? -11.365 -15.584 4.477 1.00 57.56 320 ARG A N 1
ATOM 2493 C CA . ARG A 1 320 ? -11.218 -15.523 5.942 1.00 57.56 320 ARG A CA 1
ATOM 2494 C C . ARG A 1 320 ? -10.872 -16.894 6.531 1.00 57.56 320 ARG A C 1
ATOM 2496 O O . ARG A 1 320 ? -9.935 -16.999 7.314 1.00 57.56 320 ARG A O 1
ATOM 2503 N N . THR A 1 321 ? -11.560 -17.958 6.108 1.00 64.19 321 THR A N 1
ATOM 2504 C CA . THR A 1 321 ? -11.241 -19.342 6.514 1.00 64.19 321 THR A CA 1
ATOM 2505 C C . THR A 1 321 ? -9.827 -19.764 6.089 1.00 64.19 321 THR A C 1
ATOM 2507 O O . THR A 1 321 ? -9.186 -20.534 6.797 1.00 64.19 321 THR A O 1
ATOM 2510 N N . ALA A 1 322 ? -9.310 -19.220 4.983 1.00 61.56 322 ALA A N 1
ATOM 2511 C CA . ALA A 1 322 ? -7.932 -19.407 4.529 1.00 61.56 322 ALA A CA 1
ATOM 2512 C C . ALA A 1 322 ? -6.900 -18.438 5.163 1.00 61.56 322 ALA A C 1
ATOM 2514 O O . ALA A 1 322 ? -5.734 -18.461 4.771 1.00 61.56 322 ALA A O 1
ATOM 2515 N N . GLY A 1 323 ? -7.295 -17.583 6.119 1.00 52.19 323 GLY A N 1
ATOM 2516 C CA . GLY A 1 323 ? -6.400 -16.656 6.829 1.00 52.19 323 GLY A CA 1
ATOM 2517 C C . GLY A 1 323 ? -6.016 -15.370 6.071 1.00 52.19 323 GLY A C 1
ATOM 2518 O O . GLY A 1 323 ? -4.939 -14.821 6.310 1.00 52.19 323 GLY A O 1
ATOM 2519 N N . VAL A 1 324 ? -6.853 -14.887 5.141 1.00 53.88 324 VAL A N 1
ATOM 2520 C CA . VAL A 1 324 ? -6.577 -13.734 4.247 1.00 53.88 324 VAL A CA 1
ATOM 2521 C C . VAL A 1 324 ? -7.534 -12.562 4.468 1.00 53.88 324 VAL A C 1
ATOM 2523 O O . VAL A 1 324 ? -8.744 -12.740 4.371 1.00 53.88 324 VAL A O 1
ATOM 2526 N N . GLU A 1 325 ? -7.017 -11.335 4.648 1.00 51.19 325 GLU A N 1
ATOM 2527 C CA . GLU A 1 325 ? -7.813 -10.246 5.250 1.00 51.19 325 GLU A CA 1
ATOM 2528 C C . GLU A 1 325 ? -7.354 -8.764 4.905 1.00 51.19 325 GLU A C 1
ATOM 2530 O O . GLU A 1 325 ? -6.720 -8.601 3.864 1.00 51.19 325 GLU A O 1
ATOM 2535 N N . LEU A 1 326 ? -7.667 -7.656 5.654 1.00 47.59 326 LEU A N 1
ATOM 2536 C CA . LEU A 1 326 ? -7.331 -6.199 5.348 1.00 47.59 326 LEU A CA 1
ATOM 2537 C C . LEU A 1 326 ? -6.884 -5.234 6.544 1.00 47.59 326 LEU A C 1
ATOM 2539 O O . LEU A 1 326 ? -7.612 -4.315 6.888 1.00 47.59 326 LEU A O 1
ATOM 2543 N N . THR A 1 327 ? -5.690 -5.346 7.176 1.00 53.41 327 THR A N 1
ATOM 2544 C CA . THR A 1 327 ? -5.400 -4.957 8.612 1.00 53.41 327 THR A CA 1
ATOM 2545 C C . THR A 1 327 ? -5.513 -3.519 9.118 1.00 53.41 327 THR A C 1
ATOM 2547 O O . THR A 1 327 ? -5.299 -2.557 8.380 1.00 53.41 327 THR A O 1
ATOM 2550 N N . HIS A 1 328 ? -5.617 -3.439 10.462 1.00 66.38 328 HIS A N 1
ATOM 2551 C CA . HIS A 1 328 ? -5.229 -2.283 11.266 1.00 66.38 328 HIS A CA 1
ATOM 2552 C C . HIS A 1 328 ? -4.443 -2.606 12.568 1.00 66.38 328 HIS A C 1
ATOM 2554 O O . HIS A 1 328 ? -4.939 -3.301 13.455 1.00 66.38 328 HIS A O 1
ATOM 2560 N N . VAL A 1 329 ? -3.245 -2.028 12.718 1.00 70.12 329 VAL A N 1
ATOM 2561 C CA . VAL A 1 329 ? -2.463 -1.971 13.972 1.00 70.12 329 VAL A CA 1
ATOM 2562 C C . VAL A 1 329 ? -2.350 -0.503 14.387 1.00 70.12 329 VAL A C 1
ATOM 2564 O O . VAL A 1 329 ? -1.941 0.320 13.575 1.00 70.12 329 VAL A O 1
ATOM 2567 N N . THR A 1 330 ? -2.687 -0.158 15.628 1.00 78.56 330 THR A N 1
ATOM 2568 C CA . THR A 1 330 ? -2.419 1.182 16.192 1.00 78.56 330 THR A CA 1
ATOM 2569 C C . THR A 1 330 ? -1.307 1.020 17.203 1.00 78.56 330 THR A C 1
ATOM 2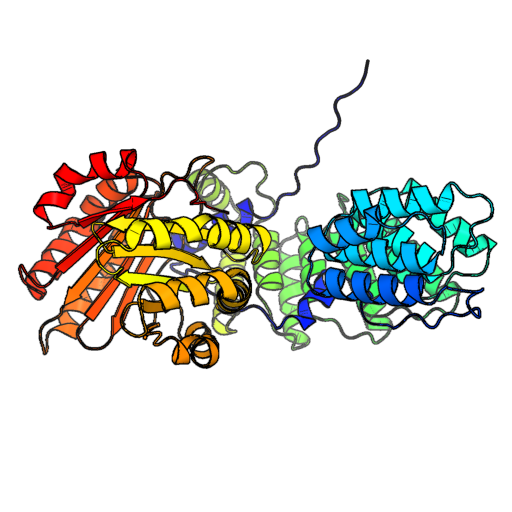571 O O . THR A 1 330 ? -1.336 0.091 18.018 1.00 78.56 330 THR A O 1
ATOM 2574 N N . VAL A 1 331 ? -0.343 1.925 17.131 1.00 82.88 331 VAL A N 1
ATOM 2575 C CA . VAL A 1 331 ? 0.693 2.082 18.142 1.00 82.88 331 VAL A CA 1
ATOM 2576 C C . VAL A 1 331 ? 0.334 3.332 18.941 1.00 82.88 331 VAL A C 1
ATOM 2578 O O . VAL A 1 331 ? -0.225 4.295 18.416 1.00 82.88 331 VAL A O 1
ATOM 2581 N N . VAL A 1 332 ? 0.548 3.265 20.246 1.00 81.31 332 VAL A N 1
ATOM 2582 C CA . VAL A 1 332 ? 0.172 4.293 21.212 1.00 81.31 332 VAL A CA 1
ATOM 2583 C C . VAL A 1 332 ? 1.378 4.556 22.114 1.00 81.31 332 VAL A C 1
ATOM 2585 O O . VAL A 1 332 ? 1.521 3.929 23.166 1.00 81.31 332 VAL A O 1
ATOM 2588 N N . PRO A 1 333 ? 2.287 5.447 21.681 1.00 87.62 333 PRO A N 1
ATOM 2589 C CA . PRO A 1 333 ? 3.320 6.029 22.521 1.00 87.62 333 PRO A CA 1
ATOM 2590 C C . PRO A 1 333 ? 2.731 7.142 23.397 1.00 87.62 333 PRO A C 1
ATOM 2592 O O . PRO A 1 333 ? 2.171 8.121 22.894 1.00 87.62 333 PRO A O 1
ATOM 2595 N N . TYR A 1 334 ? 2.926 7.024 24.705 1.00 86.12 334 TYR A N 1
ATOM 2596 C CA . TYR A 1 334 ? 2.797 8.108 25.671 1.00 86.12 334 TYR A CA 1
ATOM 2597 C C . TYR A 1 334 ? 4.178 8.466 26.212 1.00 86.12 334 TYR A C 1
ATOM 2599 O O . TYR A 1 334 ? 4.893 7.620 26.743 1.00 86.12 334 TYR A O 1
ATOM 2607 N N . PHE A 1 335 ? 4.525 9.742 26.129 1.00 91.31 335 PHE A N 1
ATOM 2608 C CA . PHE A 1 335 ? 5.742 10.312 26.678 1.00 91.31 335 PHE A CA 1
ATOM 2609 C C . PHE A 1 335 ? 5.394 11.177 27.891 1.00 91.31 335 PHE A C 1
ATOM 2611 O O . PHE A 1 335 ? 4.582 12.096 27.785 1.00 91.31 335 PHE A O 1
ATOM 2618 N N . THR A 1 336 ? 6.020 10.910 29.034 1.00 93.56 336 THR A N 1
ATOM 2619 C CA . THR A 1 336 ? 6.008 11.803 30.200 1.00 93.56 336 THR A CA 1
ATOM 2620 C C . THR A 1 336 ? 7.283 12.630 30.161 1.00 93.56 336 THR A C 1
ATOM 2622 O O . THR A 1 336 ? 8.365 12.126 30.452 1.00 93.56 336 THR A O 1
ATOM 2625 N N . VAL A 1 337 ? 7.170 13.892 29.753 1.00 95.19 337 VAL A N 1
ATOM 2626 C CA . VAL A 1 337 ? 8.328 14.766 29.566 1.00 95.19 337 VAL A CA 1
ATOM 2627 C C . VAL A 1 337 ? 8.725 15.393 30.911 1.00 95.19 337 VAL A C 1
ATOM 2629 O O . VAL A 1 337 ? 7.844 15.856 31.646 1.00 95.19 337 VAL A O 1
ATOM 2632 N N . PRO A 1 338 ? 10.024 15.423 31.268 1.00 95.81 338 PRO A N 1
ATOM 2633 C CA . PRO A 1 338 ? 10.490 16.121 32.461 1.00 95.81 338 PRO A CA 1
ATOM 2634 C C . PRO A 1 338 ? 10.135 17.613 32.448 1.00 95.81 338 PRO A C 1
ATOM 2636 O O . PRO A 1 338 ? 9.986 18.237 31.392 1.00 95.81 338 PRO A O 1
ATOM 2639 N N . GLU A 1 339 ? 10.028 18.202 33.636 1.00 93.38 339 GLU A N 1
ATOM 2640 C CA . GLU A 1 339 ? 9.771 19.633 33.790 1.00 93.38 339 GLU A CA 1
ATOM 2641 C C . GLU A 1 339 ? 10.846 20.469 33.066 1.00 93.38 339 GLU A C 1
ATOM 2643 O O . GLU A 1 339 ? 12.030 20.130 33.063 1.00 93.38 339 GLU A O 1
ATOM 2648 N N . GLY A 1 340 ? 10.423 21.531 32.374 1.00 93.88 340 GLY A N 1
ATOM 2649 C CA . GLY A 1 340 ? 11.308 22.378 31.565 1.00 93.88 340 GLY A CA 1
ATOM 2650 C C . GLY A 1 340 ? 11.830 21.756 30.257 1.00 93.88 340 GLY A C 1
ATOM 2651 O O . GLY A 1 340 ? 12.514 22.447 29.507 1.00 93.88 340 GLY A O 1
ATOM 2652 N N . LYS A 1 341 ? 11.506 20.492 29.935 1.00 96.38 341 LYS A N 1
ATOM 2653 C CA . LYS A 1 341 ? 11.986 19.795 28.721 1.00 96.38 341 LYS A CA 1
ATOM 2654 C C . LYS A 1 341 ? 10.975 19.703 27.571 1.00 96.38 341 LYS A C 1
ATOM 2656 O O . LYS A 1 341 ? 11.302 19.164 26.515 1.00 96.38 341 LYS A O 1
ATOM 2661 N N . LEU A 1 342 ? 9.763 20.241 27.734 1.00 93.62 342 LEU A N 1
ATOM 2662 C CA . LEU A 1 342 ? 8.683 20.093 26.750 1.00 93.62 342 LEU A CA 1
ATOM 2663 C C . LEU A 1 342 ? 8.999 20.725 25.383 1.00 93.62 342 LEU A C 1
ATOM 2665 O O . LEU A 1 342 ? 8.701 20.114 24.359 1.00 93.62 342 LEU A O 1
ATOM 2669 N N . ASP A 1 343 ? 9.634 21.897 25.347 1.00 94.06 343 ASP A N 1
ATOM 2670 C CA . ASP A 1 343 ? 9.976 22.568 24.084 1.00 94.06 343 ASP A CA 1
ATOM 2671 C C . ASP A 1 343 ? 11.131 21.866 23.350 1.00 94.06 343 ASP A C 1
ATOM 2673 O O . ASP A 1 343 ? 11.090 21.703 22.131 1.00 94.06 343 ASP A O 1
ATOM 2677 N N . GLU A 1 344 ? 12.120 21.362 24.097 1.00 96.44 344 GLU A N 1
ATOM 2678 C CA . GLU A 1 344 ? 13.208 20.520 23.576 1.00 96.44 344 GLU A CA 1
ATOM 2679 C C . GLU A 1 344 ? 12.662 19.220 22.967 1.00 96.44 344 GLU A C 1
ATOM 2681 O O . GLU A 1 344 ? 13.074 18.818 21.879 1.00 96.44 344 GLU A O 1
ATOM 2686 N N . PHE A 1 345 ? 11.671 18.605 23.621 1.00 96.00 345 PHE A N 1
ATOM 2687 C CA . PHE A 1 345 ? 10.973 17.426 23.111 1.00 96.00 345 PHE A CA 1
ATOM 2688 C C . PHE A 1 345 ? 10.170 17.737 21.835 1.00 96.00 345 PHE A C 1
ATOM 2690 O O . PHE A 1 345 ? 10.310 17.049 20.819 1.00 96.00 345 PHE A O 1
ATOM 2697 N N . LYS A 1 346 ? 9.367 18.811 21.845 1.00 94.88 346 LYS A N 1
ATOM 2698 C CA . LYS A 1 346 ? 8.549 19.242 20.695 1.00 94.88 346 LYS A CA 1
ATOM 2699 C C . LYS A 1 346 ? 9.391 19.646 19.481 1.00 94.88 346 LYS A C 1
ATOM 2701 O O . LYS A 1 346 ? 8.968 19.405 18.351 1.00 94.88 346 LYS A O 1
ATOM 2706 N N . ALA A 1 347 ? 10.608 20.159 19.676 1.00 95.25 347 ALA A N 1
ATOM 2707 C CA . ALA A 1 347 ? 11.549 20.430 18.585 1.00 95.25 347 ALA A CA 1
ATOM 2708 C C . ALA A 1 347 ? 11.919 19.173 17.760 1.00 95.25 347 ALA A C 1
ATOM 2710 O O . ALA A 1 347 ? 12.375 19.294 16.620 1.00 95.25 347 ALA A O 1
ATOM 2711 N N . GLY A 1 348 ? 11.685 17.965 18.289 1.00 95.75 348 GLY A N 1
ATOM 2712 C CA . GLY A 1 348 ? 11.822 16.703 17.560 1.00 95.75 348 GLY A CA 1
ATOM 2713 C C . GLY A 1 348 ? 10.687 16.396 16.571 1.00 95.75 348 GLY A C 1
ATOM 2714 O O . GLY A 1 348 ? 10.918 15.661 15.606 1.00 95.75 348 GLY A O 1
ATOM 2715 N N . PHE A 1 349 ? 9.484 16.962 16.746 1.00 95.69 349 PHE A N 1
ATOM 2716 C CA . PHE A 1 349 ? 8.288 16.607 15.959 1.00 95.69 349 PHE A CA 1
ATOM 2717 C C . PHE A 1 349 ? 8.484 16.690 14.431 1.00 95.69 349 PHE A C 1
ATOM 2719 O O . PHE A 1 349 ? 8.089 15.744 13.741 1.00 95.69 349 PHE A O 1
ATOM 2726 N N . PRO A 1 350 ? 9.142 17.723 13.854 1.00 95.38 350 PRO A N 1
ATOM 2727 C CA . PRO A 1 350 ? 9.358 17.792 12.408 1.00 95.38 350 PRO A CA 1
ATOM 2728 C C . PRO A 1 350 ? 10.141 16.602 11.838 1.00 95.38 350 PRO A C 1
ATOM 2730 O O . PRO A 1 350 ? 9.894 16.216 10.696 1.00 95.38 350 PRO A O 1
ATOM 2733 N N . LYS A 1 351 ? 11.048 15.988 12.618 1.00 93.06 351 LYS A N 1
ATOM 2734 C CA . LYS A 1 351 ? 11.798 14.794 12.190 1.00 93.06 351 LYS A CA 1
ATOM 2735 C C . LYS A 1 351 ? 10.897 13.565 12.112 1.00 93.06 351 LYS A C 1
ATOM 2737 O O . LYS A 1 351 ? 10.923 12.878 11.095 1.00 93.06 351 LYS A O 1
ATOM 2742 N N . PHE A 1 352 ? 10.067 13.334 13.133 1.00 94.12 352 PHE A N 1
ATOM 2743 C CA . PHE A 1 352 ? 9.058 12.271 13.111 1.00 94.12 352 PHE A CA 1
ATOM 2744 C C . PHE A 1 352 ? 8.119 12.433 11.911 1.00 94.12 352 PHE A C 1
ATOM 2746 O O . PHE A 1 352 ? 7.978 11.512 11.113 1.00 94.12 352 PHE A O 1
ATOM 2753 N N . TYR A 1 353 ? 7.543 13.624 11.710 1.00 93.38 353 TYR A N 1
ATOM 2754 C CA . TYR A 1 353 ? 6.645 13.862 10.578 1.00 93.38 353 TYR A CA 1
ATOM 2755 C C . TYR A 1 353 ? 7.325 13.694 9.220 1.00 93.38 353 TYR A C 1
ATOM 2757 O O . TYR A 1 353 ? 6.707 13.147 8.308 1.00 93.38 353 TYR A O 1
ATOM 2765 N N . ALA A 1 354 ? 8.572 14.147 9.059 1.00 90.00 354 ALA A N 1
ATOM 2766 C CA . ALA A 1 354 ? 9.326 13.950 7.824 1.00 90.00 354 ALA A CA 1
ATOM 2767 C C . ALA A 1 354 ? 9.586 12.458 7.556 1.00 90.00 354 ALA A C 1
ATOM 2769 O O . ALA A 1 354 ? 9.300 11.991 6.451 1.00 90.00 354 ALA A O 1
ATOM 2770 N N . GLY A 1 355 ? 10.037 11.713 8.574 1.00 88.62 355 GLY A N 1
ATOM 2771 C CA . GLY A 1 355 ? 10.244 10.264 8.513 1.00 88.62 355 GLY A CA 1
ATOM 2772 C C . GLY A 1 355 ? 8.964 9.521 8.134 1.00 88.62 355 GLY A C 1
ATOM 2773 O O . GLY A 1 355 ? 8.925 8.853 7.105 1.00 88.62 355 GLY A O 1
ATOM 2774 N N . THR A 1 356 ? 7.862 9.718 8.865 1.00 86.31 356 THR A N 1
ATOM 2775 C CA . THR A 1 356 ? 6.591 9.035 8.569 1.00 86.31 356 THR A CA 1
ATOM 2776 C C . THR A 1 356 ? 5.980 9.456 7.227 1.00 86.31 356 THR A C 1
ATOM 2778 O O . THR A 1 356 ? 5.337 8.637 6.564 1.00 86.31 356 THR A O 1
ATOM 2781 N N . LYS A 1 357 ? 6.153 10.709 6.772 1.00 86.12 357 LYS A N 1
ATOM 2782 C CA . LYS A 1 357 ? 5.654 11.152 5.453 1.00 86.12 357 LYS A CA 1
ATOM 2783 C C . LYS A 1 357 ? 6.438 10.501 4.309 1.00 86.12 357 LYS A C 1
ATOM 2785 O O . LYS A 1 357 ? 5.795 9.974 3.401 1.00 86.12 357 LYS A O 1
ATOM 2790 N N . ALA A 1 358 ? 7.772 10.498 4.375 1.00 82.12 358 ALA A N 1
ATOM 2791 C CA . ALA A 1 358 ? 8.654 9.966 3.329 1.00 82.12 358 ALA A CA 1
ATOM 2792 C C . ALA A 1 358 ? 8.800 8.433 3.339 1.00 82.12 358 ALA A C 1
ATOM 2794 O O . ALA A 1 358 ? 9.004 7.837 2.283 1.00 82.12 358 ALA A O 1
ATOM 2795 N N . GLY A 1 359 ? 8.700 7.816 4.516 1.00 78.38 359 GLY A N 1
ATOM 2796 C CA . GLY A 1 359 ? 8.836 6.382 4.741 1.00 78.38 359 GLY A CA 1
ATOM 2797 C C . GLY A 1 359 ? 7.562 5.599 4.433 1.00 78.38 359 GLY A C 1
ATOM 2798 O O . GLY A 1 359 ? 7.007 5.660 3.333 1.00 78.38 359 GLY A O 1
ATOM 2799 N N . THR A 1 360 ? 7.076 4.822 5.400 1.00 73.25 360 THR A N 1
ATOM 2800 C CA . THR A 1 360 ? 6.031 3.826 5.157 1.00 73.25 360 THR A CA 1
ATOM 2801 C C . THR A 1 360 ? 4.737 4.390 4.542 1.00 73.25 360 THR A C 1
ATOM 2803 O O . THR A 1 360 ? 4.021 5.240 5.088 1.00 73.25 360 THR A O 1
ATOM 2806 N N . GLY A 1 361 ? 4.368 3.834 3.384 1.00 72.31 361 GLY A N 1
ATOM 2807 C CA . GLY A 1 361 ? 3.051 4.009 2.758 1.00 72.31 361 GLY A CA 1
ATOM 2808 C C . GLY A 1 361 ? 1.925 3.240 3.467 1.00 72.31 361 GLY A C 1
ATOM 2809 O O . GLY A 1 361 ? 0.801 3.185 2.958 1.00 72.31 361 GLY A O 1
ATOM 2810 N N . GLU A 1 362 ? 2.213 2.601 4.606 1.00 76.69 362 GLU A N 1
ATOM 2811 C CA . GLU A 1 362 ? 1.238 1.868 5.419 1.00 76.69 362 GLU A CA 1
ATOM 2812 C C . GLU A 1 362 ? 0.699 2.637 6.621 1.00 76.69 362 GLU A C 1
ATOM 2814 O O . GLU A 1 362 ? -0.306 2.208 7.179 1.00 76.69 362 GLU A O 1
ATOM 2819 N N . CYS A 1 363 ? 1.287 3.781 6.969 1.00 78.12 363 CYS A N 1
ATOM 2820 C CA . CYS A 1 363 ? 0.659 4.733 7.879 1.00 78.12 363 CYS A CA 1
ATOM 2821 C C . CYS A 1 363 ? -0.680 5.224 7.284 1.00 78.12 363 CYS A C 1
ATOM 2823 O O . CYS A 1 363 ? -0.753 5.542 6.093 1.00 78.12 363 CYS A O 1
ATOM 2825 N N . HIS A 1 364 ? -1.732 5.247 8.102 1.00 72.88 364 HIS A N 1
ATOM 2826 C CA . HIS A 1 364 ? -3.032 5.866 7.823 1.00 72.88 364 HIS A CA 1
ATOM 2827 C C . HIS A 1 364 ? -3.090 7.297 8.352 1.00 72.88 364 HIS A C 1
ATOM 2829 O O . HIS A 1 364 ? -3.578 8.188 7.672 1.00 72.88 364 HIS A O 1
ATOM 2835 N N . TYR A 1 365 ? -2.604 7.500 9.573 1.00 77.44 365 TYR A N 1
ATOM 2836 C CA . TYR A 1 365 ? -2.585 8.782 10.261 1.00 77.44 365 TYR A CA 1
ATOM 2837 C C . TYR A 1 365 ? -1.436 8.809 11.259 1.00 77.44 365 TYR A C 1
ATOM 2839 O O . TYR A 1 365 ? -1.038 7.760 11.776 1.00 77.44 365 TYR A O 1
ATOM 2847 N N . TYR A 1 366 ? -0.914 10.006 11.512 1.00 87.31 366 TYR A N 1
ATOM 2848 C CA . TYR A 1 366 ? 0.176 10.241 12.450 1.00 87.31 366 TYR A CA 1
ATOM 2849 C C . TYR A 1 366 ? 0.080 11.662 13.015 1.00 87.31 366 TYR A C 1
ATOM 2851 O O . TYR A 1 366 ? -0.041 12.625 12.254 1.00 87.31 366 TYR A O 1
ATOM 2859 N N . GLY A 1 367 ? 0.145 11.818 14.336 1.00 89.75 367 GLY A N 1
ATOM 2860 C CA . GLY A 1 367 ? 0.039 13.125 14.987 1.00 89.75 367 GLY A CA 1
ATOM 2861 C C . GLY A 1 367 ? 0.417 13.088 16.459 1.00 89.75 367 GLY A C 1
ATOM 2862 O O . GLY A 1 367 ? 0.019 12.169 17.169 1.00 89.75 367 GLY A O 1
ATOM 2863 N N . PHE A 1 368 ? 1.134 14.100 16.938 1.00 93.12 368 PHE A N 1
ATOM 2864 C CA . PHE A 1 368 ? 1.321 14.291 18.376 1.00 93.12 368 PHE A CA 1
ATOM 2865 C C . PHE A 1 368 ? 0.173 15.105 18.966 1.00 93.12 368 PHE A C 1
ATOM 2867 O O . PHE A 1 368 ? -0.323 16.028 18.328 1.00 93.12 368 PHE A O 1
ATOM 2874 N N . CYS A 1 369 ? -0.239 14.773 20.186 1.00 88.75 369 CYS A N 1
ATOM 2875 C CA . CYS A 1 369 ? -1.221 15.524 20.959 1.00 88.75 369 CYS A CA 1
ATOM 2876 C C . CYS A 1 369 ? -0.639 15.840 22.343 1.00 88.75 369 CYS A C 1
ATOM 2878 O O . CYS A 1 369 ? -0.051 14.961 22.979 1.00 88.75 369 CYS A O 1
ATOM 2880 N N . GLY A 1 370 ? -0.774 17.082 22.805 1.00 88.50 370 GLY A N 1
ATOM 2881 C CA . GLY A 1 370 ? -0.205 17.541 24.077 1.00 88.50 370 GLY A CA 1
ATOM 2882 C C . GLY A 1 370 ? -1.251 17.724 25.175 1.00 88.50 370 GLY A C 1
ATOM 2883 O O . GLY A 1 370 ? -2.342 18.225 24.912 1.00 88.50 370 GLY A O 1
ATOM 2884 N N . HIS A 1 371 ? -0.891 17.370 26.409 1.00 84.81 371 HIS A N 1
ATOM 2885 C CA . HIS A 1 371 ? -1.632 17.729 27.620 1.00 84.81 371 HIS A CA 1
ATOM 2886 C C . HIS A 1 371 ? -0.645 17.854 28.787 1.00 84.81 371 HIS A C 1
ATOM 2888 O O . HIS A 1 371 ? 0.027 16.884 29.137 1.00 84.81 371 HIS A O 1
ATOM 2894 N N . GLU A 1 372 ? -0.533 19.050 29.370 1.00 88.12 372 GLU A N 1
ATOM 2895 C CA . GLU A 1 372 ? 0.451 19.365 30.419 1.00 88.12 372 GLU A CA 1
ATOM 2896 C C . GLU A 1 372 ? 1.887 18.959 30.011 1.00 88.12 372 GLU A C 1
ATOM 2898 O O . GLU A 1 372 ? 2.359 19.345 28.939 1.00 88.12 372 GLU A O 1
ATOM 2903 N N . ASN A 1 373 ? 2.590 18.175 30.837 1.00 90.00 373 ASN A N 1
ATOM 2904 C CA . ASN A 1 373 ? 3.922 17.643 30.543 1.00 90.00 373 ASN A CA 1
ATOM 2905 C C . ASN A 1 373 ? 3.900 16.314 29.762 1.00 90.00 373 ASN A C 1
ATOM 2907 O O . ASN A 1 373 ? 4.946 15.684 29.592 1.00 90.00 373 ASN A O 1
ATOM 2911 N N . LYS A 1 374 ? 2.731 15.855 29.305 1.00 89.62 374 LYS A N 1
ATOM 2912 C CA . LYS A 1 374 ? 2.581 14.598 28.571 1.00 89.62 374 LYS A CA 1
ATOM 2913 C C . LYS A 1 374 ? 2.364 14.841 27.083 1.00 89.62 374 LYS A C 1
ATOM 2915 O O . LYS A 1 374 ? 1.655 15.759 26.667 1.00 89.62 374 LYS A O 1
ATOM 2920 N N . VAL A 1 375 ? 2.944 13.960 26.276 1.00 91.25 375 VAL A N 1
ATOM 2921 C CA . VAL A 1 375 ? 2.745 13.913 24.826 1.00 91.25 375 VAL A CA 1
ATOM 2922 C C . VAL A 1 375 ? 2.277 12.519 24.433 1.00 91.25 375 VAL A C 1
ATOM 2924 O O . VAL A 1 375 ? 2.936 11.528 24.720 1.00 91.25 375 VAL A O 1
ATOM 2927 N N . PHE A 1 376 ? 1.145 12.447 23.750 1.00 86.38 376 PHE A N 1
ATOM 2928 C CA . PHE A 1 376 ? 0.613 11.236 23.133 1.00 86.38 376 PHE A CA 1
ATOM 2929 C C . PHE A 1 376 ? 0.899 11.268 21.631 1.00 86.38 376 PHE A C 1
ATOM 2931 O O . PHE A 1 376 ? 0.793 12.331 21.020 1.00 86.38 376 PHE A O 1
ATOM 2938 N N . CYS A 1 377 ? 1.221 10.135 21.008 1.00 87.25 377 CYS A N 1
ATOM 2939 C CA . CYS A 1 377 ? 1.203 10.019 19.550 1.00 87.25 377 CYS A CA 1
ATOM 2940 C C . CYS A 1 377 ? 0.019 9.151 19.105 1.00 87.25 377 CYS A C 1
ATOM 2942 O O . CYS A 1 377 ? -0.112 8.001 19.521 1.00 87.25 377 CYS A O 1
ATOM 2944 N N . ARG A 1 378 ? -0.840 9.697 18.238 1.00 82.88 378 ARG A N 1
ATOM 2945 C CA . ARG A 1 378 ? -1.867 8.924 17.533 1.00 82.88 378 ARG A CA 1
ATOM 2946 C C . ARG A 1 378 ? -1.259 8.397 16.242 1.00 82.88 378 ARG A C 1
ATOM 2948 O O . ARG A 1 378 ? -0.957 9.182 15.345 1.00 82.88 378 ARG A O 1
ATOM 2955 N N . GLU A 1 379 ? -1.101 7.084 16.120 1.00 86.81 379 GLU A N 1
ATOM 2956 C CA . GLU A 1 379 ? -0.538 6.493 14.906 1.00 86.81 379 GLU A CA 1
ATOM 2957 C C . GLU A 1 379 ? -1.172 5.146 14.535 1.00 86.81 379 GLU A C 1
ATOM 2959 O O . GLU A 1 379 ? -1.292 4.224 15.341 1.00 86.81 379 GLU A O 1
ATOM 2964 N N . GLY A 1 380 ? -1.607 5.034 13.280 1.00 81.38 380 GLY A N 1
ATOM 2965 C CA . GLY A 1 380 ? -2.333 3.873 12.772 1.00 81.38 380 GLY A CA 1
ATOM 2966 C C . GLY A 1 380 ? -1.713 3.311 11.499 1.00 81.38 380 GLY A C 1
ATOM 2967 O O . GLY A 1 380 ? -1.398 4.065 10.581 1.00 81.38 380 GLY A O 1
ATOM 2968 N N . TYR A 1 381 ? -1.602 1.986 11.403 1.00 78.38 381 TYR A N 1
ATOM 2969 C CA . TYR A 1 381 ? -0.889 1.265 10.344 1.00 78.38 381 TYR A CA 1
ATOM 2970 C C . TYR A 1 381 ? -1.727 0.150 9.713 1.00 78.38 381 TYR A C 1
ATOM 2972 O O . TYR A 1 381 ? -2.567 -0.461 10.371 1.00 78.38 381 TYR A O 1
ATOM 2980 N N . LYS A 1 382 ? -1.453 -0.149 8.437 1.00 71.38 382 LYS A N 1
ATOM 2981 C CA . LYS A 1 382 ? -2.093 -1.231 7.659 1.00 71.38 382 LYS A CA 1
ATOM 2982 C C . LYS A 1 382 ? -1.593 -2.637 7.998 1.00 71.38 382 LYS A C 1
ATOM 2984 O O . LYS A 1 382 ? -2.146 -3.581 7.444 1.00 71.38 382 LYS A O 1
ATOM 2989 N N . SER A 1 383 ? -0.536 -2.782 8.803 1.00 72.19 383 SER A N 1
ATOM 2990 C CA . SER A 1 383 ? 0.032 -4.060 9.268 1.00 72.19 383 SER A CA 1
ATOM 2991 C C . SER A 1 383 ? 1.167 -3.833 10.281 1.00 72.19 383 SER A C 1
ATOM 2993 O O . SER A 1 383 ? 1.692 -2.722 10.398 1.00 72.19 383 SER A O 1
ATOM 2995 N N . ALA A 1 384 ? 1.617 -4.904 10.937 1.00 75.75 384 ALA A N 1
ATOM 2996 C CA . ALA A 1 384 ? 2.864 -4.954 11.696 1.00 75.75 384 ALA A CA 1
ATOM 2997 C C . ALA A 1 384 ? 4.094 -4.642 10.830 1.00 75.75 384 ALA A C 1
ATOM 2999 O O . ALA A 1 384 ? 4.998 -3.946 11.278 1.00 75.75 384 ALA A O 1
ATOM 3000 N N . ALA A 1 385 ? 4.128 -5.074 9.564 1.00 74.75 385 ALA A N 1
ATOM 3001 C CA . ALA A 1 385 ? 5.217 -4.704 8.654 1.00 74.75 385 ALA A CA 1
ATOM 3002 C C . ALA A 1 385 ? 5.258 -3.182 8.404 1.00 74.75 385 ALA A C 1
ATOM 3004 O O . ALA A 1 385 ? 6.336 -2.604 8.278 1.00 74.75 385 ALA A O 1
ATOM 3005 N N . GLY A 1 386 ? 4.091 -2.526 8.403 1.00 78.44 386 GLY A N 1
ATOM 3006 C CA . GLY A 1 386 ? 3.969 -1.071 8.388 1.00 78.44 386 GLY A CA 1
ATOM 3007 C C . GLY A 1 386 ? 4.574 -0.405 9.627 1.00 78.44 386 GLY A C 1
ATOM 3008 O O . GLY A 1 386 ? 5.302 0.573 9.473 1.00 78.44 386 GLY A O 1
ATOM 3009 N N . VAL A 1 387 ? 4.329 -0.965 10.818 1.00 84.69 387 VAL A N 1
ATOM 3010 C CA . VAL A 1 387 ? 4.924 -0.516 12.093 1.00 84.69 387 VAL A CA 1
ATOM 3011 C C . VAL A 1 387 ? 6.443 -0.717 12.105 1.00 84.69 387 VAL A C 1
ATOM 3013 O O . VAL A 1 387 ? 7.174 0.211 12.430 1.00 84.69 387 VAL A O 1
ATOM 3016 N N . LEU A 1 388 ? 6.942 -1.890 11.701 1.00 87.56 388 LEU A N 1
ATOM 3017 C CA . LEU A 1 388 ? 8.384 -2.178 11.648 1.00 87.56 388 LEU A CA 1
ATOM 3018 C C . LEU A 1 388 ? 9.128 -1.243 10.686 1.00 87.56 388 LEU A C 1
ATOM 3020 O O . LEU A 1 388 ? 10.219 -0.777 11.006 1.00 87.56 388 LEU A O 1
ATOM 3024 N N . ALA A 1 389 ? 8.530 -0.941 9.529 1.00 81.94 389 ALA A N 1
ATOM 3025 C CA . ALA A 1 389 ? 9.067 0.059 8.611 1.00 81.94 389 ALA A CA 1
ATOM 3026 C C . ALA A 1 389 ? 9.112 1.446 9.272 1.00 81.94 389 ALA A C 1
ATOM 3028 O O . ALA A 1 389 ? 10.170 2.068 9.283 1.00 81.94 389 ALA A O 1
ATOM 3029 N N . HIS A 1 390 ? 8.014 1.877 9.909 1.00 90.06 390 HIS A N 1
ATOM 3030 C CA . HIS A 1 390 ? 7.963 3.156 10.619 1.00 90.06 390 HIS A CA 1
ATOM 3031 C C . HIS A 1 390 ? 9.020 3.276 11.727 1.00 90.06 390 HIS A C 1
ATOM 3033 O O . HIS A 1 390 ? 9.706 4.291 11.800 1.00 90.06 390 HIS A O 1
ATOM 3039 N N . LEU A 1 391 ? 9.206 2.238 12.550 1.00 90.06 391 LEU A N 1
ATOM 3040 C CA . LEU A 1 391 ? 10.236 2.218 13.597 1.00 90.06 391 LEU A CA 1
ATOM 3041 C C . LEU A 1 391 ? 11.647 2.424 13.030 1.00 90.06 391 LEU A C 1
ATOM 3043 O O . LEU A 1 391 ? 12.481 3.042 13.686 1.00 90.06 391 LEU A O 1
ATOM 3047 N N . GLY A 1 392 ? 11.907 1.949 11.807 1.00 88.50 392 GLY A N 1
ATOM 3048 C CA . GLY A 1 392 ? 13.108 2.297 11.050 1.00 88.50 392 GLY A CA 1
ATOM 3049 C C . GLY A 1 392 ? 13.101 3.755 10.575 1.00 88.50 392 GLY A C 1
ATOM 3050 O O . GLY A 1 392 ? 14.065 4.477 10.822 1.00 88.50 392 GLY A O 1
ATOM 3051 N N . ASP A 1 393 ? 12.005 4.195 9.947 1.00 89.81 393 ASP A N 1
ATOM 3052 C CA . ASP A 1 393 ? 11.827 5.541 9.376 1.00 89.81 393 ASP A CA 1
ATOM 3053 C C . ASP A 1 393 ? 12.008 6.679 10.402 1.00 89.81 393 ASP A C 1
ATOM 3055 O O . ASP A 1 393 ? 12.432 7.775 10.029 1.00 89.81 393 ASP A O 1
ATOM 3059 N N . VAL A 1 394 ? 11.685 6.449 11.683 1.00 91.88 394 VAL A N 1
ATOM 3060 C CA . VAL A 1 394 ? 11.820 7.452 12.761 1.00 91.88 394 VAL A CA 1
ATOM 3061 C C . VAL A 1 394 ? 12.824 7.087 13.852 1.00 91.88 394 VAL A C 1
ATOM 3063 O O . VAL A 1 394 ? 12.865 7.778 14.871 1.00 91.88 394 VAL A O 1
ATOM 3066 N N . LYS A 1 395 ? 13.664 6.057 13.667 1.00 92.50 395 LYS A N 1
ATOM 3067 C CA . LYS A 1 395 ? 14.536 5.536 14.738 1.00 92.50 395 LYS A CA 1
ATOM 3068 C C . LYS A 1 395 ? 15.362 6.625 15.432 1.00 92.50 395 LYS A C 1
ATOM 3070 O O . LYS A 1 395 ? 15.344 6.718 16.652 1.00 92.50 395 LYS A O 1
ATOM 3075 N N . GLU A 1 396 ? 16.034 7.487 14.667 1.00 93.62 396 GLU A N 1
ATOM 3076 C CA . GLU A 1 396 ? 16.857 8.578 15.218 1.00 93.62 396 GLU A CA 1
ATOM 3077 C C . GLU A 1 396 ? 16.039 9.604 16.021 1.00 93.62 396 GLU A C 1
ATOM 3079 O O . GLU A 1 396 ? 16.536 10.185 16.986 1.00 93.62 396 GLU A O 1
ATOM 3084 N N . ALA A 1 397 ? 14.786 9.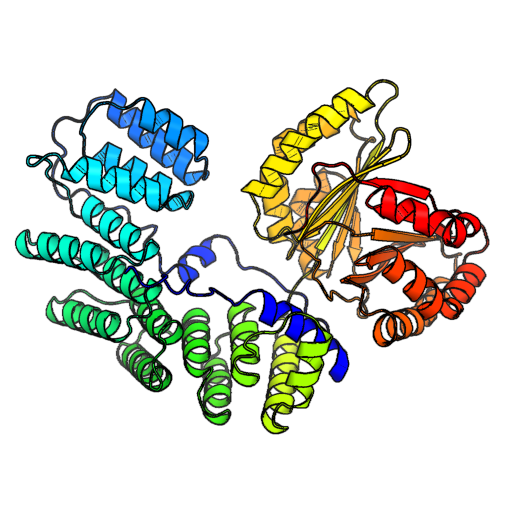848 15.626 1.00 94.00 397 ALA A N 1
ATOM 3085 C CA . ALA A 1 397 ? 13.890 10.759 16.333 1.00 94.00 397 ALA A CA 1
ATOM 3086 C C . ALA A 1 397 ? 13.353 10.117 17.622 1.00 94.00 397 ALA A C 1
ATOM 3088 O O . ALA A 1 397 ? 13.284 10.788 18.652 1.00 94.00 397 ALA A O 1
ATOM 3089 N N . LEU A 1 398 ? 13.043 8.815 17.585 1.00 93.94 398 LEU A N 1
ATOM 3090 C CA . LEU A 1 398 ? 12.620 8.038 18.750 1.00 93.94 398 LEU A CA 1
ATOM 3091 C C . LEU A 1 398 ? 13.748 7.892 19.780 1.00 93.94 398 LEU A C 1
ATOM 3093 O O . LEU A 1 398 ? 13.513 8.156 20.955 1.00 93.94 398 LEU A O 1
ATOM 3097 N N . ASP A 1 399 ? 14.968 7.558 19.351 1.00 94.12 399 ASP A N 1
ATOM 3098 C CA . ASP A 1 399 ? 16.145 7.478 20.227 1.00 94.12 399 ASP A CA 1
ATOM 3099 C C . ASP A 1 399 ? 16.384 8.817 20.954 1.00 94.12 399 ASP A C 1
ATOM 3101 O O . ASP A 1 399 ? 16.617 8.842 22.163 1.00 94.12 399 ASP A O 1
ATOM 3105 N N . ALA A 1 400 ? 16.273 9.943 20.237 1.00 96.00 400 ALA A N 1
ATOM 3106 C CA . ALA A 1 400 ? 16.409 11.279 20.818 1.00 96.00 400 ALA A CA 1
ATOM 3107 C C . ALA A 1 400 ? 15.272 11.614 21.802 1.00 96.00 400 ALA A C 1
ATOM 3109 O O . ALA A 1 400 ? 15.532 12.137 22.885 1.00 96.00 400 ALA A O 1
ATOM 3110 N N . ALA A 1 401 ? 14.024 11.280 21.460 1.00 95.62 401 ALA A N 1
ATOM 3111 C CA . ALA A 1 401 ? 12.864 11.472 22.330 1.00 95.62 401 ALA A CA 1
ATOM 3112 C C . ALA A 1 401 ? 12.983 10.659 23.633 1.00 95.62 401 ALA A C 1
ATOM 3114 O O . ALA A 1 401 ? 12.788 11.206 24.719 1.00 95.62 401 ALA A O 1
ATOM 3115 N N . VAL A 1 402 ? 13.375 9.383 23.539 1.00 94.31 402 VAL A N 1
ATOM 3116 C CA . VAL A 1 402 ? 13.647 8.505 24.692 1.00 94.31 402 VAL A CA 1
ATOM 3117 C C . VAL A 1 402 ? 14.827 9.025 25.519 1.00 94.31 402 VAL A C 1
ATOM 3119 O O . VAL A 1 402 ? 14.774 8.981 26.745 1.00 94.31 402 VAL A O 1
ATOM 3122 N N . GLY A 1 403 ? 15.853 9.599 24.884 1.00 96.25 403 GLY A N 1
ATOM 3123 C CA . GLY A 1 403 ? 16.958 10.266 25.578 1.00 96.25 403 GLY A CA 1
ATOM 3124 C C . GLY A 1 403 ? 16.530 11.467 26.434 1.00 96.25 403 GLY A C 1
ATOM 3125 O O . GLY A 1 403 ? 17.119 11.694 27.488 1.00 96.25 403 GLY A O 1
ATOM 3126 N N . ILE A 1 404 ? 15.491 12.206 26.022 1.00 96.19 404 ILE A N 1
ATOM 3127 C CA . ILE A 1 404 ? 14.938 13.342 26.784 1.00 96.19 404 ILE A CA 1
ATOM 3128 C C . ILE A 1 404 ? 14.069 12.866 27.955 1.00 96.19 404 ILE A C 1
ATOM 3130 O O . ILE A 1 404 ? 14.157 13.430 29.045 1.00 96.19 404 ILE A O 1
ATOM 3134 N N . VAL A 1 405 ? 13.217 11.855 27.746 1.00 94.75 405 VAL A N 1
ATOM 3135 C CA . VAL A 1 405 ? 12.252 11.404 28.772 1.00 94.75 405 VAL A CA 1
ATOM 3136 C C . VAL A 1 405 ? 12.798 10.330 29.717 1.00 94.75 405 VAL A C 1
ATOM 3138 O O . VAL A 1 405 ? 12.232 10.096 30.784 1.00 94.75 405 VAL A O 1
ATOM 3141 N N . GLY A 1 406 ? 13.910 9.692 29.355 1.00 90.69 406 GLY A N 1
ATOM 3142 C CA . GLY A 1 406 ? 14.516 8.599 30.108 1.00 90.69 406 GLY A CA 1
ATOM 3143 C C . GLY A 1 406 ? 13.791 7.253 29.941 1.00 90.69 406 GLY A C 1
ATOM 3144 O O . GLY A 1 406 ? 12.722 7.171 29.333 1.00 90.69 406 GLY A O 1
ATOM 3145 N N . PRO A 1 407 ? 14.353 6.165 30.499 1.00 79.31 407 PRO A N 1
ATOM 3146 C CA . PRO A 1 407 ? 13.888 4.796 30.249 1.00 79.31 407 PRO A CA 1
ATOM 3147 C C . PRO A 1 407 ? 12.483 4.489 30.792 1.00 79.31 407 PRO A C 1
ATOM 3149 O O . PRO A 1 407 ? 11.839 3.569 30.306 1.00 79.31 407 PRO A O 1
ATOM 3152 N N . SER A 1 408 ? 11.995 5.249 31.777 1.00 85.06 408 SER A N 1
ATOM 3153 C CA . SER A 1 408 ? 10.625 5.151 32.306 1.00 85.06 408 SER A CA 1
ATOM 3154 C C . SER A 1 408 ? 9.680 6.224 31.752 1.00 85.06 408 SER A C 1
ATOM 3156 O O . SER A 1 408 ? 8.535 6.314 32.185 1.00 85.06 408 SER A O 1
ATOM 3158 N N . GLY A 1 409 ? 10.167 7.093 30.862 1.00 88.62 409 GLY A N 1
ATOM 3159 C CA . GLY A 1 409 ? 9.402 8.213 30.323 1.00 88.62 409 GLY A CA 1
ATOM 3160 C C . GLY A 1 409 ? 8.539 7.857 29.114 1.00 88.62 409 GLY A C 1
ATOM 3161 O O . GLY A 1 409 ? 7.695 8.664 28.737 1.00 88.62 409 GLY A O 1
ATOM 3162 N N . LEU A 1 410 ? 8.726 6.673 28.521 1.00 91.44 410 LEU A N 1
ATOM 3163 C CA . LEU A 1 410 ? 7.918 6.130 27.429 1.00 91.44 410 LEU A CA 1
ATOM 3164 C C . LEU A 1 410 ? 7.048 4.973 27.946 1.00 91.44 410 LEU A C 1
ATOM 3166 O O . LEU A 1 410 ? 7.574 3.961 28.400 1.00 91.44 410 LEU A O 1
ATOM 3170 N N . ASP A 1 411 ? 5.728 5.102 27.822 1.00 84.12 411 ASP A N 1
ATOM 3171 C CA . ASP A 1 411 ? 4.790 3.978 27.872 1.00 84.12 411 ASP A CA 1
ATOM 3172 C C . ASP A 1 411 ? 4.308 3.697 26.446 1.00 84.12 411 ASP A C 1
ATOM 3174 O O . ASP A 1 411 ? 3.787 4.586 25.771 1.00 84.12 411 ASP A O 1
ATOM 3178 N N . LEU A 1 412 ? 4.521 2.476 25.964 1.00 86.00 412 LEU A N 1
ATOM 3179 C CA . LEU A 1 412 ? 4.252 2.087 24.587 1.00 86.00 412 LEU A CA 1
ATOM 3180 C C . LEU A 1 412 ? 3.243 0.943 24.573 1.00 86.00 412 LEU A C 1
ATOM 3182 O O . LEU A 1 412 ? 3.525 -0.156 25.044 1.00 86.00 412 LEU A O 1
ATOM 3186 N N . SER A 1 413 ? 2.063 1.181 24.010 1.00 83.25 413 SER A N 1
ATOM 3187 C CA . SER A 1 413 ? 1.051 0.143 23.804 1.00 83.25 413 SER A CA 1
ATOM 3188 C C . SER A 1 413 ? 0.806 -0.092 22.319 1.00 83.25 413 SER A C 1
ATOM 3190 O O . SER A 1 413 ? 0.731 0.842 21.529 1.00 83.25 413 SER A O 1
ATOM 3192 N N . VAL A 1 414 ? 0.665 -1.353 21.929 1.00 84.25 414 VAL A N 1
ATOM 3193 C CA . VAL A 1 414 ? 0.401 -1.781 20.554 1.00 84.25 414 VAL A CA 1
ATOM 3194 C C . VAL A 1 414 ? -0.838 -2.653 20.572 1.00 84.25 414 VAL A C 1
ATOM 3196 O O . VAL A 1 414 ? -0.876 -3.631 21.317 1.00 84.25 414 VAL A O 1
ATOM 3199 N N . MET A 1 415 ? -1.842 -2.334 19.753 1.00 83.44 415 MET A N 1
ATOM 3200 C CA . MET A 1 415 ? -3.032 -3.184 19.635 1.00 83.44 415 MET A CA 1
ATOM 3201 C C . MET A 1 415 ? -3.315 -3.594 18.191 1.00 83.44 415 MET A C 1
ATOM 3203 O O . MET A 1 415 ? -3.029 -2.860 17.238 1.00 83.44 415 MET A O 1
ATOM 3207 N N . GLY A 1 416 ? -3.891 -4.775 18.016 1.00 74.50 416 GLY A N 1
ATOM 3208 C CA . GLY A 1 416 ? -4.085 -5.402 16.713 1.00 74.50 416 GLY A CA 1
ATOM 3209 C C . GLY A 1 416 ? -4.523 -6.861 16.859 1.00 74.50 416 GLY A C 1
ATOM 3210 O O . GLY A 1 416 ? -4.672 -7.342 17.981 1.00 74.50 416 GLY A O 1
ATOM 3211 N N . PRO A 1 417 ? -4.717 -7.592 15.751 1.00 72.25 417 PRO A N 1
ATOM 3212 C CA . PRO A 1 417 ? -4.915 -9.040 15.799 1.00 72.25 417 PRO A CA 1
ATOM 3213 C C . PRO A 1 417 ? -3.660 -9.750 16.329 1.00 72.25 417 PRO A C 1
ATOM 3215 O O . PRO A 1 417 ? -2.548 -9.350 15.966 1.00 72.25 417 PRO A O 1
ATOM 3218 N N . ALA A 1 418 ? -3.808 -10.832 17.107 1.00 73.44 418 ALA A N 1
ATOM 3219 C CA . ALA A 1 418 ? -2.678 -11.576 17.688 1.00 73.44 418 ALA A CA 1
ATOM 3220 C C . ALA A 1 418 ? -1.564 -11.892 16.674 1.00 73.44 418 ALA A C 1
ATOM 3222 O O . ALA A 1 418 ? -0.392 -11.624 16.929 1.00 73.44 418 ALA A O 1
ATOM 3223 N N . ALA A 1 419 ? -1.931 -12.366 15.479 1.00 72.81 419 ALA A N 1
ATOM 3224 C CA . ALA A 1 419 ? -0.986 -12.723 14.419 1.00 72.81 419 ALA A CA 1
ATOM 3225 C C . ALA A 1 419 ? -0.114 -11.553 13.911 1.00 72.81 419 ALA A C 1
ATOM 3227 O O . ALA A 1 419 ? 0.948 -11.795 13.338 1.00 72.81 419 ALA A O 1
ATOM 3228 N N . GLU A 1 420 ? -0.535 -10.298 14.095 1.00 78.19 420 GLU A N 1
ATOM 3229 C CA . GLU A 1 420 ? 0.300 -9.121 13.826 1.00 78.19 420 GLU A CA 1
ATOM 3230 C C . GLU A 1 420 ? 1.114 -8.713 15.059 1.00 78.19 420 GLU A C 1
ATOM 3232 O O . GLU A 1 420 ? 2.274 -8.335 14.915 1.00 78.19 420 GLU A O 1
ATOM 3237 N N . LEU A 1 421 ? 0.555 -8.839 16.266 1.00 83.38 421 LEU A N 1
ATOM 3238 C CA . LEU A 1 421 ? 1.259 -8.517 17.512 1.00 83.38 421 LEU A CA 1
ATOM 3239 C C . LEU A 1 421 ? 2.473 -9.425 17.745 1.00 83.38 421 LEU A C 1
ATOM 3241 O O . LEU A 1 421 ? 3.534 -8.920 18.102 1.00 83.38 421 LEU A O 1
ATOM 3245 N N . GLU A 1 422 ? 2.368 -10.731 17.465 1.00 84.88 422 GLU A N 1
ATOM 3246 C CA . GLU A 1 422 ? 3.508 -11.661 17.557 1.00 84.88 422 GLU A CA 1
ATOM 3247 C C . GLU A 1 422 ? 4.711 -11.195 16.719 1.00 84.88 422 GLU A C 1
ATOM 3249 O O . GLU A 1 422 ? 5.852 -11.280 17.168 1.00 84.88 422 GLU A O 1
ATOM 3254 N N . LYS A 1 423 ? 4.467 -10.620 15.532 1.00 85.88 423 LYS A N 1
ATOM 3255 C CA . LYS A 1 423 ? 5.517 -10.125 14.618 1.00 85.88 423 LYS A CA 1
ATOM 3256 C C . LYS A 1 423 ? 6.238 -8.881 15.140 1.00 85.88 423 LYS A C 1
ATOM 3258 O O . LYS A 1 423 ? 7.286 -8.523 14.612 1.00 85.88 423 LYS A O 1
ATOM 3263 N N . LEU A 1 424 ? 5.666 -8.202 16.134 1.00 88.06 424 LEU A N 1
ATOM 3264 C CA . LEU A 1 424 ? 6.195 -6.966 16.710 1.00 88.06 424 LEU A CA 1
ATOM 3265 C C . LEU A 1 424 ? 6.947 -7.191 18.024 1.00 88.06 424 LEU A C 1
ATOM 3267 O O . LEU A 1 424 ? 7.741 -6.332 18.407 1.00 88.06 424 LEU A O 1
ATOM 3271 N N . LYS A 1 425 ? 6.750 -8.334 18.696 1.00 91.19 425 LYS A N 1
ATOM 3272 C CA . LYS A 1 425 ? 7.354 -8.622 20.008 1.00 91.19 425 LYS A CA 1
ATOM 3273 C C . LYS A 1 425 ? 8.878 -8.530 20.016 1.00 91.19 425 LYS A C 1
ATOM 3275 O O . LYS A 1 425 ? 9.428 -7.936 20.935 1.00 91.19 425 LYS A O 1
ATOM 3280 N N . GLU A 1 426 ? 9.553 -9.056 18.995 1.00 90.69 426 GLU A N 1
ATOM 3281 C CA . GLU A 1 426 ? 11.022 -9.020 18.913 1.00 90.69 426 GLU A CA 1
ATOM 3282 C C . GLU A 1 426 ? 11.562 -7.582 18.807 1.00 90.69 426 GLU A C 1
ATOM 3284 O O . GLU A 1 426 ? 12.491 -7.212 19.520 1.00 90.69 426 GLU A O 1
ATOM 3289 N N . ALA A 1 427 ? 10.952 -6.751 17.957 1.00 89.00 427 ALA A N 1
ATOM 3290 C CA . ALA A 1 427 ? 11.428 -5.395 17.687 1.00 89.00 427 ALA A CA 1
ATOM 3291 C C . ALA A 1 427 ? 10.979 -4.361 18.735 1.00 89.00 427 ALA A C 1
ATOM 3293 O O . ALA A 1 427 ? 11.708 -3.412 19.013 1.00 89.00 427 ALA A O 1
ATOM 3294 N N . MET A 1 428 ? 9.777 -4.520 19.301 1.00 91.06 428 MET A N 1
ATOM 3295 C CA . MET A 1 428 ? 9.166 -3.541 20.211 1.00 91.06 428 MET A CA 1
ATOM 3296 C C . MET A 1 428 ? 9.211 -3.968 21.684 1.00 91.06 428 MET A C 1
ATOM 3298 O O . MET A 1 428 ? 9.121 -3.114 22.561 1.00 91.06 428 MET A O 1
ATOM 3302 N N . GLY A 1 429 ? 9.410 -5.255 21.985 1.00 89.38 429 GLY A N 1
ATOM 3303 C CA . GLY A 1 429 ? 9.627 -5.742 23.352 1.00 89.38 429 GLY A CA 1
ATOM 3304 C C . GLY A 1 429 ? 10.782 -5.035 24.082 1.00 89.38 429 GLY A C 1
ATOM 3305 O O . GLY A 1 429 ? 10.578 -4.598 25.214 1.00 89.38 429 GLY A O 1
ATOM 3306 N N . PRO A 1 430 ? 11.952 -4.806 23.446 1.00 90.62 430 PRO A N 1
ATOM 3307 C CA . PRO A 1 430 ? 13.045 -4.021 24.033 1.00 90.62 430 PRO A CA 1
ATOM 3308 C C . PRO A 1 430 ? 12.705 -2.551 24.334 1.00 90.62 430 PRO A C 1
ATOM 3310 O O . PRO A 1 430 ? 13.422 -1.914 25.098 1.00 90.62 430 PRO A O 1
ATOM 3313 N N . LEU A 1 431 ? 11.622 -2.013 23.758 1.00 87.88 431 LEU A N 1
ATOM 3314 C CA . LEU A 1 431 ? 11.097 -0.670 24.041 1.00 87.88 431 LEU A CA 1
ATOM 3315 C C . LEU A 1 431 ? 10.059 -0.667 25.182 1.00 87.88 431 LEU A C 1
ATOM 3317 O O . LEU A 1 431 ? 9.418 0.353 25.418 1.00 87.88 431 LEU A O 1
ATOM 3321 N N . GLY A 1 432 ? 9.843 -1.805 25.854 1.00 87.81 432 GLY A N 1
ATOM 3322 C CA . GLY A 1 432 ? 8.820 -1.955 26.893 1.00 87.81 432 GLY A CA 1
ATOM 3323 C C . GLY A 1 432 ? 7.388 -2.053 26.357 1.00 87.81 432 GLY A C 1
ATOM 3324 O O . GLY A 1 432 ? 6.443 -1.800 27.104 1.00 87.81 432 GLY A O 1
ATOM 3325 N N . ALA A 1 433 ? 7.205 -2.394 25.074 1.00 89.81 433 ALA A N 1
ATOM 3326 C CA . ALA A 1 433 ? 5.886 -2.396 24.450 1.00 89.81 433 ALA A CA 1
ATOM 3327 C C . ALA A 1 433 ? 4.923 -3.429 25.064 1.00 89.81 433 ALA A C 1
ATOM 3329 O O . ALA A 1 433 ? 5.224 -4.620 25.153 1.00 89.81 433 ALA A O 1
ATOM 3330 N N . LYS A 1 434 ? 3.720 -2.967 25.413 1.00 87.12 434 LYS A N 1
ATOM 3331 C CA . LYS A 1 434 ? 2.581 -3.786 25.849 1.00 87.12 434 LYS A CA 1
ATOM 3332 C C . LYS A 1 434 ? 1.746 -4.172 24.630 1.00 87.12 434 LYS A C 1
ATOM 3334 O O . LYS A 1 434 ? 1.388 -3.303 23.835 1.00 87.12 434 LYS A O 1
ATOM 3339 N N . PHE A 1 435 ? 1.407 -5.450 24.490 1.00 86.69 435 PHE A N 1
ATOM 3340 C CA . PHE A 1 435 ? 0.654 -5.967 23.342 1.00 86.69 435 PHE A CA 1
ATOM 3341 C C . PHE A 1 435 ? -0.776 -6.325 23.749 1.00 86.69 435 PHE A C 1
ATOM 3343 O O . PHE A 1 435 ? -0.991 -7.090 24.687 1.00 86.69 435 PHE A O 1
ATOM 3350 N N . TRP A 1 436 ? -1.742 -5.766 23.026 1.00 82.88 436 TRP A N 1
ATOM 3351 C CA . TRP A 1 436 ? -3.163 -5.805 23.351 1.00 82.88 436 TRP A CA 1
ATOM 3352 C C . TRP A 1 436 ? -3.941 -6.416 22.180 1.00 82.88 436 TRP A C 1
ATOM 3354 O O . TRP A 1 436 ? -4.060 -5.802 21.119 1.00 82.88 436 TRP A O 1
ATOM 3364 N N . GLU A 1 437 ? -4.456 -7.632 22.338 1.00 82.19 437 GLU A N 1
ATOM 3365 C CA . GLU A 1 437 ? -5.265 -8.255 21.287 1.00 82.19 437 GLU A CA 1
ATOM 3366 C C . GLU A 1 437 ? -6.625 -7.552 21.151 1.00 82.19 437 GLU A C 1
ATOM 3368 O O . GLU A 1 437 ? -7.281 -7.249 22.152 1.00 82.19 437 GLU A O 1
ATOM 3373 N N . LEU A 1 438 ? -7.031 -7.276 19.907 1.00 72.94 438 LEU A N 1
ATOM 3374 C CA . LEU A 1 438 ? -8.360 -6.750 19.589 1.00 72.94 438 LEU A CA 1
ATOM 3375 C C . LEU A 1 438 ? -9.423 -7.842 19.736 1.00 72.94 438 LEU A C 1
ATOM 3377 O O . LEU A 1 438 ? -9.284 -8.925 19.172 1.00 72.94 438 LEU A O 1
ATOM 3381 N N . ASP A 1 439 ? -10.532 -7.513 20.398 1.00 81.56 439 ASP A N 1
ATOM 3382 C CA . ASP A 1 439 ? -11.717 -8.365 20.417 1.00 81.56 439 ASP A CA 1
ATOM 3383 C C . ASP A 1 439 ? -12.294 -8.559 19.003 1.00 81.56 439 ASP A C 1
ATOM 3385 O O . ASP A 1 439 ? -12.252 -7.660 18.155 1.00 81.56 439 ASP A O 1
ATOM 3389 N N . SER A 1 440 ? -12.875 -9.738 18.775 1.00 65.56 440 SER A N 1
ATOM 3390 C CA . SER A 1 440 ? -13.436 -10.190 17.499 1.00 65.56 440 SER A CA 1
ATOM 3391 C C . SER A 1 440 ? -14.503 -9.275 16.874 1.00 65.56 440 SER A C 1
ATOM 3393 O O . SER A 1 440 ? -14.683 -9.318 15.656 1.00 65.56 440 SER A O 1
ATOM 3395 N N . GLY A 1 441 ? -15.193 -8.438 17.660 1.00 60.38 441 GLY A N 1
ATOM 3396 C CA . GLY A 1 441 ? -16.173 -7.470 17.160 1.00 60.38 441 GLY A CA 1
ATOM 3397 C C . GLY A 1 441 ? -15.573 -6.168 16.607 1.00 60.38 441 GLY A C 1
ATOM 3398 O O . GLY A 1 441 ? -16.304 -5.358 16.024 1.00 60.38 441 GLY A O 1
ATOM 3399 N N . SER A 1 442 ? -14.266 -5.957 16.781 1.00 64.19 442 SER A N 1
ATOM 3400 C CA . SER A 1 442 ? -13.558 -4.727 16.406 1.00 64.19 442 SER A CA 1
ATOM 3401 C C . SER A 1 442 ? -13.601 -4.436 14.902 1.00 64.19 442 SER A C 1
ATOM 3403 O O . SER A 1 442 ? -13.596 -5.335 14.063 1.00 64.19 442 SER A O 1
ATOM 3405 N N . MET A 1 443 ? -13.626 -3.150 14.545 1.00 62.31 443 MET A N 1
ATOM 3406 C CA . MET A 1 443 ? -13.889 -2.679 13.186 1.00 62.31 443 MET A CA 1
ATOM 3407 C C . MET A 1 443 ? -12.945 -1.557 12.742 1.00 62.31 443 MET A C 1
ATOM 3409 O O . MET A 1 443 ? -12.562 -0.685 13.523 1.00 62.31 443 MET A O 1
ATOM 3413 N N . PHE A 1 444 ? -12.645 -1.537 11.443 1.00 63.44 444 PHE A N 1
ATOM 3414 C CA . PHE A 1 444 ? -12.006 -0.419 10.753 1.00 63.44 444 PHE A CA 1
ATOM 3415 C C . PHE A 1 444 ? -12.832 -0.070 9.510 1.00 63.44 444 PHE A C 1
ATOM 3417 O O . PHE A 1 444 ? -12.946 -0.860 8.574 1.00 63.44 444 PHE A O 1
ATOM 3424 N N . ARG A 1 445 ? -13.432 1.120 9.524 1.00 60.03 445 ARG A N 1
ATOM 3425 C CA . ARG A 1 445 ? -14.249 1.704 8.453 1.00 60.03 445 ARG A CA 1
ATOM 3426 C C . ARG A 1 445 ? -13.428 2.636 7.557 1.00 60.03 445 ARG A C 1
ATOM 3428 O O . ARG A 1 445 ? -13.685 2.682 6.360 1.00 60.03 445 ARG A O 1
ATOM 3435 N N . GLY A 1 446 ? -12.429 3.334 8.101 1.00 58.00 446 GLY A N 1
ATOM 3436 C CA . GLY A 1 446 ? -11.489 4.171 7.348 1.00 58.00 446 GLY A CA 1
ATOM 3437 C C . GLY A 1 446 ? -12.063 5.462 6.731 1.00 58.00 446 GLY A C 1
ATOM 3438 O O . GLY A 1 446 ? -13.273 5.636 6.584 1.00 58.00 446 GLY A O 1
ATOM 3439 N N . GLY A 1 447 ? -11.148 6.345 6.315 1.00 54.31 447 GLY A N 1
ATOM 3440 C CA . GLY A 1 447 ? -11.415 7.516 5.470 1.00 54.31 447 GLY A CA 1
ATOM 3441 C C . GLY A 1 447 ? -11.704 8.829 6.209 1.00 54.31 447 GLY A C 1
ATOM 3442 O O . GLY A 1 447 ? -12.563 8.884 7.088 1.00 54.31 447 GLY A O 1
ATOM 3443 N N . LEU A 1 448 ? -11.036 9.898 5.762 1.00 50.84 448 LEU A N 1
ATOM 3444 C CA . LEU A 1 448 ? -11.298 11.289 6.139 1.00 50.84 448 LEU A CA 1
ATOM 3445 C C . LEU A 1 448 ? -11.103 12.246 4.946 1.00 50.84 448 LEU A C 1
ATOM 3447 O O . LEU A 1 448 ? -10.660 11.830 3.875 1.00 50.84 448 LEU A O 1
ATOM 3451 N N . THR A 1 449 ? -11.527 13.498 5.117 1.00 45.31 449 THR A N 1
ATOM 3452 C CA . THR A 1 449 ? -11.602 14.558 4.095 1.00 45.31 449 THR A CA 1
ATOM 3453 C C . THR A 1 449 ? -10.289 15.348 3.951 1.00 45.31 449 THR A C 1
ATOM 3455 O O . THR A 1 449 ? -9.292 15.045 4.597 1.00 45.31 449 THR A O 1
ATOM 3458 N N . GLU A 1 450 ? -10.268 16.369 3.083 1.00 46.41 450 GLU A N 1
ATOM 3459 C CA . GLU A 1 450 ? -9.085 17.204 2.777 1.00 46.41 450 GLU A CA 1
ATOM 3460 C C . GLU A 1 450 ? -8.520 18.004 3.976 1.00 46.41 450 GLU A C 1
ATOM 3462 O O . GLU A 1 450 ? -7.458 18.613 3.855 1.00 46.41 450 GLU A O 1
ATOM 3467 N N . GLN A 1 451 ? -9.205 18.010 5.125 1.00 62.50 451 GLN A N 1
ATOM 3468 C CA . GLN A 1 451 ? -8.755 18.614 6.381 1.00 62.50 451 GLN A CA 1
ATOM 3469 C C . GLN A 1 451 ? -8.824 17.574 7.505 1.00 62.50 451 GLN A C 1
ATOM 3471 O O . GLN A 1 451 ? -9.785 16.809 7.591 1.00 62.50 451 GLN A O 1
ATOM 3476 N N . ASP A 1 452 ? -7.815 17.555 8.378 1.00 75.31 452 ASP A N 1
ATOM 3477 C CA . ASP A 1 452 ? -7.749 16.631 9.512 1.00 75.31 452 ASP A CA 1
ATOM 3478 C C . ASP A 1 452 ? -8.628 17.136 10.670 1.00 75.31 452 ASP A C 1
ATOM 3480 O O . ASP A 1 452 ? -8.162 17.828 11.571 1.00 75.31 452 ASP A O 1
ATOM 3484 N N . THR A 1 453 ? -9.918 16.797 10.626 1.00 86.88 453 THR A N 1
ATOM 3485 C CA . THR A 1 453 ? -10.883 16.989 11.726 1.00 86.88 453 THR A CA 1
ATOM 3486 C C . THR A 1 453 ? -10.972 15.771 12.654 1.00 86.88 453 THR A C 1
ATOM 3488 O O . THR A 1 453 ? -11.890 15.679 13.466 1.00 86.88 453 THR A O 1
ATOM 3491 N N . HIS A 1 454 ? -10.044 14.812 12.540 1.00 86.94 454 HIS A N 1
ATOM 3492 C CA . HIS A 1 454 ? -10.121 13.533 13.244 1.00 86.94 454 HIS A CA 1
ATOM 3493 C C . HIS A 1 454 ? -10.121 13.714 14.762 1.00 86.94 454 HIS A C 1
ATOM 3495 O O . HIS A 1 454 ? -9.197 14.326 15.312 1.00 86.94 454 HIS A O 1
ATOM 3501 N N . VAL A 1 455 ? -11.079 13.082 15.437 1.00 90.75 455 VAL A N 1
ATOM 3502 C CA . VAL A 1 455 ? -11.088 12.949 16.896 1.00 90.75 455 VAL A CA 1
ATOM 3503 C C . VAL A 1 455 ? -10.898 11.485 17.273 1.00 90.75 455 VAL A C 1
ATOM 3505 O O . VAL A 1 455 ? -11.712 10.635 16.921 1.00 90.75 455 VAL A O 1
ATOM 3508 N N . THR A 1 456 ? -9.834 11.199 18.018 1.00 90.31 456 THR A N 1
ATOM 3509 C CA . THR A 1 456 ? -9.626 9.921 18.705 1.00 90.31 456 THR A CA 1
ATOM 3510 C C . THR A 1 456 ? -10.245 10.018 20.096 1.00 90.31 456 THR A C 1
ATOM 3512 O O . THR A 1 456 ? -10.004 11.003 20.795 1.00 90.31 456 THR A O 1
ATOM 3515 N N . ILE A 1 457 ? -10.985 8.998 20.529 1.00 90.50 457 ILE A N 1
ATOM 3516 C CA . ILE A 1 457 ? -11.373 8.839 21.937 1.00 90.50 457 ILE A CA 1
ATOM 3517 C C . ILE A 1 457 ? -10.709 7.569 22.459 1.00 90.50 457 ILE A C 1
ATOM 3519 O O . ILE A 1 457 ? -10.508 6.597 21.727 1.00 90.50 457 ILE A O 1
ATOM 3523 N N . VAL A 1 458 ? -10.309 7.614 23.723 1.00 84.31 458 VAL A N 1
ATOM 3524 C CA . VAL A 1 458 ? -9.579 6.543 24.388 1.00 84.31 458 VAL A CA 1
ATOM 3525 C C . VAL A 1 458 ? -10.160 6.302 25.787 1.00 84.31 458 VAL A C 1
ATOM 3527 O O . VAL A 1 458 ? -9.637 6.835 26.772 1.00 84.31 458 VAL A O 1
ATOM 3530 N N . PRO A 1 459 ? -11.264 5.536 25.891 1.00 90.38 459 PRO A N 1
ATOM 3531 C CA . PRO A 1 459 ? -11.764 5.002 27.154 1.00 90.38 459 PRO A CA 1
ATOM 3532 C C . PRO A 1 459 ? -10.883 3.858 27.686 1.00 90.38 459 PRO A C 1
ATOM 3534 O O . PRO A 1 459 ? -10.691 2.836 27.023 1.00 90.38 459 PRO A O 1
ATOM 3537 N N . TYR A 1 460 ? -10.417 3.988 28.925 1.00 89.25 460 TYR A N 1
ATOM 3538 C CA . TYR A 1 460 ? -9.860 2.903 29.730 1.00 89.25 460 TYR A CA 1
ATOM 3539 C C . TYR A 1 460 ? -10.810 2.583 30.883 1.00 89.25 460 TYR A C 1
ATOM 3541 O O . TYR A 1 460 ? -11.093 3.434 31.721 1.00 89.25 460 TYR A O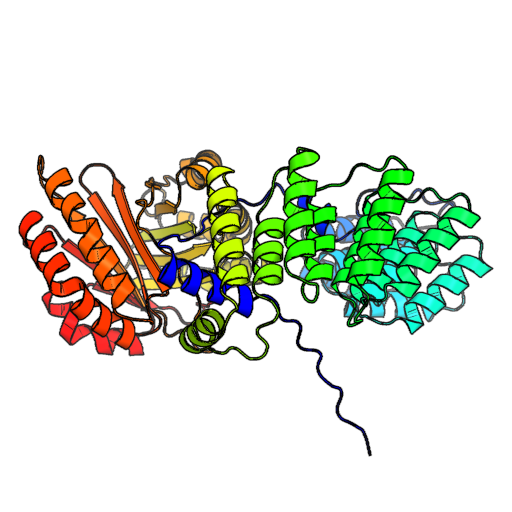 1
ATOM 3549 N N . PHE A 1 461 ? -11.233 1.329 30.971 1.00 93.88 461 PHE A N 1
ATOM 3550 C CA . PHE A 1 461 ? -12.049 0.796 32.051 1.00 93.88 461 PHE A CA 1
ATOM 3551 C C . PHE A 1 461 ? -11.193 -0.081 32.971 1.00 93.88 461 PHE A C 1
ATOM 3553 O O . PHE A 1 461 ? -10.448 -0.949 32.512 1.00 93.88 461 PHE A O 1
ATOM 3560 N N . THR A 1 462 ? -11.312 0.127 34.278 1.00 94.62 462 THR A N 1
ATOM 3561 C CA . THR A 1 462 ? -10.690 -0.693 35.323 1.00 94.62 462 THR A CA 1
ATOM 3562 C C . THR A 1 462 ? -11.763 -1.587 35.917 1.00 94.62 462 THR A C 1
ATOM 3564 O O . THR A 1 462 ? -12.553 -1.147 36.747 1.00 94.62 462 THR A O 1
ATOM 3567 N N . VAL A 1 463 ? -11.830 -2.829 35.452 1.00 95.69 463 VAL A N 1
ATOM 3568 C CA . VAL A 1 463 ? -12.900 -3.750 35.828 1.00 95.69 463 VAL A CA 1
ATOM 3569 C C . VAL A 1 463 ? -12.593 -4.373 37.195 1.00 95.69 463 VAL A C 1
ATOM 3571 O O . VAL A 1 463 ? -11.483 -4.876 37.386 1.00 95.69 463 VAL A O 1
ATOM 3574 N N . PRO A 1 464 ? -13.535 -4.359 38.157 1.00 95.88 464 PRO A N 1
ATOM 3575 C CA . PRO A 1 464 ? -13.346 -5.021 39.442 1.00 95.88 464 PRO A CA 1
ATOM 3576 C C . PRO A 1 464 ? -13.087 -6.527 39.305 1.00 95.88 464 PRO A C 1
ATOM 3578 O O . PRO A 1 464 ? -13.484 -7.171 38.329 1.00 95.88 464 PRO A O 1
ATOM 3581 N N . GLU A 1 465 ? -12.443 -7.107 40.315 1.00 94.31 465 GLU A N 1
ATOM 3582 C CA . GLU A 1 465 ? -12.215 -8.550 40.380 1.00 94.31 465 GLU A CA 1
ATOM 3583 C C . GLU A 1 465 ? -13.548 -9.320 40.297 1.00 94.31 465 GLU A C 1
ATOM 3585 O O . GLU A 1 465 ? -14.560 -8.914 40.869 1.00 94.31 465 GLU A O 1
ATOM 3590 N N . GLY A 1 466 ? -13.574 -10.403 39.515 1.00 94.56 466 GLY A N 1
ATOM 3591 C CA . GLY A 1 466 ? -14.786 -11.193 39.262 1.00 94.56 466 GLY A CA 1
ATOM 3592 C C . GLY A 1 466 ? -15.832 -10.548 38.336 1.00 94.56 466 GLY A C 1
ATOM 3593 O O . GLY A 1 466 ? -16.820 -11.204 38.020 1.00 94.56 466 GLY A O 1
ATOM 3594 N N . LYS A 1 467 ? -15.638 -9.308 37.857 1.00 96.81 467 LYS A N 1
ATOM 3595 C CA . LYS A 1 467 ? -16.605 -8.592 36.993 1.00 96.81 467 LYS A CA 1
ATOM 3596 C C . LYS A 1 467 ? -16.283 -8.597 35.493 1.00 96.81 467 LYS A C 1
ATOM 3598 O O . LYS A 1 467 ? -17.057 -8.057 34.706 1.00 96.81 467 LYS A O 1
ATOM 3603 N N . MET A 1 468 ? -15.177 -9.214 35.070 1.00 94.88 468 MET A N 1
ATOM 3604 C CA . MET A 1 468 ? -14.726 -9.180 33.669 1.00 94.88 468 MET A CA 1
ATOM 3605 C C . MET A 1 468 ? -15.721 -9.811 32.683 1.00 94.88 468 MET A C 1
ATOM 3607 O O . MET A 1 468 ? -15.945 -9.248 31.614 1.00 94.88 468 MET A O 1
ATOM 3611 N N . ASP A 1 469 ? -16.349 -10.935 33.031 1.00 93.19 469 ASP A N 1
ATOM 3612 C CA . ASP A 1 469 ? -17.293 -11.609 32.126 1.00 93.19 469 ASP A CA 1
ATOM 3613 C C . ASP A 1 469 ? -18.616 -10.836 31.997 1.00 93.19 469 ASP A C 1
ATOM 3615 O O . ASP A 1 469 ? -19.159 -10.710 30.901 1.00 93.19 469 ASP A O 1
ATOM 3619 N N . GLU A 1 470 ? -19.084 -10.227 33.092 1.00 96.31 470 GLU A N 1
ATOM 3620 C CA . GLU A 1 470 ? -20.232 -9.308 33.106 1.00 96.31 470 GLU A CA 1
ATOM 3621 C C . GLU A 1 470 ? -19.959 -8.058 32.254 1.00 96.31 470 GLU A C 1
ATOM 3623 O O . GLU A 1 470 ? -20.812 -7.642 31.474 1.00 96.31 470 GLU A O 1
ATOM 3628 N N . PHE A 1 471 ? -18.743 -7.504 32.332 1.00 95.81 471 PHE A N 1
ATOM 3629 C CA . PHE A 1 471 ? -18.325 -6.371 31.506 1.00 95.81 471 PHE A CA 1
ATOM 3630 C C . PHE A 1 471 ? -18.253 -6.743 30.014 1.00 95.81 471 PHE A C 1
ATOM 3632 O O . PHE A 1 471 ? -18.803 -6.040 29.163 1.00 95.81 471 PHE A O 1
ATOM 3639 N N . LYS A 1 472 ? -17.626 -7.880 29.682 1.00 92.25 472 LYS A N 1
ATOM 3640 C CA . LYS A 1 472 ? -17.520 -8.390 28.302 1.00 92.25 472 LYS A CA 1
ATOM 3641 C C . LYS A 1 472 ? -18.876 -8.734 27.688 1.00 92.25 472 LYS A C 1
ATOM 3643 O O . LYS A 1 472 ? -19.054 -8.535 26.489 1.00 92.25 472 LYS A O 1
ATOM 3648 N N . ALA A 1 473 ? -19.855 -9.170 28.482 1.00 91.75 473 ALA A N 1
ATOM 3649 C CA . ALA A 1 473 ? -21.226 -9.384 28.010 1.00 91.75 473 ALA A CA 1
ATOM 3650 C C . ALA A 1 473 ? -21.893 -8.097 27.469 1.00 91.75 473 ALA A C 1
ATOM 3652 O O . ALA A 1 473 ? -22.861 -8.182 26.714 1.00 91.75 473 ALA A O 1
ATOM 3653 N N . GLY A 1 474 ? -21.364 -6.911 27.797 1.00 93.38 474 GLY A N 1
ATOM 3654 C CA . GLY A 1 474 ? -21.774 -5.633 27.211 1.00 93.38 474 GLY A CA 1
ATOM 3655 C C . GLY A 1 474 ? -21.196 -5.338 25.818 1.00 93.38 474 GLY A C 1
ATOM 3656 O O . GLY A 1 474 ? -21.769 -4.518 25.101 1.00 93.38 474 GLY A O 1
ATOM 3657 N N . PHE A 1 475 ? -20.106 -5.998 25.397 1.00 90.00 475 PHE A N 1
ATOM 3658 C CA . PHE A 1 475 ? -19.420 -5.707 24.125 1.00 90.00 475 PHE A CA 1
ATOM 3659 C C . PHE A 1 475 ? -20.345 -5.759 22.894 1.00 90.00 475 PHE A C 1
ATOM 3661 O O . PHE A 1 475 ? -20.275 -4.824 22.093 1.00 90.00 475 PHE A O 1
ATOM 3668 N N . PRO A 1 476 ? -21.244 -6.757 22.726 1.00 84.75 476 PRO A N 1
ATOM 3669 C CA . PRO A 1 476 ? -22.155 -6.794 21.582 1.00 84.75 476 PRO A CA 1
ATOM 3670 C C . PRO A 1 476 ? -22.997 -5.523 21.446 1.00 84.75 476 PRO A C 1
ATOM 3672 O O . PRO A 1 476 ? -23.090 -4.992 20.348 1.00 84.75 476 PRO A O 1
ATOM 3675 N N . LYS A 1 477 ? -23.504 -4.957 22.553 1.00 86.38 477 LYS A N 1
ATOM 3676 C CA . LYS A 1 477 ? -24.311 -3.724 22.526 1.00 86.38 477 LYS A CA 1
ATOM 3677 C C . LYS A 1 477 ? -23.516 -2.505 22.061 1.00 86.38 477 LYS A C 1
ATOM 3679 O O . LYS A 1 477 ? -24.018 -1.716 21.266 1.00 86.38 477 LYS A O 1
ATOM 3684 N N . PHE A 1 478 ? -22.276 -2.353 22.530 1.00 89.75 478 PHE A N 1
ATOM 3685 C CA . PHE A 1 478 ? -21.378 -1.299 22.046 1.00 89.75 478 PHE A CA 1
ATOM 3686 C C . PHE A 1 478 ? -21.110 -1.443 20.546 1.00 89.75 478 PHE A C 1
ATOM 3688 O O . PHE A 1 478 ? -21.183 -0.466 19.797 1.00 89.75 478 PHE A O 1
ATOM 3695 N N . TYR A 1 479 ? -20.822 -2.666 20.095 1.00 78.69 479 TYR A N 1
ATOM 3696 C CA . TYR A 1 479 ? -20.584 -2.938 18.685 1.00 78.69 479 TYR A CA 1
ATOM 3697 C C . TYR A 1 479 ? -21.832 -2.686 17.835 1.00 78.69 479 TYR A C 1
ATOM 3699 O O . TYR A 1 479 ? -21.721 -1.992 16.832 1.00 78.69 479 TYR A O 1
ATOM 3707 N N . GLU A 1 480 ? -23.004 -3.172 18.238 1.00 77.75 480 GLU A N 1
ATOM 3708 C CA . GLU A 1 480 ? -24.289 -2.939 17.568 1.00 77.75 480 GLU A CA 1
ATOM 3709 C C . GLU A 1 480 ? -24.624 -1.445 17.477 1.00 77.75 480 GLU A C 1
ATOM 3711 O O . GLU A 1 480 ? -24.895 -0.958 16.378 1.00 77.75 480 GLU A O 1
ATOM 3716 N N . GLY A 1 481 ? -24.508 -0.697 18.583 1.00 80.44 481 GLY A N 1
ATOM 3717 C CA . GLY A 1 481 ? -24.721 0.754 18.614 1.00 80.44 481 GLY A CA 1
ATOM 3718 C C . GLY A 1 481 ? -23.783 1.498 17.660 1.00 80.44 481 GLY A C 1
ATOM 3719 O O . GLY A 1 481 ? -24.234 2.222 16.777 1.00 80.44 481 GLY A O 1
ATOM 3720 N N . THR A 1 482 ? -22.474 1.231 17.726 1.00 83.00 482 THR A N 1
ATOM 3721 C CA . THR A 1 482 ? -21.490 1.824 16.795 1.00 83.00 482 THR A CA 1
ATOM 3722 C C . THR A 1 482 ? -21.725 1.404 15.337 1.00 83.00 482 THR A C 1
ATOM 3724 O O . THR A 1 482 ? -21.464 2.166 14.398 1.00 83.00 482 THR A O 1
ATOM 3727 N N . ARG A 1 483 ? -22.203 0.172 15.110 1.00 76.56 483 ARG A N 1
ATOM 3728 C CA . ARG A 1 483 ? -22.470 -0.361 13.768 1.00 76.56 483 ARG A CA 1
ATOM 3729 C C . ARG A 1 483 ? -23.681 0.311 13.129 1.00 76.56 483 ARG A C 1
ATOM 3731 O O . ARG A 1 483 ? -23.573 0.709 11.966 1.00 76.56 483 ARG A O 1
ATOM 3738 N N . ALA A 1 484 ? -24.780 0.436 13.868 1.00 71.94 484 ALA A N 1
ATOM 3739 C CA . ALA A 1 484 ? -26.049 0.984 13.394 1.00 71.94 484 ALA A CA 1
ATOM 3740 C C . ALA A 1 484 ? -26.113 2.522 13.424 1.00 71.94 484 ALA A C 1
ATOM 3742 O O . ALA A 1 484 ? -26.821 3.108 12.608 1.00 71.94 484 ALA A O 1
ATOM 3743 N N . GLY A 1 485 ? -25.379 3.149 14.344 1.00 78.81 485 GLY A N 1
ATOM 3744 C CA . GLY A 1 485 ? -25.337 4.591 14.560 1.00 78.81 485 GLY A CA 1
ATOM 3745 C C . GLY A 1 485 ? -24.417 5.344 13.597 1.00 78.81 485 GLY A C 1
ATOM 3746 O O . GLY A 1 485 ? -24.517 5.232 12.372 1.00 78.81 485 GLY A O 1
ATOM 3747 N N . THR A 1 486 ? -23.514 6.157 14.143 1.00 79.50 486 THR A N 1
ATOM 3748 C CA . THR A 1 486 ? -22.757 7.148 13.375 1.00 79.50 486 THR A CA 1
ATOM 3749 C C . THR A 1 486 ? -21.927 6.573 12.216 1.00 79.50 486 THR A C 1
ATOM 3751 O O . THR A 1 486 ? -21.021 5.743 12.364 1.00 79.50 486 THR A O 1
ATOM 3754 N N . SER A 1 487 ? -22.170 7.113 11.016 1.00 78.75 487 SER A N 1
ATOM 3755 C CA . SER A 1 487 ? -21.352 6.859 9.819 1.00 78.75 487 SER A CA 1
ATOM 3756 C C . SER A 1 487 ? -20.000 7.597 9.833 1.00 78.75 487 SER A C 1
ATOM 3758 O O . SER A 1 487 ? -19.195 7.467 8.901 1.00 78.75 487 SER A O 1
ATOM 3760 N N . GLU A 1 488 ? -19.722 8.370 10.888 1.00 85.00 488 GLU A N 1
ATOM 3761 C CA . GLU A 1 488 ? -18.436 9.031 11.110 1.00 85.00 488 GLU A CA 1
ATOM 3762 C C . GLU A 1 488 ? -17.421 8.184 11.881 1.00 85.00 488 GLU A C 1
ATOM 3764 O O . GLU A 1 488 ? -16.251 8.557 11.900 1.00 85.00 488 GLU A O 1
ATOM 3769 N N . CYS A 1 489 ? -17.814 7.042 12.456 1.00 82.56 489 CYS A N 1
ATOM 3770 C CA . CYS A 1 489 ? -16.860 6.095 13.034 1.00 82.56 489 CYS A CA 1
ATOM 3771 C C . CYS A 1 489 ? -15.873 5.603 11.956 1.00 82.56 489 CYS A C 1
ATOM 3773 O O . CYS A 1 489 ? -16.278 5.053 10.927 1.00 82.56 489 CYS A O 1
ATOM 3775 N N . ILE A 1 490 ? -14.576 5.799 12.203 1.00 76.56 490 ILE A N 1
ATOM 3776 C CA . ILE A 1 490 ? -13.456 5.378 11.351 1.00 76.56 490 ILE A CA 1
ATOM 3777 C C . ILE A 1 490 ? -12.877 4.052 11.843 1.00 76.56 490 ILE A C 1
ATOM 3779 O O . ILE A 1 490 ? -12.526 3.198 11.029 1.00 76.56 490 ILE A O 1
ATOM 3783 N N . TYR A 1 491 ? -12.787 3.860 13.155 1.00 75.25 491 TYR A N 1
ATOM 3784 C CA . TYR A 1 491 ? -12.416 2.597 13.789 1.00 75.25 491 TYR A CA 1
ATOM 3785 C C . TYR A 1 491 ? -13.012 2.524 15.195 1.00 75.25 491 TYR A C 1
ATOM 3787 O O . TYR A 1 491 ? -13.232 3.559 15.821 1.00 75.25 491 TYR A O 1
ATOM 3795 N N . TYR A 1 492 ? -13.274 1.307 15.671 1.00 82.88 492 TYR A N 1
ATOM 3796 C CA . TYR A 1 492 ? -13.823 1.043 17.003 1.00 82.88 492 TYR A CA 1
ATOM 3797 C C . TYR A 1 492 ? -13.478 -0.383 17.446 1.00 82.88 492 TYR A C 1
ATOM 3799 O O . TYR A 1 492 ? -13.655 -1.321 16.666 1.00 82.88 492 TYR A O 1
ATOM 3807 N N . GLY A 1 493 ? -13.010 -0.590 18.675 1.00 81.06 493 GLY A N 1
ATOM 3808 C CA . GLY A 1 493 ? -12.705 -1.935 19.162 1.00 81.06 493 GLY A CA 1
ATOM 3809 C C . GLY A 1 493 ? -12.176 -1.997 20.584 1.00 81.06 493 GLY A C 1
ATOM 3810 O O . GLY A 1 493 ? -11.368 -1.160 20.984 1.00 81.06 493 GLY A O 1
ATOM 3811 N N . PHE A 1 494 ? -12.591 -3.022 21.328 1.00 84.94 494 PHE A N 1
ATOM 3812 C CA . PHE A 1 494 ? -12.054 -3.305 22.652 1.00 84.94 494 PHE A CA 1
ATOM 3813 C C . PHE A 1 494 ? -10.779 -4.146 22.585 1.00 84.94 494 PHE A C 1
ATOM 3815 O O . PHE A 1 494 ? -10.625 -5.009 21.725 1.00 84.94 494 PHE A O 1
ATOM 3822 N N . CYS A 1 495 ? -9.883 -3.923 23.540 1.00 80.75 495 CYS A N 1
ATOM 3823 C CA . CYS A 1 495 ? -8.803 -4.829 23.912 1.00 80.75 495 CYS A CA 1
ATOM 3824 C C . CYS A 1 495 ? -8.904 -5.117 25.411 1.00 80.75 495 CYS A C 1
ATOM 3826 O O . CYS A 1 495 ? -9.336 -4.251 26.175 1.00 80.75 495 CYS A O 1
ATOM 3828 N N . VAL A 1 496 ? -8.462 -6.294 25.856 1.00 82.88 496 VAL A N 1
ATOM 3829 C CA . VAL A 1 496 ? -8.466 -6.660 27.282 1.00 82.88 496 VAL A CA 1
ATOM 3830 C C . VAL A 1 496 ? -7.084 -7.141 27.705 1.00 82.88 496 VAL A C 1
ATOM 3832 O O . VAL A 1 496 ? -6.487 -7.978 27.032 1.00 82.88 496 VAL A O 1
ATOM 3835 N N . HIS A 1 497 ? -6.590 -6.626 28.828 1.00 79.00 497 HIS A N 1
ATOM 3836 C CA . HIS A 1 497 ? -5.345 -7.059 29.455 1.00 79.00 497 HIS A CA 1
ATOM 3837 C C . HIS A 1 497 ? -5.517 -7.010 30.974 1.00 79.00 497 HIS A C 1
ATOM 3839 O O . HIS A 1 497 ? -5.845 -5.960 31.523 1.00 79.00 497 HIS A O 1
ATOM 3845 N N . GLU A 1 498 ? -5.322 -8.145 31.647 1.00 86.00 498 GLU A N 1
ATOM 3846 C CA . GLU A 1 498 ? -5.564 -8.291 33.090 1.00 86.00 498 GLU A CA 1
ATOM 3847 C C . GLU A 1 498 ? -6.963 -7.772 33.492 1.00 86.00 498 GLU A C 1
ATOM 3849 O O . GLU A 1 498 ? -7.969 -8.279 32.997 1.00 86.00 498 GLU A O 1
ATOM 3854 N N . ASN A 1 499 ? -7.042 -6.759 34.363 1.00 90.25 499 ASN A N 1
ATOM 3855 C CA . ASN A 1 499 ? -8.286 -6.110 34.784 1.00 90.25 499 ASN A CA 1
ATOM 3856 C C . ASN A 1 499 ? -8.624 -4.828 33.993 1.00 90.25 499 ASN A C 1
ATOM 3858 O O . ASN A 1 499 ? -9.572 -4.121 34.338 1.00 90.25 499 ASN A O 1
ATOM 3862 N N . LYS A 1 500 ? -7.860 -4.503 32.945 1.00 88.62 500 LYS A N 1
ATOM 3863 C CA . LYS A 1 500 ? -8.076 -3.326 32.099 1.00 88.62 500 LYS A CA 1
ATOM 3864 C C . LYS A 1 500 ? -8.793 -3.711 30.812 1.00 88.62 500 LYS A C 1
ATOM 3866 O O . LYS A 1 500 ? -8.352 -4.599 30.082 1.00 88.62 500 LYS A O 1
ATOM 3871 N N . VAL A 1 501 ? -9.855 -2.976 30.495 1.00 90.25 501 VAL A N 1
ATOM 3872 C CA . VAL A 1 501 ? -10.457 -2.964 29.159 1.00 90.25 501 VAL A CA 1
ATOM 3873 C C . VAL A 1 501 ? -10.180 -1.613 28.520 1.00 90.25 501 VAL A C 1
ATOM 3875 O O . VAL A 1 501 ? -10.423 -0.568 29.113 1.00 90.25 501 VAL A O 1
ATOM 3878 N N . PHE A 1 502 ? -9.655 -1.637 27.308 1.00 84.44 502 PHE A N 1
ATOM 3879 C CA . PHE A 1 502 ? -9.304 -0.463 26.524 1.00 84.44 502 PHE A CA 1
ATOM 3880 C C . PHE A 1 502 ? -10.222 -0.388 25.312 1.00 84.44 502 PHE A C 1
ATOM 3882 O O . PHE A 1 502 ? -10.288 -1.357 24.561 1.00 84.44 502 PHE A O 1
ATOM 3889 N N . CYS A 1 503 ? -10.901 0.733 25.091 1.00 88.19 503 CYS A N 1
ATOM 3890 C CA . CYS A 1 503 ? -11.577 0.996 23.826 1.00 88.19 503 CYS A CA 1
ATOM 3891 C C . CYS A 1 503 ? -10.678 1.869 22.941 1.00 88.19 503 CYS A C 1
ATOM 3893 O O . CYS A 1 503 ? -10.239 2.949 23.336 1.00 88.19 503 CYS A O 1
ATOM 3895 N N . ARG A 1 504 ? -10.407 1.394 21.725 1.00 84.56 504 ARG A N 1
ATOM 3896 C CA . ARG A 1 504 ? -9.806 2.184 20.655 1.00 84.56 504 ARG A CA 1
ATOM 3897 C C . ARG A 1 504 ? -10.911 2.689 19.749 1.00 84.56 504 ARG A C 1
ATOM 3899 O O . ARG A 1 504 ? -11.502 1.885 19.031 1.00 84.56 504 ARG A O 1
ATOM 3906 N N . GLU A 1 505 ? -11.087 3.999 19.652 1.00 89.88 505 GLU A N 1
ATOM 3907 C CA . GLU A 1 505 ? -12.082 4.564 18.743 1.00 89.88 505 GLU A CA 1
ATOM 3908 C C . GLU A 1 505 ? -11.657 5.897 18.110 1.00 89.88 505 GLU A C 1
ATOM 3910 O O . GLU A 1 505 ? -10.804 6.626 18.624 1.00 89.88 505 GLU A O 1
ATOM 3915 N N . GLY A 1 506 ? -12.196 6.181 16.925 1.00 88.62 506 GLY A N 1
ATOM 3916 C CA . GLY A 1 506 ? -11.828 7.349 16.130 1.00 88.62 506 GLY A CA 1
ATOM 3917 C C . GLY A 1 506 ? -12.933 7.758 15.168 1.00 88.62 506 GLY A C 1
ATOM 3918 O O . GLY A 1 506 ? -13.565 6.904 14.541 1.00 88.62 506 GLY A O 1
ATOM 3919 N N . TYR A 1 507 ? -13.157 9.065 15.054 1.00 90.19 507 TYR A N 1
ATOM 3920 C CA . TYR A 1 507 ? -14.305 9.675 14.385 1.00 90.19 507 TYR A CA 1
ATOM 3921 C C . TYR A 1 507 ? -13.875 10.803 13.451 1.00 90.19 507 TYR A C 1
ATOM 3923 O O . TYR A 1 507 ? -12.889 11.497 13.702 1.00 90.19 507 TYR A O 1
ATOM 3931 N N . LYS A 1 508 ? -14.635 11.011 12.370 1.00 87.50 508 LYS A N 1
ATOM 3932 C CA . LYS A 1 508 ? -14.344 12.057 11.375 1.00 87.50 508 LYS A CA 1
ATOM 3933 C C . LYS A 1 508 ? -14.399 13.475 11.948 1.00 87.50 508 LYS A C 1
ATOM 3935 O O . LYS A 1 508 ? -13.668 14.330 11.459 1.00 87.50 508 LYS A O 1
ATOM 3940 N N . SER A 1 509 ? -15.242 13.731 12.944 1.00 90.69 509 SER A N 1
ATOM 3941 C CA . SER A 1 509 ? -15.377 15.035 13.597 1.00 90.69 509 SER A CA 1
ATOM 3942 C C . SER A 1 509 ? -15.928 14.903 15.018 1.00 90.69 509 SER A C 1
ATOM 3944 O O . SER A 1 509 ? -16.376 13.826 15.429 1.00 90.69 509 SER A O 1
ATOM 3946 N N . ALA A 1 510 ? -15.986 16.020 15.747 1.00 94.31 510 ALA A N 1
ATOM 3947 C CA . ALA A 1 510 ? -16.719 16.107 17.006 1.00 94.31 510 ALA A CA 1
ATOM 3948 C C . ALA A 1 510 ? -18.219 15.784 16.858 1.00 94.31 510 ALA A C 1
ATOM 3950 O O . ALA A 1 510 ? -18.810 15.222 17.775 1.00 94.31 510 ALA A O 1
ATOM 3951 N N . ALA A 1 511 ? -18.847 16.075 15.712 1.00 93.31 511 ALA A N 1
ATOM 3952 C CA . ALA A 1 511 ? -20.248 15.704 15.486 1.00 93.31 511 ALA A CA 1
ATOM 3953 C C . ALA A 1 511 ? -20.419 14.175 15.440 1.00 93.31 511 ALA A C 1
ATOM 3955 O O . ALA A 1 511 ? -21.362 13.638 16.021 1.00 93.31 511 ALA A O 1
ATOM 3956 N N . GLY A 1 512 ? -19.456 13.471 14.836 1.00 92.94 512 GLY A N 1
ATOM 3957 C CA . GLY A 1 512 ? -19.371 12.015 14.866 1.00 92.94 512 GLY A CA 1
ATOM 3958 C C . GLY A 1 512 ? -19.257 11.444 16.280 1.00 92.94 512 GLY A C 1
ATOM 3959 O O . GLY A 1 512 ? -19.955 10.482 16.593 1.00 92.94 512 GLY A O 1
ATOM 3960 N N . VAL A 1 513 ? -18.440 12.068 17.136 1.00 95.44 513 VAL A N 1
ATOM 3961 C CA . VAL A 1 513 ? -18.307 11.711 18.561 1.00 95.44 513 VAL A CA 1
ATOM 3962 C C . VAL A 1 513 ? -19.616 11.925 19.325 1.00 95.44 513 VAL A C 1
ATOM 3964 O O . VAL A 1 513 ? -20.056 11.031 20.041 1.00 95.44 513 VAL A O 1
ATOM 3967 N N . LEU A 1 514 ? -20.260 13.086 19.170 1.00 95.56 514 LEU A N 1
ATOM 3968 C CA . LEU A 1 514 ? -21.512 13.400 19.870 1.00 95.56 514 LEU A CA 1
ATOM 3969 C C . LEU A 1 514 ? -22.645 12.443 19.479 1.00 95.56 514 LEU A C 1
ATOM 3971 O O . LEU A 1 514 ? -23.403 12.016 20.347 1.00 95.56 514 LEU A O 1
ATOM 3975 N N . ALA A 1 515 ? -22.729 12.066 18.199 1.00 92.12 515 ALA A N 1
ATOM 3976 C CA . ALA A 1 515 ? -23.646 11.026 17.744 1.00 92.12 515 ALA A CA 1
ATOM 3977 C C . ALA A 1 515 ? -23.334 9.677 18.417 1.00 92.12 515 ALA A C 1
ATOM 3979 O O . ALA A 1 515 ? -24.226 9.081 19.016 1.00 92.12 515 ALA A O 1
ATOM 3980 N N . HIS A 1 516 ? -22.061 9.257 18.424 1.00 94.50 516 HIS A N 1
ATOM 3981 C CA . HIS A 1 516 ? -21.645 8.001 19.052 1.00 94.50 516 HIS A CA 1
ATOM 3982 C C . HIS A 1 516 ? -21.989 7.917 20.547 1.00 94.50 516 HIS A C 1
ATOM 3984 O O . HIS A 1 516 ? -22.491 6.893 21.005 1.00 94.50 516 HIS A O 1
ATOM 3990 N N . LEU A 1 517 ? -21.773 8.996 21.307 1.00 92.81 517 LEU A N 1
ATOM 3991 C CA . LEU A 1 517 ? -22.128 9.052 22.732 1.00 92.81 517 LEU A CA 1
ATOM 3992 C C . LEU A 1 517 ? -23.629 8.816 22.974 1.00 92.81 517 LEU A C 1
ATOM 3994 O O . LEU A 1 517 ? -23.997 8.283 24.020 1.00 92.81 517 LEU A O 1
ATOM 3998 N N . GLY A 1 518 ? -24.484 9.179 22.013 1.00 91.81 518 GLY A N 1
ATOM 3999 C CA . GLY A 1 518 ? -25.890 8.778 21.984 1.00 91.81 518 GLY A CA 1
ATOM 4000 C C . GLY A 1 518 ? -26.067 7.306 21.599 1.00 91.81 518 GLY A C 1
ATOM 4001 O O . GLY A 1 518 ? -26.723 6.564 22.327 1.00 91.81 518 GLY A O 1
ATOM 4002 N N . ASP A 1 519 ? -25.440 6.879 20.497 1.00 91.06 519 ASP A N 1
ATOM 4003 C CA . ASP A 1 519 ? -25.550 5.529 19.919 1.00 91.06 519 ASP A CA 1
ATOM 4004 C C . ASP A 1 519 ? -25.213 4.396 20.908 1.00 91.06 519 ASP A C 1
ATOM 4006 O O . ASP A 1 519 ? -25.804 3.319 20.832 1.00 91.06 519 ASP A O 1
ATOM 4010 N N . VAL A 1 520 ? -24.268 4.616 21.832 1.00 92.69 520 VAL A N 1
ATOM 4011 C CA . VAL A 1 520 ? -23.870 3.620 22.849 1.00 92.69 520 VAL A CA 1
ATOM 4012 C C . VAL A 1 520 ? -24.217 4.012 24.284 1.00 92.69 520 VAL A C 1
ATOM 4014 O O . VAL A 1 520 ? -23.726 3.368 25.213 1.00 92.69 520 VAL A O 1
ATOM 4017 N N . LYS A 1 521 ? -25.068 5.025 24.507 1.00 93.62 521 LYS A N 1
ATOM 4018 C CA . LYS A 1 521 ? -25.309 5.574 25.854 1.00 93.62 521 LYS A CA 1
ATOM 4019 C C . LYS A 1 521 ? -25.690 4.505 26.884 1.00 93.62 521 LYS A C 1
ATOM 4021 O O . LYS A 1 521 ? -25.094 4.451 27.953 1.00 93.62 521 LYS A O 1
ATOM 4026 N N . GLU A 1 522 ? -26.634 3.620 26.556 1.00 94.50 522 GLU A N 1
ATOM 4027 C CA . GLU A 1 522 ? -27.074 2.548 27.465 1.00 94.50 522 GLU A CA 1
ATOM 4028 C C . GLU A 1 522 ? -25.957 1.542 27.788 1.00 94.50 522 GLU A C 1
ATOM 4030 O O . GLU A 1 522 ? -25.865 1.045 28.911 1.00 94.50 522 GLU A O 1
ATOM 4035 N N . ALA A 1 523 ? -25.098 1.237 26.810 1.00 94.50 523 ALA A N 1
ATOM 4036 C CA . ALA A 1 523 ? -23.966 0.335 26.996 1.00 94.50 523 ALA A CA 1
ATOM 4037 C C . ALA A 1 523 ? -22.869 0.993 27.852 1.00 94.50 523 ALA A C 1
ATOM 4039 O O . ALA A 1 523 ? -22.306 0.342 28.734 1.00 94.50 523 ALA A O 1
ATOM 4040 N N . LEU A 1 524 ? -22.620 2.291 27.646 1.00 93.94 524 LEU A N 1
ATOM 4041 C CA . LEU A 1 524 ? -21.682 3.084 28.438 1.00 93.94 524 LEU A CA 1
ATOM 4042 C C . LEU A 1 524 ? -22.159 3.262 29.884 1.00 93.94 524 LEU A C 1
ATOM 4044 O O . LEU A 1 524 ? -21.374 3.024 30.799 1.00 93.94 524 LEU A O 1
ATOM 4048 N N . ASP A 1 525 ? -23.432 3.597 30.103 1.00 94.62 525 ASP A N 1
ATOM 4049 C CA . ASP A 1 525 ? -24.028 3.699 31.442 1.00 94.62 525 ASP A CA 1
ATOM 4050 C C . ASP A 1 525 ? -23.889 2.367 32.207 1.00 94.62 525 ASP A C 1
ATOM 4052 O O . ASP A 1 525 ? -23.488 2.354 33.372 1.00 94.62 525 ASP A O 1
ATOM 4056 N N . ALA A 1 526 ? -24.161 1.233 31.546 1.00 96.12 526 ALA A N 1
ATOM 4057 C CA . ALA A 1 526 ? -24.002 -0.096 32.136 1.00 96.12 526 ALA A CA 1
ATOM 4058 C C . ALA A 1 526 ? -22.532 -0.425 32.457 1.00 96.12 526 ALA A C 1
ATOM 4060 O O . ALA A 1 526 ? -22.230 -0.896 33.554 1.00 96.12 526 ALA A O 1
ATOM 4061 N N . ALA A 1 527 ? -21.606 -0.132 31.539 1.00 95.81 527 ALA A N 1
ATOM 4062 C CA . ALA A 1 527 ? -20.171 -0.328 31.742 1.00 95.81 527 ALA A CA 1
ATOM 4063 C C . ALA A 1 527 ? -19.632 0.512 32.914 1.00 95.81 527 ALA A C 1
ATOM 4065 O O . ALA A 1 527 ? -18.918 -0.012 33.770 1.00 95.81 527 ALA A O 1
ATOM 4066 N N . VAL A 1 528 ? -20.020 1.791 32.996 1.00 94.38 528 VAL A N 1
ATOM 4067 C CA . VAL A 1 528 ? -19.686 2.692 34.114 1.00 94.38 528 VAL A CA 1
ATOM 4068 C C . VAL A 1 528 ? -20.315 2.206 35.422 1.00 94.38 528 VAL A C 1
ATOM 4070 O O . VAL A 1 528 ? -19.664 2.263 36.462 1.00 94.38 528 VAL A O 1
ATOM 4073 N N . GLY A 1 529 ? -21.528 1.646 35.385 1.00 96.19 529 GLY A N 1
ATOM 4074 C CA . GLY A 1 529 ? -22.154 0.999 36.541 1.00 96.19 529 GLY A CA 1
ATOM 4075 C C . GLY A 1 529 ? -21.360 -0.194 37.090 1.00 96.19 529 GLY A C 1
ATOM 4076 O O . GLY A 1 529 ? -21.303 -0.375 38.305 1.00 96.19 529 GLY A O 1
ATOM 4077 N N . ILE A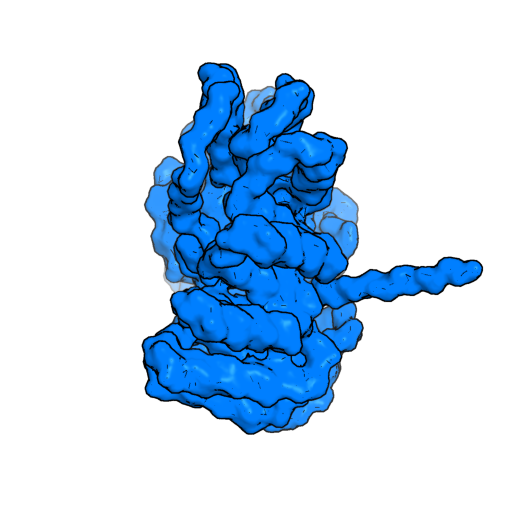 1 530 ? -20.704 -0.974 36.222 1.00 96.38 530 ILE A N 1
ATOM 4078 C CA . ILE A 1 530 ? -19.856 -2.113 36.621 1.00 96.38 530 ILE A CA 1
ATOM 4079 C C . ILE A 1 530 ? -18.520 -1.646 37.216 1.00 96.38 530 ILE A C 1
ATOM 4081 O O . ILE A 1 530 ? -18.059 -2.227 38.198 1.00 96.38 530 ILE A O 1
ATOM 4085 N N . VAL A 1 531 ? -17.878 -0.626 36.631 1.00 95.38 531 VAL A N 1
ATOM 4086 C CA . VAL A 1 531 ? -16.531 -0.183 37.058 1.00 95.38 531 VAL A CA 1
ATOM 4087 C C . VAL A 1 531 ? -16.532 0.913 38.126 1.00 95.38 531 VAL A C 1
ATOM 4089 O O . VAL A 1 531 ? -15.513 1.149 38.773 1.00 95.38 531 VAL A O 1
ATOM 4092 N N . GLY A 1 532 ? -17.673 1.564 38.339 1.00 91.25 532 GLY A N 1
ATOM 4093 C CA . GLY A 1 532 ? -17.847 2.651 39.294 1.00 91.25 532 GLY A CA 1
ATOM 4094 C C . GLY A 1 532 ? -17.248 3.995 38.843 1.00 91.25 532 GLY A C 1
ATOM 4095 O O . GLY A 1 532 ? -16.597 4.085 37.799 1.00 91.25 532 GLY A O 1
ATOM 4096 N N . PRO A 1 533 ? -17.437 5.067 39.640 1.00 79.75 533 PRO A N 1
ATOM 4097 C CA . PRO A 1 533 ? -17.121 6.443 39.232 1.00 79.75 533 PRO A CA 1
ATOM 4098 C C . PRO A 1 533 ? -15.642 6.720 38.928 1.00 79.75 533 PRO A C 1
ATOM 4100 O O . PRO A 1 533 ? -15.338 7.632 38.169 1.00 79.75 533 PRO A O 1
ATOM 4103 N N . SER A 1 534 ? -14.722 5.954 39.519 1.00 86.31 534 SER A N 1
ATOM 4104 C CA . SER A 1 534 ? -13.273 6.037 39.276 1.00 86.31 534 SER A CA 1
ATOM 4105 C C . SER A 1 534 ? -12.753 4.955 38.324 1.00 86.31 534 SER A C 1
ATOM 4107 O O . SER A 1 534 ? -11.547 4.860 38.095 1.00 86.31 534 SER A O 1
ATOM 4109 N N . GLY A 1 535 ? -13.641 4.108 37.798 1.00 90.88 535 GLY A N 1
ATOM 4110 C CA . GLY A 1 535 ? -13.274 2.990 36.940 1.00 90.88 535 GLY A CA 1
ATOM 4111 C C . GLY A 1 535 ? -13.015 3.382 35.487 1.00 90.88 535 GLY A C 1
ATOM 4112 O O . GLY A 1 535 ? -12.294 2.655 34.807 1.00 90.88 535 GLY A O 1
ATOM 4113 N N . LEU A 1 536 ? -13.558 4.512 35.023 1.00 93.38 536 LEU A N 1
ATOM 4114 C CA . LEU A 1 536 ? -13.359 5.060 33.679 1.00 93.38 536 LEU A CA 1
ATOM 4115 C C . LEU A 1 536 ? -12.308 6.183 33.697 1.00 93.38 536 LEU A C 1
ATOM 4117 O O . LEU A 1 536 ? -12.482 7.187 34.381 1.00 93.38 536 LEU A O 1
ATOM 4121 N N . ASP A 1 537 ? -11.249 6.038 32.899 1.00 89.19 537 ASP A N 1
ATOM 4122 C CA . ASP A 1 537 ? -10.381 7.141 32.472 1.00 89.19 537 ASP A CA 1
ATOM 4123 C C . ASP A 1 537 ? -10.634 7.404 30.983 1.00 89.19 537 ASP A C 1
ATOM 4125 O O . ASP A 1 537 ? -10.610 6.476 30.174 1.00 89.19 537 ASP A O 1
ATOM 4129 N N . LEU A 1 538 ? -10.913 8.653 30.618 1.00 90.69 538 LEU A N 1
ATOM 4130 C CA . LEU A 1 538 ? -11.353 9.034 29.282 1.00 90.69 538 LEU A CA 1
ATOM 4131 C C . LEU A 1 538 ? -10.442 10.129 28.732 1.00 90.69 538 LEU A C 1
ATOM 4133 O O . LEU A 1 538 ? -10.370 11.227 29.281 1.00 90.69 538 LEU A O 1
ATOM 4137 N N . SER A 1 539 ? -9.750 9.851 27.628 1.00 89.44 539 SER A N 1
ATOM 4138 C CA . SER A 1 539 ? -8.970 10.860 26.901 1.00 89.44 539 SER A CA 1
ATOM 4139 C C . SER A 1 539 ? -9.523 11.093 25.499 1.00 89.44 539 SER A C 1
ATOM 4141 O O . SER A 1 539 ? -9.924 10.152 24.821 1.00 89.44 539 SER A O 1
ATOM 4143 N N . VAL A 1 540 ? -9.532 12.351 25.064 1.00 93.31 540 VAL A N 1
ATOM 4144 C CA . VAL A 1 540 ? -10.046 12.807 23.767 1.00 93.31 540 VAL A CA 1
ATOM 4145 C C . VAL A 1 540 ? -8.947 13.604 23.074 1.00 93.31 540 VAL A C 1
ATOM 4147 O O . VAL A 1 540 ? -8.423 14.557 23.653 1.00 93.31 540 VAL A O 1
ATOM 4150 N N . MET A 1 541 ? -8.578 13.228 21.850 1.00 91.12 541 MET A N 1
ATOM 4151 C CA . MET A 1 541 ? -7.456 13.827 21.123 1.00 91.12 541 MET A CA 1
ATOM 4152 C C . MET A 1 541 ? -7.858 14.273 19.719 1.00 91.12 541 MET A C 1
ATOM 4154 O O . MET A 1 541 ? -8.414 13.491 18.949 1.00 91.12 541 MET A O 1
ATOM 4158 N N . GLY A 1 542 ? -7.534 15.511 19.350 1.00 92.00 542 GLY A N 1
ATOM 4159 C CA . GLY A 1 542 ? -7.951 16.092 18.073 1.00 92.00 542 GLY A CA 1
ATOM 4160 C C . GLY A 1 542 ? -7.619 17.582 17.953 1.00 92.00 542 GLY A C 1
ATOM 4161 O O . GLY A 1 542 ? -7.012 18.152 18.862 1.00 92.00 542 GLY A O 1
ATOM 4162 N N . PRO A 1 543 ? -7.980 18.228 16.833 1.00 92.12 543 PRO A N 1
ATOM 4163 C CA . PRO A 1 543 ? -7.784 19.665 16.653 1.00 92.12 543 PRO A CA 1
ATOM 4164 C C . PRO A 1 543 ? -8.538 20.466 17.717 1.00 92.12 543 PRO A C 1
ATOM 4166 O O . PRO A 1 543 ? -9.679 20.127 18.030 1.00 92.12 543 PRO A O 1
ATOM 4169 N N . ALA A 1 544 ? -7.960 21.568 18.210 1.00 93.19 544 ALA A N 1
ATOM 4170 C CA . ALA A 1 544 ? -8.584 22.419 19.233 1.00 93.19 544 ALA A CA 1
ATOM 4171 C C . ALA A 1 544 ? -10.053 22.759 18.919 1.00 93.19 544 ALA A C 1
ATOM 4173 O O . ALA A 1 544 ? -10.932 22.571 19.755 1.00 93.19 544 ALA A O 1
ATOM 4174 N N . ALA A 1 545 ? -10.337 23.159 17.674 1.00 93.62 545 ALA A N 1
ATOM 4175 C CA . ALA A 1 545 ? -11.680 23.515 17.213 1.00 93.62 545 ALA A CA 1
ATOM 4176 C C . ALA A 1 545 ? -12.705 22.362 17.267 1.00 93.62 545 ALA A C 1
ATOM 4178 O O . ALA A 1 545 ? -13.903 22.626 17.348 1.00 93.62 545 ALA A O 1
ATOM 4179 N N . GLU A 1 546 ? -12.264 21.100 17.230 1.00 95.25 546 GLU A N 1
ATOM 4180 C CA . GLU A 1 546 ? -13.131 19.939 17.458 1.00 95.25 546 GLU A CA 1
ATOM 4181 C C . GLU A 1 546 ? -13.256 19.626 18.954 1.00 95.25 546 GLU A C 1
ATOM 4183 O O . GLU A 1 546 ? -14.353 19.338 19.425 1.00 95.25 546 GLU A O 1
ATOM 4188 N N . LEU A 1 547 ? -12.171 19.746 19.726 1.00 95.81 547 LEU A N 1
ATOM 4189 C CA . LEU A 1 547 ? -12.190 19.486 21.169 1.00 95.81 547 LEU A CA 1
ATOM 4190 C C . LEU A 1 547 ? -13.086 20.468 21.937 1.00 95.81 547 LEU A C 1
ATOM 4192 O O . LEU A 1 547 ? -13.813 20.034 22.827 1.00 95.81 547 LEU A O 1
ATOM 4196 N N . GLU A 1 548 ? -13.107 21.757 21.574 1.00 96.69 548 GLU A N 1
ATOM 4197 C CA . GLU A 1 548 ? -14.013 22.741 22.196 1.00 96.69 548 GLU A CA 1
ATOM 4198 C C . GLU A 1 548 ? -15.488 22.319 22.098 1.00 96.69 548 GLU A C 1
ATOM 4200 O O . GLU A 1 548 ? -16.234 22.460 23.066 1.00 96.69 548 GLU A O 1
ATOM 4205 N N . LYS A 1 549 ? -15.901 21.721 20.970 1.00 97.44 549 LYS A N 1
ATOM 4206 C CA . LYS A 1 549 ? -17.280 21.245 20.740 1.00 97.44 549 LYS A CA 1
ATOM 4207 C C . LYS A 1 549 ? -17.671 20.064 21.638 1.00 97.44 549 LYS A C 1
ATOM 4209 O O . LYS A 1 549 ? -18.852 19.756 21.754 1.00 97.44 549 LYS A O 1
ATOM 4214 N N . LEU A 1 550 ? -16.693 19.384 22.240 1.00 97.06 550 LEU A N 1
ATOM 4215 C CA . LEU A 1 550 ? -16.887 18.172 23.040 1.00 97.06 550 LEU A CA 1
ATOM 4216 C C . LEU A 1 550 ? -16.836 18.419 24.551 1.00 97.06 550 LEU A C 1
ATOM 4218 O O . LEU A 1 550 ? -17.299 17.571 25.314 1.00 97.06 550 LEU A O 1
ATOM 4222 N N . LYS A 1 551 ? -16.310 19.567 24.999 1.00 95.56 551 LYS A N 1
ATOM 4223 C CA . LYS A 1 551 ? -16.122 19.865 26.430 1.00 95.56 551 LYS A CA 1
ATOM 4224 C C . LYS A 1 551 ? -17.414 19.820 27.240 1.00 95.56 551 LYS A C 1
ATOM 4226 O O . LYS A 1 551 ? -17.400 19.283 28.342 1.00 95.56 551 LYS A O 1
ATOM 4231 N N . GLU A 1 552 ? -18.518 20.334 26.703 1.00 95.50 552 GLU A N 1
ATOM 4232 C CA . GLU A 1 552 ? -19.811 20.342 27.400 1.00 95.50 552 GLU A CA 1
ATOM 4233 C C . GLU A 1 552 ? -20.359 18.921 27.615 1.00 95.50 552 GLU A C 1
ATOM 4235 O O . GLU A 1 552 ? -20.757 18.573 28.724 1.00 95.50 552 GLU A O 1
ATOM 4240 N N . ALA A 1 553 ? -20.316 18.076 26.581 1.00 93.81 553 ALA A N 1
ATOM 4241 C CA . ALA A 1 553 ? -20.862 16.720 26.633 1.00 93.81 553 ALA A CA 1
ATOM 4242 C C . ALA A 1 553 ? -19.953 15.720 27.370 1.00 93.81 553 ALA A C 1
ATOM 4244 O O . ALA A 1 553 ? -20.445 14.830 28.061 1.00 93.81 553 ALA A O 1
ATOM 4245 N N . MET A 1 554 ? -18.629 15.845 27.222 1.00 94.06 554 MET A N 1
ATOM 4246 C CA . MET A 1 554 ? -17.659 14.868 27.737 1.00 94.06 554 MET A CA 1
ATOM 4247 C C . MET A 1 554 ? -16.958 15.317 29.027 1.00 94.06 554 MET A C 1
ATOM 4249 O O . MET A 1 554 ? -16.440 14.476 29.761 1.00 94.06 554 MET A O 1
ATOM 4253 N N . GLY A 1 555 ? -16.969 16.612 29.356 1.00 92.00 555 GLY A N 1
ATOM 4254 C CA . GLY A 1 555 ? -16.450 17.133 30.626 1.00 92.00 555 GLY A CA 1
ATOM 4255 C C . GLY A 1 555 ? -17.074 16.470 31.867 1.00 92.00 555 GLY A C 1
ATOM 4256 O O . GLY A 1 555 ? -16.321 16.047 32.745 1.00 92.00 555 GLY A O 1
ATOM 4257 N N . PRO A 1 556 ? -18.409 16.271 31.933 1.00 91.62 556 PRO A N 1
ATOM 4258 C CA . PRO A 1 556 ? -19.061 15.536 33.023 1.00 91.62 556 PRO A CA 1
ATOM 4259 C C . PRO A 1 556 ? -18.632 14.065 33.160 1.00 91.62 556 PRO A C 1
ATOM 4261 O O . PRO A 1 556 ? -18.817 13.482 34.223 1.00 91.62 556 PRO A O 1
ATOM 4264 N N . LEU A 1 557 ? -18.042 13.471 32.114 1.00 89.25 557 LEU A N 1
ATOM 4265 C CA . LEU A 1 557 ? -17.476 12.114 32.127 1.00 89.25 557 LEU A CA 1
ATOM 4266 C C . LEU A 1 557 ? -16.002 12.086 32.585 1.00 89.25 557 LEU A C 1
ATOM 4268 O O . LEU A 1 557 ? -15.362 11.040 32.521 1.00 89.25 557 LEU A O 1
ATOM 4272 N N . GLY A 1 558 ? -15.438 13.225 33.005 1.00 90.88 558 GLY A N 1
ATOM 4273 C CA . GLY A 1 558 ? -14.032 13.341 33.403 1.00 90.88 558 GLY A CA 1
ATOM 4274 C C . GLY A 1 558 ? -13.042 13.358 32.232 1.00 90.88 558 GLY A C 1
ATOM 4275 O O . GLY A 1 558 ? -11.863 13.062 32.429 1.00 90.88 558 GLY A O 1
ATOM 4276 N N . ALA A 1 559 ? -13.500 13.683 31.017 1.00 93.25 559 ALA A N 1
ATOM 4277 C CA . ALA A 1 559 ? -12.671 13.633 29.816 1.00 93.25 559 ALA A CA 1
ATOM 4278 C C . ALA A 1 559 ? -11.471 14.599 29.856 1.00 93.25 559 ALA A C 1
ATOM 4280 O O . ALA A 1 559 ? -11.615 15.802 30.082 1.00 93.25 559 ALA A O 1
ATOM 4281 N N . LYS A 1 560 ? -10.282 14.072 29.549 1.00 93.06 560 LYS A N 1
ATOM 4282 C CA . LYS A 1 560 ? -9.038 14.831 29.355 1.00 93.06 560 LYS A CA 1
ATOM 4283 C C . LYS A 1 560 ? -8.871 15.162 27.876 1.00 93.06 560 LYS A C 1
ATOM 4285 O O . LYS A 1 560 ? -8.869 14.259 27.041 1.00 93.06 560 LYS A O 1
ATOM 4290 N N . PHE A 1 561 ? -8.698 16.438 27.548 1.00 94.25 561 PHE A N 1
ATOM 4291 C CA . PHE A 1 561 ? -8.588 16.915 26.167 1.00 94.25 561 PHE A CA 1
ATOM 4292 C C . PHE A 1 561 ? -7.120 17.162 25.791 1.00 94.25 561 PHE A C 1
ATOM 4294 O O . PHE A 1 561 ? -6.414 17.880 26.501 1.00 94.25 561 PHE A O 1
ATOM 4301 N N . TRP A 1 562 ? -6.670 16.564 24.685 1.00 92.69 562 TRP A N 1
ATOM 4302 C CA . TRP A 1 562 ? -5.286 16.610 24.203 1.00 92.69 562 TRP A CA 1
ATOM 4303 C C . TRP A 1 562 ? -5.233 17.252 22.817 1.00 92.69 562 TRP A C 1
ATOM 4305 O O . TRP A 1 562 ? -5.670 16.653 21.830 1.00 92.69 562 TRP A O 1
ATOM 4315 N N . GLU A 1 563 ? -4.690 18.461 22.732 1.00 93.56 563 GLU A N 1
ATOM 4316 C CA . GLU A 1 563 ? -4.674 19.231 21.488 1.00 93.56 563 GLU A CA 1
ATOM 4317 C C . GLU A 1 563 ? -3.670 18.656 20.483 1.00 93.56 563 GLU A C 1
ATOM 4319 O O . GLU A 1 563 ? -2.504 18.426 20.816 1.00 93.56 563 GLU A O 1
ATOM 4324 N N . LEU A 1 564 ? -4.140 18.427 19.255 1.00 92.31 564 LEU A N 1
ATOM 4325 C CA . LEU A 1 564 ? -3.360 17.933 18.125 1.00 92.31 564 LEU A CA 1
ATOM 4326 C C . LEU A 1 564 ? -2.382 18.991 17.596 1.00 92.31 564 LEU A C 1
ATOM 4328 O O . LEU A 1 564 ? -2.772 20.105 17.254 1.00 92.31 564 LEU A O 1
ATOM 4332 N N . ASP A 1 565 ? -1.122 18.599 17.437 1.00 93.38 565 ASP A N 1
ATOM 4333 C CA . ASP A 1 565 ? -0.090 19.427 16.825 1.00 93.38 565 ASP A CA 1
ATOM 4334 C C . ASP A 1 565 ? -0.292 19.624 15.307 1.00 93.38 565 ASP A C 1
ATOM 4336 O O . ASP A 1 565 ? -0.651 18.711 14.563 1.00 93.38 565 ASP A O 1
ATOM 4340 N N . THR A 1 566 ? 0.032 20.829 14.833 1.00 88.31 566 THR A N 1
ATOM 4341 C CA . THR A 1 566 ? -0.176 21.284 13.446 1.00 88.31 566 THR A CA 1
ATOM 4342 C C . THR A 1 566 ? 0.577 20.500 12.363 1.00 88.31 566 THR A C 1
ATOM 4344 O O . THR A 1 566 ? 0.222 20.602 11.189 1.00 88.31 566 THR A O 1
ATOM 4347 N N . GLY A 1 567 ? 1.612 19.722 12.708 1.00 85.50 567 GLY A N 1
ATOM 4348 C CA . GLY A 1 567 ? 2.342 18.892 11.744 1.00 85.50 567 GLY A CA 1
ATOM 4349 C C . GLY A 1 567 ? 1.668 17.552 11.414 1.00 85.50 567 GLY A C 1
ATOM 4350 O O . GLY A 1 567 ? 2.080 16.891 10.442 1.00 85.50 567 GLY A O 1
ATOM 4351 N N . ALA A 1 568 ? 0.650 17.176 12.201 1.00 87.12 568 ALA A N 1
ATOM 4352 C CA . ALA A 1 568 ? -0.129 15.951 12.070 1.00 87.12 568 ALA A CA 1
ATOM 4353 C C . ALA A 1 568 ? -0.803 15.809 10.698 1.00 87.12 568 ALA A C 1
ATOM 4355 O O . ALA A 1 568 ? -0.984 16.778 9.958 1.00 87.12 568 ALA A O 1
ATOM 4356 N N . PHE A 1 569 ? -1.121 14.570 10.320 1.00 79.75 569 PHE A N 1
ATOM 4357 C CA . PHE A 1 569 ? -1.687 14.279 9.008 1.00 79.75 569 PHE A CA 1
ATOM 4358 C C . PHE A 1 569 ? -2.436 12.943 8.936 1.00 79.75 569 PHE A C 1
ATOM 4360 O O . PHE A 1 569 ? -2.189 12.010 9.707 1.00 79.75 569 PHE A O 1
ATOM 4367 N N . TRP A 1 570 ? -3.253 12.839 7.888 1.00 75.25 570 TRP A N 1
ATOM 4368 C CA . TRP A 1 570 ? -3.873 11.619 7.371 1.00 75.25 570 TRP A CA 1
ATOM 4369 C C . TRP A 1 570 ? -3.299 11.285 5.969 1.00 75.25 570 TRP A C 1
ATOM 4371 O O . TRP A 1 570 ? -2.856 12.195 5.263 1.00 75.25 570 TRP A O 1
ATOM 4381 N N . LYS A 1 571 ? -3.262 10.003 5.569 1.00 64.81 571 LYS A N 1
ATOM 4382 C CA . LYS A 1 571 ? -2.793 9.493 4.254 1.00 64.81 571 LYS A CA 1
ATOM 4383 C C . LYS A 1 571 ? -3.880 8.743 3.472 1.00 64.81 571 LYS A C 1
ATOM 4385 O O . LYS A 1 571 ? -4.720 8.063 4.106 1.00 64.81 571 LYS A O 1
#

pLDDT: mean 80.15, std 19.68, range [21.88, 97.44]

Sequence (571 aa):
MVAPSKTVWRGPVLLVGMMAQFAFWLFDVGFSLPRQAIGAFREREGSSASAPIRQTEPLKDITTDEKKLITSLVEAGKRGDWIQVMRLWRGYSGQAVPVYSAAMQAAHRSGHFKEASRMYDGLRSDSQAKVDAATLHLGIKTYGKLLDQGRVLEIWREAEERGLVNKIIAGARVDAASEMGNMTEAVAVLDDMERRSLEANIINFNSALNACKNADHRRRHEAAMFLFETMLARSLEPTVVTFSNLVGAHRAAPLQQISELRGRMASLGIPANRVFAETYVGAVCGRFEKVRDAGQMAQKMVELPKERREEARIALRDFRTAGVELTHVTVVPYFTVPEGKLDEFKAGFPKFYAGTKAGTGECHYYGFCGHENKVFCREGYKSAAGVLAHLGDVKEALDAAVGIVGPSGLDLSVMGPAAELEKLKEAMGPLGAKFWELDSGSMFRGGLTEQDTHVTIVPYFTVPEGKMDEFKAGFPKFYEGTRAGTSECIYYGFCVHENKVFCREGYKSAAGVLAHLGDVKEALDAAVGIVGPSGLDLSVMGPAAELEKLKEAMGPLGAKFWELDTGAFWK

Foldseek 3Di:
DDDDPDPPDPDDPVVLLLVQLQCCQPPVDHFAADDDDPVCVCLLLLDPPPDDPPDPDDFDDDDPVLVVLLVQLQVCLVVLPVVSLVVSVVPDDDQRLSNLLSSLSSCVSNVNLVVSQVSLVVNVVDPPRPHALSSLLSQLLSVLLVLNPPSNVVSVVVCVVVVNDALSNLSSQLSSLLSNLPLVSLVVSCVVCVVVVHDDAPSSLLSSLSSLLPHPDPCSLVSLVVSVVVCVVVVHDDALSSLLSNLSNLLVPPLVVLVVSVVVCVVSVHAHEQSNLSSSLCSLLHDPPDDDASVSSNVSLVVDDPVSNVVNSVSVVVCVVSVYGWHKKKKKKKFQFDPPCQVVLVVLVVQLLVLLVSWAPFKFWWFWWDDDRMIIITTMGRALVSVVRSCVSCVVSVVVNCVRRDLVRIAMEMEIAPVRQVVCCVPCVVSVYHYWYWDPLWHASADEDPDFQKKKKKKKFQADPPCVVVLVVLVVQLSQLLSPWAPQKRIWTWTDDDRIIMITTMGRALVSVVRSCVSRVVSVVSNCVRRDLPRIDMEMEGAPVRVVSCCVPCVVSVYDYIHIDPSIDGD